Protein AF-A0A6A7LQT3-F1 (afdb_monomer_lite)

Foldseek 3Di:
DDFFDPDDCVCVVVVVDVGWDWDADPLFIDTPGHDHPRDDSVVVSVVVVVQVVVCVVVVAHWDWDWDADPNDIGTDDIDHPPQDFDDDDQDDPDFFKKFLCDQQSVQAPAFFFQACVQALVVLLQLLLQVLCCVQQQFGQRWDWDQGLRGIITGGPDPVCVVVRVVRSCVSNVNSNPVLCCLQPPCLLAPVLVSCVPGQVVLLCCCVVPLLVVLVVLQVVLVVCLVPDDLVRLSVSSSVNSSSLNSLSNSLCRQLVSLVSLLNNLQVLCVVQPPCVLQVDSVLLQFLAPLQDPWQDQLDDSHPRLLGHGCVVVVDGDDDPVVVVVSVVSVVSNVSSLVSSLVSCVVPVVSNVVNVSSSVSNNVSSSSNSVSVRCSSVNSVSNSSSQLVLLVVCVVVVLAVHSSLSSNDYPVVSPDPDNCHVSSVVSVVSSVSSRSDPDDSMDHDDDPVVCVVVVVQVCVQPVDDDPPPDDGDRDDDDDDDDDDDDDDDDPVSD

Radius of gyration: 27.41 Å; chains: 1; bounding box: 71×57×70 Å

pLDDT: mean 86.44, std 14.2, range [33.75, 98.75]

Sequence (493 aa):
MITAARGLGERVVSGQAVGDEWLVRDSEPVCRRSVESAIDADQARAIAQVARRVEAHFGAPQDIEWAIEGGQLHLLQARPVTALPEPVDWTPPSPGYWMRSFRLGEWLPEPMTPLFQDWLLERIEEGYLVGMRRTAGATVPWRHAAINGWYYTAAPSLSAIPFTLLRAVLQSRGRVVPFLLNALVRVNSRPEAADRAVLRGLARAWGEELLPRYRRLIEDGERQIEVATPSELAELVDAAGRTAGEYLWSLAIVGGSAWKMEGCLAKFLRQHVPTEVYGSVQNLLLGLPGVETEVSAHAVQSVDWYWPTAGELGWRQHDVDVRERQQRLVAEREAAEAACRQALAAQPALLARFETLLEVAQRYAVLREEQARWFTLGWPLLRRCALRLGEIPRANGAIGGVEDVFFLTYAELSGHMPVQEIARRRRADWERCRRLVAPLTIGKAPLLERSLAGVVEAVRTGGQPPEGVIVGQPASPGRATGPVRIVRAPEDF

Structure (mmCIF, N/CA/C/O backbone):
data_AF-A0A6A7LQT3-F1
#
_entry.id   AF-A0A6A7LQT3-F1
#
loop_
_atom_site.group_PDB
_atom_site.id
_atom_site.type_symbol
_atom_site.label_atom_id
_atom_site.label_alt_id
_atom_site.label_comp_id
_atom_site.label_asym_id
_atom_site.label_entity_id
_atom_site.label_seq_id
_atom_site.pdbx_PDB_ins_code
_atom_site.Cartn_x
_atom_site.Cartn_y
_atom_site.Cartn_z
_atom_site.occupancy
_atom_site.B_iso_or_equiv
_atom_site.auth_seq_id
_atom_site.auth_comp_id
_atom_site.auth_asym_id
_atom_site.auth_atom_id
_atom_site.pdbx_PDB_model_num
ATOM 1 N N . MET A 1 1 ? -24.530 -19.170 -19.663 1.00 85.44 1 MET A N 1
ATOM 2 C CA . MET A 1 1 ? -25.553 -18.376 -18.949 1.00 85.44 1 MET A CA 1
ATOM 3 C C . MET A 1 1 ? -26.601 -18.001 -19.976 1.00 85.44 1 MET A C 1
ATOM 5 O O . MET A 1 1 ? -26.208 -17.762 -21.109 1.00 85.44 1 MET A O 1
ATOM 9 N N . ILE A 1 2 ? -27.883 -18.040 -19.629 1.00 90.94 2 ILE A N 1
ATOM 10 C CA . ILE A 1 2 ? -28.992 -17.724 -20.537 1.00 90.94 2 ILE A CA 1
ATOM 11 C C . ILE A 1 2 ? -29.827 -16.635 -19.873 1.00 90.94 2 ILE A C 1
ATOM 13 O O . ILE A 1 2 ? -30.222 -16.804 -18.720 1.00 90.94 2 ILE A O 1
ATOM 17 N N . THR A 1 3 ? -30.110 -15.567 -20.614 1.00 90.06 3 THR A N 1
ATOM 18 C CA . THR A 1 3 ? -31.060 -14.527 -20.213 1.00 90.06 3 THR A CA 1
ATOM 19 C C . THR A 1 3 ? -32.274 -14.589 -21.134 1.00 90.06 3 THR A C 1
ATOM 21 O O . THR A 1 3 ? -32.097 -14.692 -22.347 1.00 90.06 3 THR A O 1
ATOM 24 N N . ALA A 1 4 ? -33.488 -14.552 -20.583 1.00 89.12 4 ALA A N 1
ATOM 25 C CA . ALA A 1 4 ? -34.731 -14.666 -21.351 1.00 89.12 4 ALA A CA 1
ATOM 26 C C . ALA A 1 4 ? -35.780 -13.641 -20.900 1.00 89.12 4 ALA A C 1
ATOM 28 O O . ALA A 1 4 ? -35.933 -13.389 -19.712 1.00 89.12 4 ALA A O 1
ATOM 29 N N . ALA A 1 5 ? -36.542 -13.073 -21.830 1.00 89.31 5 ALA A N 1
ATOM 30 C CA . ALA A 1 5 ? -37.690 -12.215 -21.530 1.00 89.31 5 ALA A CA 1
ATOM 31 C C . ALA A 1 5 ? -38.809 -12.476 -22.544 1.00 89.31 5 ALA A C 1
ATOM 33 O O . ALA A 1 5 ? -38.549 -12.985 -23.636 1.00 89.31 5 ALA A O 1
ATOM 34 N N . ARG A 1 6 ? -40.056 -12.136 -22.201 1.00 87.94 6 ARG A N 1
ATOM 35 C CA . ARG A 1 6 ? -41.186 -12.234 -23.132 1.00 87.94 6 ARG A CA 1
ATOM 36 C C . ARG A 1 6 ? -41.164 -11.073 -24.130 1.00 87.94 6 ARG A C 1
ATOM 38 O O . ARG A 1 6 ? -40.815 -9.939 -23.799 1.00 87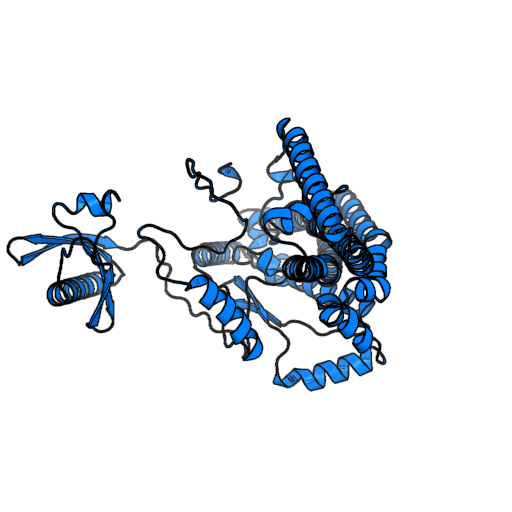.94 6 ARG A O 1
ATOM 45 N N . GLY A 1 7 ? -41.623 -11.337 -25.350 1.00 87.44 7 GLY A N 1
ATOM 46 C CA . GLY A 1 7 ? -41.627 -10.352 -26.434 1.00 87.44 7 GLY A CA 1
ATOM 47 C C . GLY A 1 7 ? -40.272 -10.255 -27.141 1.00 87.44 7 GLY A C 1
ATOM 48 O O . GLY A 1 7 ? -39.512 -11.217 -27.168 1.00 87.44 7 GLY A O 1
ATOM 49 N N . LEU A 1 8 ? -39.988 -9.107 -27.759 1.00 86.06 8 LEU A N 1
ATOM 50 C CA . LEU A 1 8 ? -38.775 -8.924 -28.562 1.00 86.06 8 LEU A CA 1
ATOM 51 C C . LEU A 1 8 ? -37.509 -8.863 -27.690 1.00 86.06 8 LEU A C 1
ATOM 53 O O . LEU A 1 8 ? -37.474 -8.152 -26.682 1.00 86.06 8 LEU A O 1
ATOM 57 N N . GLY A 1 9 ? -36.453 -9.552 -28.138 1.00 77.25 9 GLY A N 1
ATOM 58 C CA . GLY A 1 9 ? -35.155 -9.643 -27.453 1.00 77.25 9 GLY A CA 1
ATOM 59 C C . GLY A 1 9 ? -34.430 -8.304 -27.274 1.00 77.25 9 GLY A C 1
ATOM 60 O O . GLY A 1 9 ? -33.634 -8.166 -26.347 1.00 77.25 9 GLY A O 1
ATOM 61 N N . GLU A 1 10 ? -34.784 -7.288 -28.068 1.00 77.88 10 GLU A N 1
ATOM 62 C CA . GLU A 1 10 ? -34.269 -5.915 -27.957 1.00 77.88 10 GLU A CA 1
ATOM 63 C C . GLU A 1 10 ? -34.400 -5.355 -26.535 1.00 77.88 10 GLU A C 1
ATOM 65 O O . GLU A 1 10 ? -33.536 -4.620 -26.067 1.00 77.88 10 GLU A O 1
ATOM 70 N N . ARG A 1 11 ? -35.445 -5.746 -25.794 1.00 76.06 11 ARG A N 1
ATOM 71 C CA . ARG A 1 11 ? -35.641 -5.324 -24.399 1.00 76.06 11 ARG A CA 1
ATOM 72 C C . ARG A 1 11 ? -34.508 -5.795 -23.482 1.00 76.06 11 ARG A C 1
ATOM 74 O O . ARG A 1 11 ? -34.128 -5.067 -22.572 1.00 76.06 11 ARG A O 1
ATOM 81 N N . VAL A 1 12 ? -33.972 -6.992 -23.714 1.00 75.69 12 VAL A N 1
ATOM 82 C CA . VAL A 1 12 ? -32.851 -7.546 -22.939 1.00 75.69 12 VAL A CA 1
ATOM 83 C C . VAL A 1 12 ? -31.536 -6.933 -23.409 1.00 75.69 12 VAL A C 1
ATOM 85 O O . VAL A 1 12 ? -30.728 -6.510 -22.586 1.00 75.69 12 VAL A O 1
ATOM 88 N N . VAL A 1 13 ? -31.347 -6.820 -24.726 1.00 70.94 13 VAL A N 1
ATOM 89 C CA . VAL A 1 13 ? -30.115 -6.282 -25.327 1.00 70.94 13 VAL A CA 1
ATOM 90 C C . VAL A 1 13 ? -29.908 -4.802 -24.973 1.00 70.94 13 VAL A C 1
ATOM 92 O O . VAL A 1 13 ? -28.800 -4.403 -24.622 1.00 70.94 13 VAL A O 1
ATOM 95 N N . SER A 1 14 ? -30.976 -3.998 -24.985 1.00 64.69 14 SER A N 1
ATOM 96 C CA . SER A 1 14 ? -30.962 -2.573 -24.615 1.00 64.69 14 SER A CA 1
ATOM 97 C C . SER A 1 14 ? -30.997 -2.313 -23.101 1.00 64.69 14 SER A C 1
ATOM 99 O O . SER A 1 14 ? -30.957 -1.159 -22.674 1.00 64.69 14 SER A O 1
ATOM 101 N N . GLY A 1 15 ? -31.093 -3.363 -22.276 1.00 67.12 15 GLY A N 1
ATOM 102 C CA . GLY A 1 15 ? -31.160 -3.255 -20.815 1.00 67.12 15 GLY A CA 1
ATOM 103 C C . GLY A 1 15 ? -32.495 -2.735 -20.261 1.00 67.12 15 GLY A C 1
ATOM 104 O O . GLY A 1 15 ? -32.588 -2.448 -19.070 1.00 67.12 15 GLY A O 1
ATOM 105 N N . GLN A 1 16 ? -33.537 -2.623 -21.091 1.00 62.25 16 GLN A N 1
ATOM 106 C CA . GLN A 1 16 ? -34.893 -2.241 -20.671 1.00 62.25 16 GLN A CA 1
ATOM 107 C C . GLN A 1 16 ? -35.620 -3.347 -19.887 1.00 62.25 16 GLN A C 1
ATOM 109 O O . GLN A 1 16 ? -36.598 -3.076 -19.192 1.00 62.25 16 GLN A O 1
ATOM 114 N N . ALA A 1 17 ? -35.166 -4.595 -20.004 1.00 69.00 17 ALA A N 1
ATOM 115 C CA . ALA A 1 17 ? -35.635 -5.737 -19.236 1.00 69.00 17 ALA A CA 1
ATOM 116 C C . ALA A 1 17 ? -34.443 -6.546 -18.716 1.00 69.00 17 ALA A C 1
ATOM 118 O O . ALA A 1 17 ? -33.528 -6.890 -19.459 1.00 69.00 17 ALA A O 1
ATOM 119 N N . VAL A 1 18 ? -34.486 -6.881 -17.429 1.00 64.19 18 VAL A N 1
ATOM 120 C CA . VAL A 1 18 ? -33.455 -7.675 -16.748 1.00 64.19 18 VAL A CA 1
ATOM 121 C C . VAL A 1 18 ? -33.525 -9.158 -17.155 1.00 64.19 18 VAL A C 1
ATOM 123 O O . VAL A 1 18 ? -32.494 -9.830 -17.222 1.00 64.19 18 VAL A O 1
ATOM 126 N N . GLY A 1 19 ? -34.733 -9.652 -17.452 1.00 79.31 19 GLY A N 1
ATOM 127 C CA . GLY A 1 19 ? -35.001 -11.021 -17.891 1.00 79.31 19 GLY A CA 1
ATOM 128 C C . GLY A 1 19 ? -34.783 -12.098 -16.819 1.00 79.31 19 GLY A C 1
ATOM 129 O O . GLY A 1 19 ? -34.092 -11.907 -15.811 1.00 79.31 19 GLY A O 1
ATOM 130 N N . ASP A 1 20 ? -35.365 -13.265 -17.062 1.00 87.19 20 ASP A N 1
ATOM 131 C CA . ASP A 1 20 ? -35.066 -14.512 -16.366 1.00 87.19 20 ASP A CA 1
ATOM 132 C C . ASP A 1 20 ? -33.602 -14.892 -16.601 1.00 87.19 20 ASP A C 1
ATOM 134 O O . ASP A 1 20 ? -33.075 -14.689 -17.692 1.00 87.19 20 ASP A O 1
ATOM 138 N N . GLU A 1 21 ? -32.949 -15.472 -15.597 1.00 88.12 21 GLU A N 1
ATOM 139 C CA . GLU A 1 21 ? -31.571 -15.947 -15.678 1.00 88.12 21 GLU A CA 1
ATOM 140 C C . GLU A 1 21 ? -31.506 -17.444 -15.373 1.00 88.12 21 GLU A C 1
ATOM 142 O O . GLU A 1 21 ? -31.860 -17.908 -14.283 1.00 88.12 21 GLU A O 1
ATOM 147 N N . TRP A 1 22 ? -30.965 -18.191 -16.329 1.00 89.94 22 TRP A N 1
ATOM 148 C CA . TRP A 1 22 ? -30.733 -19.621 -16.224 1.00 89.94 22 TRP A CA 1
ATOM 149 C C . TRP A 1 22 ? -29.245 -19.932 -16.365 1.00 89.94 22 TRP A C 1
ATOM 151 O O . TRP A 1 22 ? -28.557 -19.496 -17.296 1.00 89.94 22 TRP A O 1
ATOM 161 N N . LEU A 1 23 ? -28.726 -20.735 -15.439 1.00 90.50 23 LEU A N 1
ATOM 162 C CA . LEU A 1 23 ? -27.388 -21.298 -15.534 1.00 90.50 23 LEU A CA 1
ATOM 163 C C . LEU A 1 23 ? -27.500 -22.773 -15.901 1.00 90.50 23 LEU A C 1
ATOM 165 O O . LEU A 1 23 ? -28.108 -23.538 -15.167 1.00 90.50 23 LEU A O 1
ATOM 169 N N . VAL A 1 24 ? -26.861 -23.181 -16.995 1.00 87.94 24 VAL A N 1
ATOM 170 C CA . VAL A 1 24 ? -26.788 -24.593 -17.380 1.00 87.94 24 VAL A CA 1
ATOM 171 C C . VAL A 1 24 ? -25.351 -25.079 -17.229 1.00 87.94 24 VAL A C 1
ATOM 173 O O . VAL A 1 24 ? -24.464 -24.624 -17.956 1.00 87.94 24 VAL A O 1
ATOM 176 N N . ARG A 1 25 ? -25.112 -25.997 -16.289 1.00 84.62 25 ARG A N 1
ATOM 177 C CA . ARG A 1 25 ? -23.832 -26.711 -16.119 1.00 84.62 25 ARG A CA 1
ATOM 178 C C . ARG A 1 25 ? -24.078 -28.196 -16.340 1.00 84.62 25 ARG A C 1
ATOM 180 O O . ARG A 1 25 ? -25.068 -28.706 -15.849 1.00 84.62 25 ARG A O 1
ATOM 187 N N . ASP A 1 26 ? -23.239 -28.852 -17.139 1.00 81.12 26 ASP A N 1
ATOM 188 C CA . ASP A 1 26 ? -23.353 -30.293 -17.434 1.00 81.12 26 ASP A CA 1
ATOM 189 C C . ASP A 1 26 ? -24.759 -30.749 -17.861 1.00 81.12 26 ASP A C 1
ATOM 191 O O . ASP A 1 26 ? -25.234 -31.831 -17.544 1.00 81.12 26 ASP A O 1
ATOM 195 N N . SER A 1 27 ? -25.420 -29.893 -18.645 1.00 79.25 27 SER A N 1
ATOM 196 C CA . SER A 1 27 ? -26.812 -30.029 -19.094 1.00 79.25 27 SER A CA 1
ATOM 197 C C . SER A 1 27 ? -27.878 -29.872 -18.010 1.00 79.25 27 SER A C 1
ATOM 199 O O . SER A 1 27 ? -29.049 -29.942 -18.349 1.00 79.25 27 SER A O 1
ATOM 201 N N . GLU A 1 28 ? -27.541 -29.607 -16.753 1.00 87.81 28 GLU A N 1
ATOM 202 C CA . GLU A 1 28 ? -28.509 -29.330 -15.690 1.00 87.81 28 GLU A CA 1
ATOM 203 C C . GLU A 1 28 ? -28.860 -27.834 -15.642 1.00 87.81 28 GLU A C 1
ATOM 205 O O . GLU A 1 28 ? -27.992 -27.005 -15.341 1.00 87.81 28 GLU A O 1
ATOM 210 N N . PRO A 1 29 ? -30.109 -27.455 -15.972 1.00 89.12 29 PRO A N 1
ATOM 211 C CA . PRO A 1 29 ? -30.570 -26.082 -15.869 1.00 89.12 29 PRO A CA 1
ATOM 212 C C . PRO A 1 29 ? -30.924 -25.747 -14.419 1.00 89.12 29 PRO A C 1
ATOM 214 O O . PRO A 1 29 ? -31.757 -26.394 -13.790 1.00 89.12 29 PRO A O 1
ATOM 217 N N . VAL A 1 30 ? -30.317 -24.685 -13.905 1.00 89.62 30 VAL A N 1
ATOM 218 C CA . VAL A 1 30 ? -30.643 -24.077 -12.618 1.00 89.62 30 VAL A CA 1
ATOM 219 C C . VAL A 1 30 ? -31.183 -22.683 -12.892 1.00 89.62 30 VAL A C 1
ATOM 221 O O . VAL A 1 30 ? -30.454 -21.801 -13.357 1.00 89.62 30 VAL A O 1
ATOM 224 N N . CYS A 1 31 ? -32.464 -22.481 -12.599 1.00 87.56 31 CYS A N 1
ATOM 225 C CA . CYS A 1 31 ? -33.068 -21.158 -12.620 1.00 87.56 31 CYS A CA 1
ATOM 226 C C . CYS A 1 31 ? -32.504 -20.336 -11.457 1.00 87.56 31 CYS A C 1
ATOM 228 O O . CYS A 1 31 ? -32.716 -20.671 -10.292 1.00 87.56 31 CYS A O 1
ATOM 230 N N . ARG A 1 32 ? -31.778 -19.262 -11.770 1.00 82.31 32 ARG A N 1
ATOM 231 C CA . ARG A 1 32 ? -31.285 -18.302 -10.773 1.00 82.31 32 ARG A CA 1
ATOM 232 C C . ARG A 1 32 ? -32.288 -17.187 -10.524 1.00 82.31 32 ARG A C 1
ATOM 234 O O . ARG A 1 32 ? -32.381 -16.692 -9.404 1.00 82.31 32 ARG A O 1
ATOM 241 N N . ARG A 1 33 ? -33.033 -16.814 -11.566 1.00 78.25 33 ARG A N 1
ATOM 242 C CA . ARG A 1 33 ? -34.023 -15.738 -11.545 1.00 78.25 33 ARG A CA 1
ATOM 243 C C . ARG A 1 33 ? -35.122 -16.037 -12.566 1.00 78.25 33 ARG A C 1
ATOM 245 O O . ARG A 1 33 ? -34.804 -16.340 -13.707 1.00 78.25 33 ARG A O 1
ATOM 252 N N . SER A 1 34 ? -36.389 -15.938 -12.170 1.00 84.06 34 SER A N 1
ATOM 253 C CA . SER A 1 34 ? -37.548 -16.121 -13.059 1.00 84.06 34 SER A CA 1
ATOM 254 C C . SER A 1 34 ? -38.600 -15.063 -12.744 1.00 84.06 34 SER A C 1
ATOM 256 O O . SER A 1 34 ? -39.436 -15.254 -11.865 1.00 84.06 34 SER A O 1
ATOM 258 N N . VAL A 1 35 ? -38.505 -13.927 -13.427 1.00 77.69 35 VAL A N 1
ATOM 259 C CA . VAL A 1 35 ? -39.358 -12.742 -13.261 1.00 77.69 35 VAL A CA 1
ATOM 260 C C . VAL A 1 35 ? -40.552 -12.816 -14.208 1.00 77.69 35 VAL A C 1
ATOM 262 O O . VAL A 1 35 ? -41.688 -12.600 -13.797 1.00 77.69 35 VAL A O 1
ATOM 265 N N . GLU A 1 36 ? -40.313 -13.161 -15.473 1.00 83.88 36 GLU A N 1
ATOM 266 C CA . GLU A 1 36 ? -41.347 -13.214 -16.510 1.00 83.88 36 GLU A CA 1
ATOM 267 C C . GLU A 1 36 ? -41.807 -14.649 -16.806 1.00 83.88 36 GLU A C 1
ATOM 269 O O . GLU A 1 36 ? -42.797 -14.845 -17.520 1.00 83.88 36 GLU A O 1
ATOM 274 N N . SER A 1 37 ? -41.104 -15.655 -16.264 1.00 86.88 37 SER A N 1
ATOM 275 C CA . SER A 1 37 ? -41.312 -17.073 -16.598 1.00 86.88 37 SER A CA 1
ATOM 276 C C . SER A 1 37 ? -41.401 -17.241 -18.121 1.00 86.88 37 SER A C 1
ATOM 278 O O . SER A 1 37 ? -42.398 -17.727 -18.667 1.00 86.88 37 SER A O 1
ATOM 280 N N . ALA A 1 38 ? -40.412 -16.664 -18.803 1.00 88.50 38 ALA A N 1
ATOM 281 C CA . ALA A 1 38 ? -40.304 -16.565 -20.248 1.00 88.50 38 ALA A CA 1
ATOM 282 C C . ALA A 1 38 ? -39.916 -17.907 -20.873 1.00 88.50 38 ALA A C 1
ATOM 284 O O . ALA A 1 38 ? -40.339 -18.188 -21.992 1.00 88.50 38 ALA A O 1
ATOM 285 N N . ILE A 1 39 ? -39.148 -18.724 -20.142 1.00 92.81 39 ILE A N 1
ATOM 286 C CA . ILE A 1 39 ? -38.772 -20.081 -20.542 1.00 92.81 39 ILE A CA 1
ATOM 287 C C . ILE A 1 39 ? -38.843 -21.066 -19.373 1.00 92.81 39 ILE A C 1
ATOM 289 O O . ILE A 1 39 ? -38.746 -20.671 -18.210 1.00 92.81 39 ILE A O 1
ATOM 293 N N . ASP A 1 40 ? -38.964 -22.352 -19.690 1.00 93.00 40 ASP A N 1
ATOM 294 C CA . ASP A 1 40 ? -38.856 -23.458 -18.737 1.00 93.00 40 ASP A CA 1
ATOM 295 C C . ASP A 1 40 ? -37.469 -24.141 -18.760 1.00 93.00 40 ASP A C 1
ATOM 297 O O . ASP A 1 40 ? -36.556 -23.774 -19.509 1.00 93.00 40 ASP A O 1
ATOM 301 N N . ALA A 1 41 ? -37.297 -25.148 -17.899 1.00 93.00 41 ALA A N 1
ATOM 302 C CA . ALA A 1 41 ? -36.043 -25.884 -17.762 1.00 93.00 41 ALA A CA 1
ATOM 303 C C . ALA A 1 41 ? -35.658 -26.665 -19.032 1.00 93.00 41 ALA A C 1
ATOM 305 O O . ALA A 1 41 ? -34.468 -26.773 -19.349 1.00 93.00 41 ALA A O 1
ATOM 306 N N . ASP A 1 42 ? -36.634 -27.193 -19.769 1.00 92.81 42 ASP A N 1
ATOM 307 C CA . ASP A 1 42 ? -36.386 -27.970 -20.984 1.00 92.81 42 ASP A CA 1
ATOM 308 C C . ASP A 1 42 ? -35.966 -27.053 -22.135 1.00 92.81 42 ASP A C 1
ATOM 310 O O . ASP A 1 42 ? -35.004 -27.345 -22.853 1.00 92.81 42 ASP A O 1
ATOM 314 N N . GLN A 1 43 ? -36.592 -25.884 -22.242 1.00 94.00 43 GLN A N 1
ATOM 315 C CA . GLN A 1 43 ? -36.194 -24.821 -23.157 1.00 94.00 43 GLN A CA 1
ATOM 316 C C . GLN A 1 43 ? -34.796 -24.288 -22.824 1.00 94.00 43 GLN A C 1
ATOM 318 O O . GLN A 1 43 ? -33.957 -24.186 -23.720 1.00 94.00 43 GLN A O 1
ATOM 323 N N . ALA A 1 44 ? -34.485 -24.030 -21.547 1.00 93.75 44 ALA A N 1
ATOM 324 C CA . ALA A 1 44 ? -33.144 -23.616 -21.124 1.00 93.75 44 ALA A CA 1
ATOM 325 C C . ALA A 1 44 ? -32.074 -24.658 -21.499 1.00 93.75 44 ALA A C 1
ATOM 327 O O . ALA A 1 44 ? -30.988 -24.312 -21.977 1.00 93.75 44 ALA A O 1
ATOM 328 N N . ARG A 1 45 ? -32.387 -25.950 -21.343 1.00 94.31 45 ARG A N 1
ATOM 329 C CA . ARG A 1 45 ? -31.517 -27.054 -21.769 1.00 94.31 45 ARG A CA 1
ATOM 330 C C . ARG A 1 45 ? -31.321 -27.063 -23.287 1.00 94.31 45 ARG A C 1
ATOM 332 O O . ARG A 1 45 ? -30.182 -27.185 -23.740 1.00 94.31 45 ARG A O 1
ATOM 339 N N . ALA A 1 46 ? -32.390 -26.902 -24.066 1.00 92.94 46 ALA A N 1
ATOM 340 C CA . ALA A 1 46 ? -32.325 -26.853 -25.526 1.00 92.94 46 ALA A CA 1
ATOM 341 C C . ALA A 1 46 ? -31.476 -25.669 -26.027 1.00 92.94 46 ALA A C 1
ATOM 343 O O . ALA A 1 46 ? -30.599 -25.855 -26.874 1.00 92.94 46 ALA A O 1
ATOM 344 N N . ILE A 1 47 ? -31.656 -24.478 -25.446 1.00 95.06 47 ILE A N 1
ATOM 345 C CA . ILE A 1 47 ? -30.852 -23.285 -25.752 1.00 95.06 47 ILE A CA 1
ATOM 346 C C . ILE A 1 47 ? -29.373 -23.537 -25.447 1.00 95.06 47 ILE A C 1
ATOM 348 O O . ILE A 1 47 ? -28.513 -23.272 -26.287 1.00 95.06 47 ILE A O 1
ATOM 352 N N . ALA A 1 48 ? -29.055 -24.116 -24.285 1.00 93.31 48 ALA A N 1
ATOM 353 C CA . ALA A 1 48 ? -27.674 -24.441 -23.929 1.00 93.31 48 ALA A CA 1
ATOM 354 C C . ALA A 1 48 ? -27.030 -25.449 -24.896 1.00 93.31 48 ALA A C 1
ATOM 356 O O . ALA A 1 48 ? -25.840 -25.339 -25.194 1.00 93.31 48 ALA A O 1
ATOM 357 N N . GLN A 1 49 ? -27.794 -26.418 -25.409 1.00 93.31 49 GLN A N 1
ATOM 358 C CA . GLN A 1 49 ? -27.302 -27.350 -26.427 1.00 93.31 49 GLN A CA 1
ATOM 359 C C . GLN A 1 49 ? -27.001 -26.641 -27.751 1.00 93.31 49 GLN A C 1
ATOM 361 O O . GLN A 1 49 ? -25.965 -26.920 -28.354 1.00 93.31 49 GLN A O 1
ATOM 366 N N . VAL A 1 50 ? -27.862 -25.717 -28.197 1.00 93.50 50 VAL A N 1
ATOM 367 C CA . VAL A 1 50 ? -27.581 -24.891 -29.385 1.00 93.50 50 VAL A CA 1
ATOM 368 C C . VAL A 1 50 ? -26.322 -24.061 -29.163 1.00 93.50 50 VAL A C 1
ATOM 370 O O . VAL A 1 50 ? -25.423 -24.111 -29.997 1.00 93.50 50 VAL A O 1
ATOM 373 N N . ALA A 1 51 ? -26.214 -23.374 -28.023 1.00 91.69 51 ALA A N 1
ATOM 374 C CA . ALA A 1 51 ? -25.062 -22.536 -27.704 1.00 91.69 51 ALA A CA 1
ATOM 375 C C . ALA A 1 51 ? -23.741 -23.319 -27.738 1.00 91.69 51 ALA A C 1
ATOM 377 O O . ALA A 1 51 ? -22.781 -22.865 -28.352 1.00 91.69 51 ALA A O 1
ATOM 378 N N . ARG A 1 52 ? -23.712 -24.538 -27.179 1.00 91.75 52 ARG A N 1
ATOM 379 C CA . ARG A 1 52 ? -22.535 -25.424 -27.236 1.00 91.75 52 ARG A CA 1
ATOM 380 C C . ARG A 1 52 ? -22.189 -25.871 -28.655 1.00 91.75 52 ARG A C 1
ATOM 382 O O . ARG A 1 52 ? -21.014 -25.973 -28.986 1.00 91.75 52 ARG A O 1
ATOM 389 N N . ARG A 1 53 ? -23.186 -26.147 -29.507 1.00 93.88 53 ARG A N 1
ATOM 390 C CA . ARG A 1 53 ? -22.934 -26.481 -30.922 1.00 93.88 53 ARG A CA 1
ATOM 391 C C . ARG A 1 53 ? -22.367 -25.289 -31.687 1.00 93.88 53 ARG A C 1
ATOM 393 O O . ARG A 1 53 ? -21.469 -25.473 -32.499 1.00 93.88 53 ARG A O 1
ATOM 400 N N . VAL A 1 54 ? -22.880 -24.090 -31.420 1.00 92.31 54 VAL A N 1
ATOM 401 C CA . VAL A 1 54 ? -22.404 -22.841 -32.026 1.00 92.31 54 VAL A CA 1
ATOM 402 C C . VAL A 1 54 ? -20.973 -22.532 -31.564 1.00 92.31 54 VAL A C 1
ATOM 404 O O . VAL A 1 54 ? -20.107 -22.292 -32.398 1.00 92.31 54 VAL A O 1
ATOM 407 N N . GLU A 1 55 ? -20.680 -22.652 -30.267 1.00 89.50 55 GLU A N 1
ATOM 408 C CA . GLU A 1 55 ? -19.320 -22.549 -29.714 1.00 89.50 55 GLU A CA 1
ATOM 409 C C . GLU A 1 55 ? -18.360 -23.571 -30.344 1.00 89.50 55 GLU A C 1
ATOM 411 O O . GLU A 1 55 ? -17.279 -23.198 -30.791 1.00 89.50 55 GLU A O 1
ATOM 416 N N . ALA A 1 56 ? -18.764 -24.842 -30.455 1.00 90.56 56 ALA A N 1
ATOM 417 C CA . ALA A 1 56 ? -17.948 -25.883 -31.083 1.00 90.56 56 ALA A CA 1
ATOM 418 C C . ALA A 1 56 ? -17.700 -25.629 -32.580 1.00 90.56 56 ALA A C 1
ATOM 420 O O . ALA A 1 56 ? -16.628 -25.952 -33.083 1.00 90.56 56 ALA A O 1
ATOM 421 N N . HIS A 1 57 ? -18.671 -25.045 -33.288 1.00 90.94 57 HIS A N 1
ATOM 422 C CA . HIS A 1 57 ? -18.532 -24.693 -34.701 1.00 90.94 57 HIS A CA 1
ATOM 423 C C . HIS A 1 57 ? -17.511 -23.569 -34.919 1.00 90.94 57 HIS A C 1
ATOM 425 O O . HIS A 1 57 ? -16.698 -23.656 -35.836 1.00 90.94 57 HIS A O 1
ATOM 431 N N . PHE A 1 58 ? -17.534 -22.534 -34.074 1.00 84.56 58 PHE A N 1
ATOM 432 C CA . PHE A 1 58 ? -16.630 -21.384 -34.187 1.00 84.56 58 PHE A CA 1
ATOM 433 C C . PHE A 1 58 ? -15.302 -21.554 -33.434 1.00 84.56 58 PHE A C 1
ATOM 435 O O . PHE A 1 58 ? -14.382 -20.767 -33.645 1.00 84.56 58 PHE A O 1
ATOM 442 N N . GLY A 1 59 ? -15.183 -22.556 -32.559 1.00 81.94 59 GLY A N 1
ATOM 443 C CA . GLY A 1 59 ? -13.967 -22.851 -31.796 1.00 81.94 59 GLY A CA 1
ATOM 444 C C . GLY A 1 59 ? -13.631 -21.833 -30.698 1.00 81.94 59 GLY A C 1
ATOM 445 O O . GLY A 1 59 ? -12.523 -21.859 -30.170 1.00 81.94 59 GLY A O 1
ATOM 446 N N . ALA A 1 60 ? -14.557 -20.935 -30.356 1.00 77.62 60 ALA A N 1
ATOM 447 C CA . ALA A 1 60 ? -14.372 -19.889 -29.351 1.00 77.62 60 ALA A CA 1
ATOM 448 C C . ALA A 1 60 ? -15.706 -19.545 -28.667 1.00 77.62 60 ALA A C 1
ATOM 450 O O . ALA A 1 60 ? -16.752 -19.718 -29.303 1.00 77.62 60 ALA A O 1
ATOM 451 N N . PRO A 1 61 ? -15.701 -18.999 -27.431 1.00 81.25 61 PRO A N 1
ATOM 452 C CA . PRO A 1 61 ? -16.921 -18.574 -26.748 1.00 81.25 61 PRO A CA 1
ATOM 453 C C . PRO A 1 61 ? -17.742 -17.588 -27.589 1.00 81.25 61 PRO A C 1
ATOM 455 O O . PRO A 1 61 ? -17.190 -16.655 -28.178 1.00 81.25 61 PRO A O 1
ATOM 458 N N . GLN A 1 62 ? -19.061 -17.784 -27.634 1.00 87.94 62 GLN A N 1
ATOM 459 C CA . GLN A 1 62 ? -19.985 -16.990 -28.451 1.00 87.94 62 GLN A CA 1
ATOM 460 C C . GLN A 1 62 ? -21.007 -16.253 -27.581 1.00 87.94 62 GLN A C 1
ATOM 462 O O . GLN A 1 62 ? -21.538 -16.809 -26.619 1.00 87.94 62 GLN A O 1
ATOM 467 N N . ASP A 1 63 ? -21.287 -15.009 -27.950 1.00 86.06 63 ASP A N 1
ATOM 468 C CA . ASP A 1 63 ? -22.447 -14.236 -27.521 1.00 86.06 63 ASP A CA 1
ATOM 469 C C . ASP A 1 63 ? -23.569 -14.468 -28.545 1.00 86.06 63 ASP A C 1
ATOM 471 O O . ASP A 1 63 ? -23.376 -14.249 -29.745 1.00 86.06 63 ASP A O 1
ATOM 475 N N . ILE A 1 64 ? -24.698 -15.010 -28.084 1.00 90.81 64 ILE A N 1
ATOM 476 C CA . ILE A 1 64 ? -25.750 -15.577 -28.934 1.00 90.81 64 ILE A CA 1
ATOM 477 C C . ILE A 1 64 ? -27.096 -14.937 -28.610 1.00 90.81 64 ILE A C 1
ATOM 479 O O . ILE A 1 64 ? -27.596 -15.056 -27.491 1.00 90.81 64 ILE A O 1
ATOM 483 N N . GLU A 1 65 ? -27.728 -14.370 -29.634 1.00 93.38 65 GLU A N 1
ATOM 484 C CA . GLU A 1 65 ? -29.116 -13.920 -29.586 1.00 93.38 65 GLU A CA 1
ATOM 485 C C . GLU A 1 65 ? -30.028 -14.984 -30.198 1.00 93.38 65 GLU A C 1
ATOM 487 O O . GLU A 1 65 ? -29.733 -15.575 -31.243 1.00 93.38 65 GLU A O 1
ATOM 492 N N . TRP A 1 66 ? -31.152 -15.235 -29.537 1.00 94.62 66 TRP A N 1
ATOM 493 C CA . TRP A 1 66 ? -32.097 -16.284 -29.892 1.00 94.62 66 TRP A CA 1
ATOM 494 C C . TRP A 1 66 ? -33.529 -15.839 -29.591 1.00 94.62 66 TRP A C 1
ATOM 496 O O . TRP A 1 66 ? -33.757 -14.930 -28.794 1.00 94.62 66 TRP A O 1
ATOM 506 N N . ALA A 1 67 ? -34.499 -16.495 -30.219 1.00 94.19 67 ALA A N 1
ATOM 507 C CA . ALA A 1 67 ? -35.917 -16.318 -29.928 1.00 94.19 67 ALA A CA 1
ATOM 508 C C . ALA A 1 67 ? -36.645 -17.662 -29.964 1.00 94.19 67 ALA A C 1
ATOM 510 O O . ALA A 1 67 ? -36.211 -18.587 -30.651 1.00 94.19 67 ALA A O 1
ATOM 511 N N . ILE A 1 68 ? -37.755 -17.766 -29.232 1.00 93.88 68 ILE A N 1
ATOM 512 C CA . ILE A 1 68 ? -38.681 -18.894 -29.342 1.00 93.88 68 ILE A CA 1
ATOM 513 C C . ILE A 1 68 ? -39.999 -18.384 -29.918 1.00 93.88 68 ILE A C 1
ATOM 515 O O . ILE A 1 68 ? -40.654 -17.539 -29.311 1.00 93.88 68 ILE A O 1
ATOM 519 N N . GLU A 1 69 ? -40.402 -18.924 -31.064 1.00 93.19 69 GLU A N 1
ATOM 520 C CA . GLU A 1 69 ? -41.690 -18.646 -31.704 1.00 93.19 69 GLU A CA 1
ATOM 521 C C . GLU A 1 69 ? -42.406 -19.972 -31.970 1.00 93.19 69 GLU A C 1
ATOM 523 O O . GLU A 1 69 ? -41.807 -20.925 -32.461 1.00 93.19 69 GLU A O 1
ATOM 528 N N . GLY A 1 70 ? -43.680 -20.088 -31.578 1.00 88.25 70 GLY A N 1
ATOM 529 C CA . GLY A 1 70 ? -44.449 -21.324 -31.787 1.00 88.25 70 GLY A CA 1
ATOM 530 C C . GLY A 1 70 ? -43.830 -22.581 -31.149 1.00 88.25 70 GLY A C 1
ATOM 531 O O . GLY A 1 70 ? -44.050 -23.686 -31.636 1.00 88.25 70 GLY A O 1
ATOM 532 N N . GLY A 1 71 ? -43.025 -22.422 -30.089 1.00 86.62 71 GLY A N 1
ATOM 533 C CA . GLY A 1 71 ? -42.282 -23.513 -29.445 1.00 86.62 71 GLY A CA 1
ATOM 534 C C . GLY A 1 71 ? -40.991 -23.927 -30.165 1.00 86.62 71 GLY A C 1
ATOM 535 O O . GLY A 1 71 ? -40.301 -24.828 -29.693 1.00 86.62 71 GLY A O 1
ATOM 536 N N . GLN A 1 72 ? -40.636 -23.275 -31.274 1.00 91.50 72 GLN A N 1
ATOM 537 C CA . GLN A 1 72 ? -39.396 -23.509 -32.009 1.00 91.50 72 GLN A CA 1
ATOM 538 C C . GLN A 1 72 ? -38.327 -22.492 -31.612 1.00 91.50 72 GLN A C 1
ATOM 540 O O . GLN A 1 72 ? -38.607 -21.305 -31.489 1.00 91.50 72 GLN A O 1
ATOM 545 N N . LEU A 1 73 ? -37.095 -22.963 -31.406 1.00 94.38 73 LEU A N 1
ATOM 546 C CA . LEU A 1 73 ? -35.941 -22.130 -31.070 1.00 94.38 73 LEU A CA 1
ATOM 547 C C . LEU A 1 73 ? -35.224 -21.669 -32.345 1.00 94.38 73 LEU A C 1
ATOM 549 O O . LEU A 1 73 ? -34.741 -22.493 -33.122 1.00 94.38 73 LEU A O 1
ATOM 553 N N . HIS A 1 74 ? -35.092 -20.357 -32.506 1.00 92.88 74 HIS A N 1
ATOM 554 C CA . HIS A 1 74 ? -34.408 -19.702 -33.615 1.00 92.88 74 HIS A CA 1
ATOM 555 C C . HIS A 1 74 ? -33.117 -19.037 -33.132 1.00 92.88 74 HIS A C 1
ATOM 557 O O . HIS A 1 74 ? -33.106 -18.347 -32.112 1.00 92.88 74 HIS A O 1
ATOM 563 N N . LEU A 1 75 ? -32.031 -19.227 -33.885 1.00 93.38 75 LEU A N 1
ATOM 564 C CA . LEU A 1 75 ? -30.778 -18.492 -33.717 1.00 93.38 75 LEU A CA 1
ATOM 565 C C . LEU A 1 75 ? -30.871 -17.195 -34.529 1.00 93.38 75 LEU A C 1
ATOM 567 O O . LEU A 1 75 ? -31.083 -17.261 -35.738 1.00 93.38 75 LEU A O 1
ATOM 571 N N . LEU A 1 76 ? -30.728 -16.042 -33.881 1.00 90.50 76 LEU A N 1
ATOM 572 C CA . LEU A 1 76 ? -30.837 -14.734 -34.536 1.00 90.50 76 LEU A CA 1
ATOM 573 C C . LEU A 1 76 ? -29.458 -14.171 -34.881 1.00 90.50 76 LEU A C 1
ATOM 575 O O . LEU A 1 76 ? -29.222 -13.749 -36.010 1.00 90.50 76 LEU A O 1
ATOM 579 N N . GLN A 1 77 ? -28.534 -14.215 -33.920 1.00 91.19 77 GLN A N 1
ATOM 580 C CA . GLN A 1 77 ? -27.169 -13.723 -34.075 1.00 91.19 77 GLN A CA 1
ATOM 581 C C . GLN A 1 77 ? -26.205 -14.588 -33.261 1.00 91.19 77 GLN A C 1
ATOM 583 O O . GLN A 1 77 ? -26.545 -15.066 -32.181 1.00 91.19 77 GLN A O 1
ATOM 588 N N . ALA A 1 78 ? -24.982 -14.754 -33.758 1.00 90.94 78 ALA A N 1
ATOM 589 C CA . ALA A 1 78 ? -23.859 -15.283 -32.995 1.00 90.94 78 ALA A CA 1
ATOM 590 C C . ALA A 1 78 ? -22.623 -14.435 -33.303 1.00 90.94 78 ALA A C 1
ATOM 592 O O . ALA A 1 78 ? -22.292 -14.227 -34.472 1.00 90.94 78 ALA A O 1
ATOM 593 N N . ARG A 1 79 ? -21.961 -13.925 -32.264 1.00 86.38 79 ARG A N 1
ATOM 594 C CA . ARG A 1 79 ? -20.710 -13.169 -32.387 1.00 86.38 79 ARG A CA 1
ATOM 595 C C . ARG A 1 79 ? -19.681 -13.670 -31.368 1.00 86.38 79 ARG A C 1
ATOM 597 O O . ARG A 1 79 ? -20.075 -14.038 -30.262 1.00 86.38 79 ARG A O 1
ATOM 604 N N . PRO A 1 80 ? -18.373 -13.657 -31.677 1.00 79.75 80 PRO A N 1
ATOM 605 C CA . PRO A 1 80 ? -17.350 -14.043 -30.711 1.00 79.75 80 PRO A CA 1
ATOM 606 C C . PRO A 1 80 ? -17.407 -13.168 -29.456 1.00 79.75 80 PRO A C 1
ATOM 608 O O . PRO A 1 80 ? -17.543 -11.946 -29.553 1.00 79.75 80 PRO A O 1
ATOM 611 N N . VAL A 1 81 ? -17.234 -13.769 -28.278 1.00 72.88 81 VAL A N 1
ATOM 612 C CA . VAL A 1 81 ? -16.979 -13.006 -27.050 1.00 72.88 81 VAL A CA 1
ATOM 613 C C . VAL A 1 81 ? -15.552 -12.471 -27.132 1.00 72.88 81 VAL A C 1
ATOM 615 O O . VAL A 1 81 ? -14.588 -13.156 -26.807 1.00 72.88 81 VAL A O 1
ATOM 618 N N . THR A 1 82 ? -15.400 -11.232 -27.584 1.00 49.97 82 THR A N 1
ATOM 619 C CA . THR A 1 82 ? -14.092 -10.604 -27.841 1.00 49.97 82 THR A CA 1
ATOM 620 C C . THR A 1 82 ? -13.363 -10.122 -26.581 1.00 49.97 82 THR A C 1
ATOM 622 O O . THR A 1 82 ? -12.253 -9.602 -26.679 1.00 49.97 82 THR A O 1
ATOM 625 N N . ALA A 1 83 ? -13.964 -10.284 -25.397 1.00 55.69 83 ALA A N 1
ATOM 626 C CA . ALA A 1 83 ? -13.501 -9.661 -24.154 1.00 55.69 83 ALA A CA 1
ATOM 627 C C . ALA A 1 83 ? -13.034 -10.635 -23.058 1.00 55.69 83 ALA A C 1
ATOM 629 O O . ALA A 1 83 ? -12.609 -10.173 -22.000 1.00 55.69 83 ALA A O 1
ATOM 630 N N . LEU A 1 84 ? -13.097 -11.956 -23.266 1.00 55.19 84 LEU A N 1
ATOM 631 C CA . LEU A 1 84 ? -12.564 -12.903 -22.285 1.00 55.19 84 LEU A CA 1
ATOM 632 C C . LEU A 1 84 ? -11.121 -13.263 -22.663 1.00 55.19 84 LEU A C 1
ATOM 634 O O . LEU A 1 84 ? -10.918 -13.872 -23.714 1.00 55.19 84 LEU A O 1
ATOM 638 N N . PRO A 1 85 ? -10.111 -12.880 -21.858 1.00 59.06 85 PRO A N 1
ATOM 639 C CA . PRO A 1 85 ? -8.758 -13.373 -22.070 1.00 59.06 85 PRO A CA 1
ATOM 640 C C . PRO A 1 85 ? -8.743 -14.900 -21.941 1.00 59.06 85 PRO A C 1
ATOM 642 O O . PRO A 1 85 ? -9.582 -15.478 -21.243 1.00 59.06 85 PRO A O 1
ATOM 645 N N . GLU A 1 86 ? -7.789 -15.550 -22.609 1.00 64.69 86 GLU A N 1
ATOM 646 C CA . GLU A 1 86 ? -7.607 -16.996 -22.485 1.00 64.69 86 GLU A CA 1
ATOM 647 C C . GLU A 1 86 ? -7.521 -17.401 -21.003 1.00 64.69 86 GLU A C 1
ATOM 649 O O . GLU A 1 86 ? -6.898 -16.684 -20.208 1.00 64.69 86 GLU A O 1
ATOM 654 N N . PRO A 1 87 ? -8.144 -18.525 -20.601 1.00 67.81 87 PRO A N 1
ATOM 655 C CA . PRO A 1 87 ? -8.054 -19.001 -19.230 1.00 67.81 87 PRO A CA 1
ATOM 656 C C . PRO A 1 87 ? -6.589 -19.208 -18.840 1.00 67.81 87 PRO A C 1
ATOM 658 O O . PRO A 1 87 ? -5.891 -20.031 -19.429 1.00 67.81 87 PRO A O 1
ATOM 661 N N . VAL A 1 88 ? -6.130 -18.472 -17.829 1.00 84.06 88 VAL A N 1
ATOM 662 C CA . VAL A 1 88 ? -4.801 -18.654 -17.237 1.00 84.06 88 VAL A CA 1
ATOM 663 C C . VAL A 1 88 ? -4.912 -19.402 -15.919 1.00 84.06 88 VAL A C 1
ATOM 665 O O . VAL A 1 88 ? -5.893 -19.260 -15.183 1.00 84.06 88 VAL A O 1
ATOM 668 N N . ASP A 1 89 ? -3.884 -20.184 -15.607 1.00 87.50 89 ASP A N 1
ATOM 669 C CA . ASP A 1 89 ? -3.782 -20.847 -14.316 1.00 87.50 89 ASP A CA 1
ATOM 670 C C . ASP A 1 89 ? -3.312 -19.862 -13.233 1.00 87.50 89 ASP A C 1
ATOM 672 O O . ASP A 1 89 ? -2.407 -19.054 -13.443 1.00 87.50 89 ASP A O 1
ATOM 676 N N . TRP A 1 90 ? -3.924 -19.947 -12.054 1.00 89.50 90 TRP A N 1
ATOM 677 C CA . TRP A 1 90 ? -3.619 -19.130 -10.875 1.00 89.50 90 TRP A CA 1
ATOM 678 C C . TRP A 1 90 ? -2.995 -19.978 -9.763 1.00 89.50 90 TRP A C 1
ATOM 680 O O . TRP A 1 90 ? -3.281 -19.798 -8.575 1.00 89.50 90 TRP A O 1
ATOM 690 N N . THR A 1 91 ? -2.155 -20.937 -10.147 1.00 90.62 91 THR A N 1
ATOM 691 C CA . THR A 1 91 ? -1.487 -21.826 -9.201 1.00 90.62 91 THR A CA 1
ATOM 692 C C . THR A 1 91 ? -0.430 -21.063 -8.393 1.00 90.62 91 THR A C 1
ATOM 694 O O . THR A 1 91 ? 0.477 -20.455 -8.966 1.00 90.62 91 THR A O 1
ATOM 697 N N . PRO A 1 92 ? -0.500 -21.089 -7.047 1.00 90.75 92 PRO A N 1
ATOM 698 C CA . PRO A 1 92 ? 0.521 -20.472 -6.216 1.00 90.75 92 PRO A CA 1
ATOM 699 C C . PRO A 1 92 ? 1.857 -21.226 -6.332 1.00 90.75 92 PRO A C 1
ATOM 701 O O . PRO A 1 92 ? 1.861 -22.457 -6.383 1.00 90.75 92 PRO A O 1
ATOM 704 N N . PRO A 1 93 ? 3.009 -20.534 -6.251 1.00 91.62 93 PRO A N 1
ATOM 705 C CA . PRO A 1 93 ? 4.327 -21.161 -6.422 1.00 91.62 93 PRO A CA 1
ATOM 706 C C . PRO A 1 93 ? 4.703 -22.102 -5.269 1.00 91.62 93 PRO A C 1
ATOM 708 O O . PRO A 1 93 ? 5.636 -22.892 -5.368 1.00 91.62 93 PRO A O 1
ATOM 711 N N . SER A 1 94 ? 4.007 -22.009 -4.136 1.00 89.88 94 SER A N 1
ATOM 712 C CA . SER A 1 94 ? 4.125 -22.964 -3.036 1.00 89.88 94 SER A CA 1
ATOM 713 C C . SER A 1 94 ? 2.845 -22.992 -2.197 1.00 89.88 94 SER A C 1
ATOM 715 O O . SER A 1 94 ? 2.069 -22.028 -2.221 1.00 89.88 94 SER A O 1
ATOM 717 N N . PRO A 1 95 ? 2.618 -24.060 -1.406 1.00 87.75 95 PRO A N 1
ATOM 718 C CA . PRO A 1 95 ? 1.469 -24.137 -0.515 1.00 87.75 95 PRO A CA 1
ATOM 719 C C . PRO A 1 95 ? 1.362 -22.923 0.417 1.00 87.75 95 PRO A C 1
ATOM 721 O O . PRO A 1 95 ? 2.345 -22.443 0.998 1.00 87.75 95 PRO A O 1
ATOM 724 N N . GLY A 1 96 ? 0.141 -22.426 0.574 1.00 84.94 96 GLY A N 1
ATOM 725 C CA . GLY A 1 96 ? -0.157 -21.280 1.420 1.00 84.94 96 GLY A CA 1
ATOM 726 C C . GLY A 1 96 ? -1.429 -20.565 0.997 1.00 84.94 96 GLY A C 1
ATOM 727 O O . GLY A 1 96 ? -2.120 -20.993 0.070 1.00 84.94 96 GLY A O 1
ATOM 728 N N . TYR A 1 97 ? -1.700 -19.474 1.701 1.00 87.12 97 TYR A N 1
ATOM 729 C CA . TYR A 1 97 ? -2.721 -18.502 1.357 1.00 87.12 97 TYR A CA 1
ATOM 730 C C . TYR A 1 97 ? -2.025 -17.251 0.841 1.00 87.12 97 TYR A C 1
ATOM 732 O O . TYR A 1 97 ? -1.246 -16.630 1.567 1.00 87.12 97 TYR A O 1
ATOM 740 N N . TRP A 1 98 ? -2.249 -16.957 -0.431 1.00 90.38 98 TRP A N 1
ATOM 741 C CA . TRP A 1 98 ? -1.612 -15.864 -1.149 1.00 90.38 98 TRP A CA 1
ATOM 742 C C . TRP A 1 98 ? -2.656 -14.792 -1.429 1.00 90.38 98 TRP A C 1
ATOM 744 O O . TRP A 1 98 ? -3.763 -15.104 -1.864 1.00 90.38 98 TRP A O 1
ATOM 754 N N . MET A 1 99 ? -2.305 -13.539 -1.166 1.00 87.88 99 MET A N 1
ATOM 755 C CA . MET A 1 99 ? -3.206 -12.391 -1.189 1.00 87.88 99 MET A CA 1
ATOM 756 C C . MET A 1 99 ? -2.641 -11.306 -2.099 1.00 87.88 99 MET A C 1
ATOM 758 O O . MET A 1 99 ? -1.457 -10.976 -2.010 1.00 87.88 99 MET A O 1
ATOM 762 N N . ARG A 1 100 ? -3.506 -10.740 -2.942 1.00 88.00 100 ARG A N 1
ATOM 763 C CA . ARG A 1 100 ? -3.218 -9.560 -3.763 1.00 88.00 100 ARG A CA 1
ATOM 764 C C . ARG A 1 100 ? -3.575 -8.266 -3.034 1.00 88.00 100 ARG A C 1
ATOM 766 O O . ARG A 1 100 ? -2.860 -7.288 -3.139 1.00 88.00 100 ARG A O 1
ATOM 773 N N . SER A 1 101 ? -4.640 -8.258 -2.238 1.00 81.12 101 SER A N 1
ATOM 774 C CA . SER A 1 101 ? -5.099 -7.077 -1.489 1.00 81.12 101 SER A CA 1
ATOM 775 C C . SER A 1 101 ? -4.411 -6.937 -0.123 1.00 81.12 101 SER A C 1
ATOM 777 O O . SER A 1 101 ? -5.086 -6.849 0.900 1.00 81.12 101 SER A O 1
ATOM 779 N N . PHE A 1 102 ? -3.078 -7.042 -0.073 1.00 83.19 102 PHE A N 1
ATOM 780 C CA . PHE A 1 102 ? -2.318 -6.924 1.176 1.00 83.19 102 PHE A CA 1
ATOM 781 C C . PHE A 1 102 ? -0.878 -6.431 0.943 1.00 83.19 102 PHE A C 1
ATOM 783 O O . PHE A 1 102 ? -0.244 -6.790 -0.053 1.00 83.19 102 PHE A O 1
ATOM 790 N N . ARG A 1 103 ? -0.332 -5.652 1.893 1.00 86.75 103 ARG A N 1
ATOM 791 C CA . ARG A 1 103 ? 0.994 -4.996 1.815 1.00 86.75 103 ARG A CA 1
ATOM 792 C C . ARG A 1 103 ? 1.134 -4.157 0.538 1.00 86.75 103 ARG A C 1
ATOM 794 O O . ARG A 1 103 ? 0.373 -3.222 0.337 1.00 86.75 103 ARG A O 1
ATOM 801 N N . LEU A 1 104 ? 2.112 -4.474 -0.310 1.00 90.19 104 LEU A N 1
ATOM 802 C CA . LEU A 1 104 ? 2.400 -3.732 -1.532 1.00 90.19 104 LEU A CA 1
ATOM 803 C C . LEU A 1 104 ? 1.348 -3.983 -2.621 1.00 90.19 104 LEU A C 1
ATOM 805 O O . LEU A 1 104 ? 1.170 -3.150 -3.500 1.00 90.19 104 LEU A O 1
ATOM 809 N N . GLY A 1 105 ? 0.611 -5.094 -2.545 1.00 89.00 105 GLY A N 1
ATOM 810 C CA . GLY A 1 105 ? -0.408 -5.426 -3.535 1.00 89.00 105 GLY A CA 1
ATOM 811 C C . GLY A 1 105 ? -1.616 -4.477 -3.529 1.00 89.00 105 GLY A C 1
ATOM 812 O O . GLY A 1 105 ? -2.249 -4.298 -4.562 1.00 89.00 105 GLY A O 1
ATOM 813 N N . GLU A 1 106 ? -1.883 -3.781 -2.415 1.00 86.44 106 GLU A N 1
ATOM 814 C CA . GLU A 1 106 ? -2.881 -2.693 -2.366 1.00 86.44 106 GLU A CA 1
ATOM 815 C C . GLU A 1 106 ? -2.462 -1.471 -3.200 1.00 86.44 106 GLU A C 1
ATOM 817 O O . GLU A 1 106 ? -3.307 -0.681 -3.607 1.00 86.44 106 GLU A O 1
ATOM 822 N N . TRP A 1 107 ? -1.165 -1.348 -3.490 1.00 92.75 107 TRP A N 1
ATOM 823 C CA . TRP A 1 107 ? -0.568 -0.275 -4.282 1.00 92.75 107 TRP A CA 1
ATOM 824 C C . TRP A 1 107 ? -0.258 -0.709 -5.726 1.00 92.75 107 TRP A C 1
ATOM 826 O O . TRP A 1 107 ? 0.213 0.090 -6.538 1.00 92.75 107 TRP A O 1
ATOM 836 N N . LEU A 1 108 ? -0.512 -1.978 -6.062 1.00 94.12 108 LEU A N 1
ATOM 837 C CA . LEU A 1 108 ? -0.298 -2.579 -7.380 1.00 94.12 108 LEU A CA 1
ATOM 838 C C . LEU A 1 108 ? -1.650 -3.041 -7.954 1.00 94.12 108 LEU A C 1
ATOM 840 O O . LEU A 1 108 ? -1.976 -4.233 -7.916 1.00 94.12 108 LEU A O 1
ATOM 844 N N . PRO A 1 109 ? -2.470 -2.107 -8.478 1.00 88.88 109 PRO A N 1
ATOM 845 C CA . PRO A 1 109 ? -3.782 -2.425 -9.041 1.00 88.88 109 PRO A CA 1
ATOM 846 C C . PRO A 1 109 ? -3.711 -3.170 -10.382 1.00 88.88 109 PRO A C 1
ATOM 848 O O . PRO A 1 109 ? -4.748 -3.609 -10.876 1.00 88.88 109 PRO A O 1
ATOM 851 N N . GLU A 1 110 ? -2.512 -3.337 -10.944 1.00 90.25 110 GLU A N 1
ATOM 852 C CA . GLU A 1 110 ? -2.225 -3.946 -12.243 1.00 90.25 110 GLU A CA 1
ATOM 853 C C . GLU A 1 110 ? -1.008 -4.897 -12.151 1.00 90.25 110 GLU A C 1
ATOM 855 O O . GLU A 1 110 ? -0.300 -4.884 -11.137 1.00 90.25 110 GLU A O 1
ATOM 860 N N . PRO A 1 111 ? -0.738 -5.735 -13.176 1.00 93.38 111 PRO A N 1
ATOM 861 C CA . PRO A 1 111 ? 0.509 -6.486 -13.269 1.00 93.38 111 PRO A CA 1
ATOM 862 C C . PRO A 1 111 ? 1.734 -5.571 -13.212 1.00 93.38 111 PRO A C 1
ATOM 864 O O . PRO A 1 111 ? 1.715 -4.453 -13.722 1.00 93.38 111 PRO A O 1
ATOM 867 N N . MET A 1 112 ? 2.821 -6.085 -12.653 1.00 97.75 112 MET A N 1
ATOM 868 C CA . MET A 1 112 ? 4.099 -5.387 -12.583 1.00 97.75 112 MET A CA 1
ATOM 869 C C . MET A 1 112 ? 4.814 -5.415 -13.933 1.00 97.75 112 MET A C 1
ATOM 871 O O . MET A 1 112 ? 4.774 -6.413 -14.661 1.00 97.75 112 MET A O 1
ATOM 875 N N . THR A 1 113 ? 5.512 -4.333 -14.244 1.00 98.00 113 THR A N 1
ATOM 876 C CA . THR A 1 113 ? 6.498 -4.287 -15.312 1.00 98.00 113 THR A CA 1
ATOM 877 C C . THR A 1 113 ? 7.746 -5.089 -14.915 1.00 98.00 113 THR A C 1
ATOM 879 O O . THR A 1 113 ? 8.085 -5.164 -13.729 1.00 98.00 113 THR A O 1
ATOM 882 N N . PRO A 1 114 ? 8.438 -5.720 -15.885 1.00 97.69 114 PRO A N 1
ATOM 883 C CA . PRO A 1 114 ? 9.651 -6.495 -15.635 1.00 97.69 114 PRO A CA 1
ATOM 884 C C . PRO A 1 114 ? 10.680 -5.767 -14.766 1.00 97.69 114 PRO A C 1
ATOM 886 O O . PRO A 1 114 ? 11.043 -6.312 -13.725 1.00 97.69 114 PRO A O 1
ATOM 889 N N . LEU A 1 115 ? 11.046 -4.527 -15.121 1.00 97.88 115 LEU A N 1
ATOM 890 C CA . LEU A 1 115 ? 12.090 -3.775 -14.420 1.00 97.88 115 LEU A CA 1
ATOM 891 C C . LEU A 1 115 ? 11.712 -3.493 -12.963 1.00 97.88 115 LEU A C 1
ATOM 893 O O . LEU A 1 115 ? 12.546 -3.567 -12.060 1.00 97.88 115 LEU A O 1
ATOM 897 N N . PHE A 1 116 ? 10.438 -3.164 -12.716 1.00 98.50 116 PHE A N 1
ATOM 898 C CA . PHE A 1 116 ? 9.944 -2.975 -11.355 1.00 98.50 116 PHE A CA 1
ATOM 899 C C . PHE A 1 116 ? 10.077 -4.269 -10.548 1.00 98.50 116 PHE A C 1
ATOM 901 O O . PHE A 1 116 ? 10.580 -4.249 -9.423 1.00 98.50 116 PHE A O 1
ATOM 908 N N . GLN A 1 117 ? 9.639 -5.386 -11.133 1.00 97.62 117 GLN A N 1
ATOM 909 C CA . GLN A 1 117 ? 9.619 -6.686 -10.478 1.00 97.62 117 GLN A CA 1
ATOM 910 C C . GLN A 1 117 ? 11.026 -7.194 -10.138 1.00 97.62 117 GLN A C 1
ATOM 912 O O . GLN A 1 117 ? 11.209 -7.711 -9.040 1.00 97.62 117 GLN A O 1
ATOM 917 N N . ASP A 1 118 ? 11.999 -7.097 -11.050 1.00 97.00 118 ASP A N 1
ATOM 918 C CA . ASP A 1 118 ? 13.340 -7.653 -10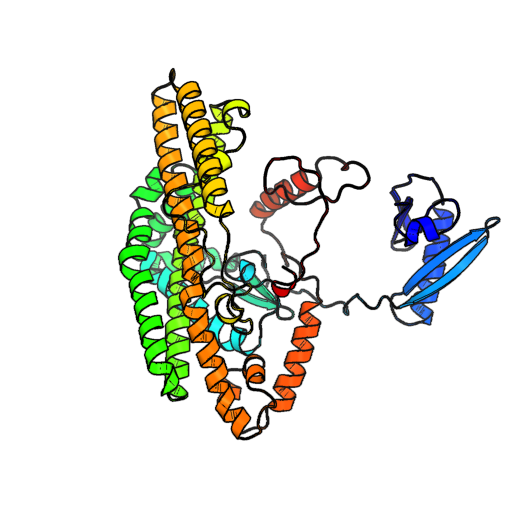.809 1.00 97.00 118 ASP A CA 1
ATOM 919 C C . ASP A 1 118 ? 14.247 -6.755 -9.965 1.00 97.00 118 ASP A C 1
ATOM 921 O O . ASP A 1 118 ? 15.158 -7.261 -9.305 1.00 97.00 118 ASP A O 1
ATOM 925 N N . TRP A 1 119 ? 14.001 -5.441 -9.965 1.00 98.00 119 TRP A N 1
ATOM 926 C CA . TRP A 1 119 ? 14.909 -4.487 -9.342 1.00 98.00 119 TRP A CA 1
ATOM 927 C C . TRP A 1 119 ? 14.282 -3.724 -8.182 1.00 98.00 119 TRP A C 1
ATOM 929 O O . TRP A 1 119 ? 14.687 -3.917 -7.031 1.00 98.00 119 TRP A O 1
ATOM 939 N N . LEU A 1 120 ? 13.314 -2.843 -8.453 1.00 98.44 120 LEU A N 1
ATOM 940 C CA . LEU A 1 120 ? 12.800 -1.934 -7.425 1.00 98.44 120 LEU A CA 1
ATOM 941 C C . LEU A 1 120 ? 12.059 -2.689 -6.317 1.00 98.44 120 LEU A C 1
ATOM 943 O O . LEU A 1 120 ? 12.258 -2.391 -5.138 1.00 98.44 120 LEU A O 1
ATOM 947 N N . LEU A 1 121 ? 11.254 -3.692 -6.675 1.00 98.19 121 LEU A N 1
ATOM 948 C CA . LEU A 1 121 ? 10.551 -4.533 -5.711 1.00 98.19 121 LEU A CA 1
ATOM 949 C C . LEU A 1 121 ? 11.523 -5.211 -4.737 1.00 98.19 121 LEU A C 1
ATOM 951 O O . LEU A 1 121 ? 11.301 -5.171 -3.527 1.00 98.19 121 LEU A O 1
ATOM 955 N N . GLU A 1 122 ? 12.622 -5.772 -5.244 1.00 97.56 122 GLU A N 1
ATOM 956 C CA . GLU A 1 122 ? 13.635 -6.439 -4.419 1.00 97.56 122 GLU A CA 1
ATOM 957 C C . GLU A 1 122 ? 14.308 -5.455 -3.450 1.00 97.56 122 GLU A C 1
ATOM 959 O O . GLU A 1 122 ? 14.492 -5.767 -2.272 1.00 97.56 122 GLU A O 1
ATOM 964 N N . ARG A 1 123 ? 14.600 -4.222 -3.890 1.00 98.44 123 ARG A N 1
ATOM 965 C CA . ARG A 1 123 ? 15.131 -3.169 -3.003 1.00 98.44 123 ARG A CA 1
ATOM 966 C C . ARG A 1 123 ? 14.121 -2.749 -1.932 1.00 98.44 123 ARG A C 1
ATOM 968 O O . ARG A 1 123 ? 14.511 -2.532 -0.782 1.00 98.44 123 ARG A O 1
ATOM 975 N N . ILE A 1 124 ? 12.834 -2.668 -2.273 1.00 98.38 124 ILE A N 1
ATOM 976 C CA . ILE A 1 124 ? 11.755 -2.377 -1.316 1.00 98.38 124 ILE A CA 1
ATOM 977 C C . ILE A 1 124 ? 11.632 -3.507 -0.283 1.00 98.38 124 ILE A C 1
ATOM 979 O O . ILE A 1 124 ? 11.565 -3.233 0.917 1.00 98.38 124 ILE A O 1
ATOM 983 N N . GLU A 1 125 ? 11.635 -4.775 -0.697 1.00 97.31 125 GLU A N 1
ATOM 984 C CA . GLU A 1 125 ? 11.538 -5.905 0.237 1.00 97.31 125 GLU A CA 1
ATOM 985 C C . GLU A 1 125 ? 12.796 -6.018 1.122 1.00 97.31 125 GLU A C 1
ATOM 987 O O . GLU A 1 125 ? 12.681 -6.235 2.332 1.00 97.31 125 GLU A O 1
ATOM 992 N N . GLU A 1 126 ? 13.995 -5.756 0.589 1.00 97.69 126 GLU A N 1
ATOM 993 C CA . GLU A 1 126 ? 15.224 -5.628 1.385 1.00 97.69 126 GLU A CA 1
ATOM 994 C C . GLU A 1 126 ? 15.104 -4.538 2.457 1.00 97.69 126 GLU A C 1
ATOM 996 O O . GLU A 1 126 ? 15.357 -4.788 3.641 1.00 97.69 126 GLU A O 1
ATOM 1001 N N . GLY A 1 127 ? 14.680 -3.337 2.058 1.00 98.19 127 GLY A N 1
ATOM 1002 C CA . GLY A 1 127 ? 14.451 -2.216 2.964 1.00 98.19 127 GLY A CA 1
ATOM 1003 C C . GLY A 1 127 ? 13.424 -2.535 4.048 1.00 98.19 127 GLY A C 1
ATOM 1004 O O . GLY A 1 127 ? 13.621 -2.223 5.225 1.00 98.19 127 GLY A O 1
ATOM 1005 N N . TYR A 1 128 ? 12.353 -3.242 3.685 1.00 97.19 128 TYR A N 1
ATOM 1006 C CA . TYR A 1 128 ? 11.332 -3.689 4.628 1.00 97.19 128 TYR A CA 1
ATOM 1007 C C . TYR A 1 128 ? 11.924 -4.602 5.708 1.00 97.19 128 TYR A C 1
ATOM 1009 O O . TYR A 1 128 ? 11.641 -4.440 6.900 1.00 97.19 128 TYR A O 1
ATOM 1017 N N . LEU A 1 129 ? 12.805 -5.531 5.324 1.00 95.62 129 LEU A N 1
ATOM 1018 C CA . LEU A 1 129 ? 13.511 -6.400 6.268 1.00 95.62 129 LEU A CA 1
ATOM 1019 C C . LEU A 1 129 ? 14.526 -5.635 7.128 1.00 95.62 129 LEU A C 1
ATOM 1021 O O . LEU A 1 129 ? 14.682 -5.964 8.308 1.00 95.62 129 LEU A O 1
ATOM 1025 N N . VAL A 1 130 ? 15.186 -4.609 6.584 1.00 96.81 130 VAL A N 1
ATOM 1026 C CA . VAL A 1 130 ? 16.057 -3.705 7.357 1.00 96.81 130 VAL A CA 1
ATOM 1027 C C . VAL A 1 130 ? 15.249 -2.980 8.435 1.00 96.81 130 VAL A C 1
ATOM 1029 O O . VAL A 1 130 ? 15.620 -3.032 9.612 1.00 96.81 130 VAL A O 1
ATOM 1032 N N . GLY A 1 131 ? 14.107 -2.390 8.071 1.00 96.00 131 GLY A N 1
ATOM 1033 C CA . GLY A 1 131 ? 13.198 -1.728 9.010 1.00 96.00 131 GLY A CA 1
ATOM 1034 C C . GLY A 1 131 ? 12.695 -2.680 10.099 1.00 96.00 131 GLY A C 1
ATOM 1035 O O . GLY A 1 131 ? 12.738 -2.364 11.296 1.00 96.00 131 GLY A O 1
ATOM 1036 N N . MET A 1 132 ? 12.308 -3.897 9.711 1.00 94.19 132 MET A N 1
ATOM 1037 C CA . MET A 1 132 ? 11.884 -4.941 10.644 1.00 94.19 132 MET A CA 1
ATOM 1038 C C . MET A 1 132 ? 12.994 -5.325 11.622 1.00 94.19 132 MET A C 1
ATOM 1040 O O . MET A 1 132 ? 12.772 -5.355 12.833 1.00 94.19 132 MET A O 1
ATOM 1044 N N . ARG A 1 133 ? 14.217 -5.549 11.130 1.00 94.25 133 ARG A N 1
ATOM 1045 C CA . ARG A 1 133 ? 15.361 -5.874 11.987 1.00 94.25 133 ARG A CA 1
ATOM 1046 C C . ARG A 1 133 ? 15.674 -4.744 12.959 1.00 94.25 133 ARG A C 1
ATOM 1048 O O . ARG A 1 133 ? 15.912 -5.016 14.134 1.00 94.25 133 ARG A O 1
ATOM 1055 N N . ARG A 1 134 ? 15.667 -3.496 12.485 1.00 93.19 134 ARG A N 1
ATOM 1056 C CA . ARG A 1 134 ? 15.977 -2.310 13.294 1.00 93.19 134 ARG A CA 1
ATOM 1057 C C . ARG A 1 134 ? 14.992 -2.132 14.450 1.00 93.19 134 ARG A C 1
ATOM 1059 O O . ARG A 1 134 ? 15.399 -1.782 15.552 1.00 93.19 134 ARG A O 1
ATOM 1066 N N . THR A 1 135 ? 13.712 -2.398 14.206 1.00 91.94 135 THR A N 1
ATOM 1067 C CA . THR A 1 135 ? 12.631 -2.167 15.179 1.00 91.94 135 THR A CA 1
ATOM 1068 C C . THR A 1 135 ? 12.355 -3.373 16.081 1.00 91.94 135 THR A C 1
ATOM 1070 O O . THR A 1 135 ? 12.242 -3.217 17.294 1.00 91.94 135 THR A O 1
ATOM 1073 N N . ALA A 1 136 ? 12.273 -4.581 15.517 1.00 89.31 136 ALA A N 1
ATOM 1074 C CA . ALA A 1 136 ? 11.897 -5.802 16.232 1.00 89.31 136 ALA A CA 1
ATOM 1075 C C . ALA A 1 136 ? 13.103 -6.671 16.643 1.00 89.31 136 ALA A C 1
ATOM 1077 O O . ALA A 1 136 ? 12.949 -7.649 17.378 1.00 89.31 136 ALA A O 1
ATOM 1078 N N . GLY A 1 137 ? 14.310 -6.345 16.168 1.00 91.19 137 GLY A N 1
ATOM 1079 C CA . GLY A 1 137 ? 15.537 -7.106 16.431 1.00 91.19 137 GLY A CA 1
ATOM 1080 C C . GLY A 1 137 ? 15.643 -8.425 15.659 1.00 91.19 137 GLY A C 1
ATOM 1081 O O . GLY A 1 137 ? 16.563 -9.200 15.901 1.00 91.19 137 GLY A O 1
ATOM 1082 N N . ALA A 1 138 ? 14.707 -8.710 14.755 1.00 91.31 138 ALA A N 1
ATOM 1083 C CA . ALA A 1 138 ? 14.644 -9.948 13.986 1.00 91.31 138 ALA A CA 1
ATOM 1084 C C . ALA A 1 138 ? 13.983 -9.714 12.626 1.00 91.31 138 ALA A C 1
ATOM 1086 O O . ALA A 1 138 ? 13.332 -8.696 12.419 1.00 91.31 138 ALA A O 1
ATOM 1087 N N . THR A 1 139 ? 14.135 -10.672 11.711 1.00 89.88 139 THR A N 1
ATOM 1088 C CA . THR A 1 139 ? 13.483 -10.648 10.395 1.00 89.88 139 THR A CA 1
ATOM 1089 C C . THR A 1 139 ? 12.619 -11.883 10.204 1.00 89.88 139 THR A C 1
ATOM 1091 O O . THR A 1 139 ? 13.106 -13.007 10.323 1.00 89.88 139 THR A O 1
ATOM 1094 N N . VAL A 1 140 ? 11.358 -11.662 9.855 1.00 85.88 140 VAL A N 1
ATOM 1095 C CA . VAL A 1 140 ? 10.367 -12.674 9.494 1.00 85.88 140 VAL A CA 1
ATOM 1096 C C . VAL A 1 140 ? 9.854 -12.304 8.100 1.00 85.88 140 VAL A C 1
ATOM 1098 O O . VAL A 1 140 ? 8.892 -11.544 7.989 1.00 85.88 140 VAL A O 1
ATOM 1101 N N . PRO A 1 141 ? 10.530 -12.756 7.029 1.00 86.12 141 PRO A N 1
ATOM 1102 C CA . PRO A 1 141 ? 10.168 -12.357 5.679 1.00 86.12 141 PRO A CA 1
ATOM 1103 C C . PRO A 1 141 ? 8.808 -12.931 5.291 1.00 86.12 141 PRO A C 1
ATOM 1105 O O . PRO A 1 141 ? 8.537 -14.120 5.484 1.00 86.12 141 PRO A O 1
ATOM 1108 N N . TRP A 1 142 ? 7.968 -12.074 4.721 1.00 88.06 142 TRP A N 1
ATOM 1109 C CA . TRP A 1 142 ? 6.814 -12.518 3.954 1.00 88.06 142 TRP A CA 1
ATOM 1110 C C . TRP A 1 142 ? 7.303 -13.109 2.636 1.00 88.06 142 TRP A C 1
ATOM 1112 O O . TRP A 1 142 ? 8.336 -12.705 2.106 1.00 88.06 142 TRP A O 1
ATOM 1122 N N . ARG A 1 143 ? 6.568 -14.084 2.109 1.00 90.75 143 ARG A N 1
ATOM 1123 C CA . ARG A 1 143 ? 6.801 -14.584 0.755 1.00 90.75 143 ARG A CA 1
ATOM 1124 C C . ARG A 1 143 ? 6.087 -13.657 -0.221 1.00 90.75 143 ARG A C 1
ATOM 1126 O O . ARG A 1 143 ? 4.985 -13.197 0.081 1.00 90.75 143 ARG A O 1
ATOM 1133 N N . HIS A 1 144 ? 6.674 -13.419 -1.383 1.00 94.19 144 HIS A N 1
ATOM 1134 C CA . HIS A 1 144 ? 6.003 -12.771 -2.505 1.00 94.19 144 HIS A CA 1
ATOM 1135 C C . HIS A 1 144 ? 6.332 -13.496 -3.809 1.00 94.19 144 HIS A C 1
ATOM 1137 O O . HIS A 1 144 ? 7.290 -14.267 -3.873 1.00 94.19 144 HIS A O 1
ATOM 1143 N N . ALA A 1 145 ? 5.485 -13.307 -4.815 1.00 95.19 145 ALA A N 1
ATOM 1144 C CA . ALA A 1 145 ? 5.668 -13.850 -6.150 1.00 95.19 145 ALA A CA 1
ATOM 1145 C C . ALA A 1 145 ? 4.834 -13.068 -7.166 1.00 95.19 145 ALA A C 1
ATOM 1147 O O . ALA A 1 145 ? 3.765 -12.551 -6.834 1.00 95.19 145 ALA A O 1
ATOM 1148 N N . ALA A 1 146 ? 5.309 -13.046 -8.409 1.00 95.50 146 ALA A N 1
ATOM 1149 C CA . ALA A 1 146 ? 4.517 -12.631 -9.554 1.00 95.50 146 ALA A CA 1
ATOM 1150 C C . ALA A 1 146 ? 3.773 -13.843 -10.126 1.00 95.50 146 ALA A C 1
ATOM 1152 O O . ALA A 1 146 ? 4.391 -14.847 -10.478 1.00 95.50 146 ALA A O 1
ATOM 1153 N N . ILE A 1 147 ? 2.448 -13.758 -10.219 1.00 95.25 147 ILE A N 1
ATOM 1154 C CA . ILE A 1 147 ? 1.591 -14.823 -10.754 1.00 95.25 147 ILE A CA 1
ATOM 1155 C C . ILE A 1 147 ? 0.785 -14.203 -11.885 1.00 95.25 147 ILE A C 1
ATOM 1157 O O . ILE A 1 147 ? -0.020 -13.304 -11.655 1.00 95.25 147 ILE A O 1
ATOM 1161 N N . ASN A 1 148 ? 1.075 -14.613 -13.122 1.00 93.12 148 ASN A N 1
ATOM 1162 C CA . ASN A 1 148 ? 0.597 -13.938 -14.336 1.00 93.12 148 ASN A CA 1
ATOM 1163 C C . ASN A 1 148 ? 0.921 -12.426 -14.348 1.00 93.12 148 ASN A C 1
ATOM 1165 O O . ASN A 1 148 ? 0.116 -11.610 -14.786 1.00 93.12 148 ASN A O 1
ATOM 1169 N N . GLY A 1 149 ? 2.088 -12.047 -13.813 1.00 93.94 149 GLY A N 1
ATOM 1170 C CA . GLY A 1 149 ? 2.536 -10.654 -13.673 1.00 93.94 149 GLY A CA 1
ATOM 1171 C C . GLY A 1 149 ? 1.960 -9.905 -12.463 1.00 93.94 149 GLY A C 1
ATOM 1172 O O . GLY A 1 149 ? 2.444 -8.831 -12.130 1.00 93.94 149 GLY A O 1
ATOM 1173 N N . TRP A 1 150 ? 0.970 -10.457 -11.761 1.00 95.00 150 TRP A N 1
ATOM 1174 C CA . TRP A 1 150 ? 0.358 -9.822 -10.591 1.00 95.00 150 TRP A CA 1
ATOM 1175 C C . TRP A 1 150 ? 1.134 -10.123 -9.308 1.00 95.00 150 TRP A C 1
ATOM 1177 O O . TRP A 1 150 ? 1.522 -11.269 -9.078 1.00 95.00 150 TRP A O 1
ATOM 1187 N N . TYR A 1 151 ? 1.320 -9.119 -8.446 1.00 96.19 151 TYR A N 1
ATOM 1188 C CA . TYR A 1 151 ? 1.940 -9.307 -7.132 1.00 96.19 151 TYR A CA 1
ATOM 1189 C C . TYR A 1 151 ? 0.999 -10.055 -6.183 1.00 96.19 151 TYR A C 1
ATOM 1191 O O . TYR A 1 151 ? -0.114 -9.606 -5.900 1.00 96.19 151 TYR A O 1
ATOM 1199 N N . TYR A 1 152 ? 1.480 -11.169 -5.639 1.00 95.06 152 TYR A N 1
ATOM 1200 C CA . TYR A 1 152 ? 0.860 -11.857 -4.515 1.00 95.06 152 TYR A CA 1
ATOM 1201 C C . TYR A 1 152 ? 1.850 -11.980 -3.368 1.00 95.06 152 TYR A C 1
ATOM 1203 O O . TYR A 1 152 ? 3.026 -12.281 -3.575 1.00 95.06 152 TYR A O 1
ATOM 1211 N N . THR A 1 153 ? 1.351 -11.846 -2.143 1.00 93.44 153 THR A N 1
ATOM 1212 C CA . THR A 1 153 ? 2.125 -12.097 -0.926 1.00 93.44 153 THR A CA 1
ATOM 1213 C C . THR A 1 153 ? 1.477 -13.171 -0.062 1.00 93.44 153 THR A C 1
ATOM 1215 O O . THR A 1 153 ? 0.258 -13.325 -0.040 1.00 93.44 153 THR A O 1
ATOM 1218 N N . ALA A 1 154 ? 2.292 -13.930 0.661 1.00 89.81 154 ALA A N 1
ATOM 1219 C CA . ALA A 1 154 ? 1.848 -14.939 1.606 1.00 89.81 154 ALA A CA 1
ATOM 1220 C C . ALA A 1 154 ? 2.675 -14.878 2.889 1.00 89.81 154 ALA A C 1
ATOM 1222 O O . ALA A 1 154 ? 3.876 -14.595 2.879 1.00 89.81 154 ALA A O 1
ATOM 1223 N N . ALA A 1 155 ? 2.042 -15.224 4.007 1.00 84.44 155 ALA A N 1
ATOM 1224 C CA . ALA A 1 155 ? 2.739 -15.397 5.274 1.00 84.44 155 ALA A CA 1
ATOM 1225 C C . ALA A 1 155 ? 3.847 -16.475 5.163 1.00 84.44 155 ALA A C 1
ATOM 1227 O O . ALA A 1 155 ? 3.805 -17.327 4.254 1.00 84.44 155 ALA A O 1
ATOM 1228 N N . PRO A 1 156 ? 4.827 -16.487 6.091 1.00 80.00 156 PRO A N 1
ATOM 1229 C CA . PRO A 1 156 ? 5.780 -17.587 6.209 1.00 80.00 156 PRO A CA 1
ATOM 1230 C C . PRO A 1 156 ? 5.070 -18.946 6.226 1.00 80.00 156 PRO A C 1
ATOM 1232 O O . PRO A 1 156 ? 3.971 -19.072 6.769 1.00 80.00 156 PRO A O 1
ATOM 1235 N N . SER A 1 157 ? 5.687 -19.971 5.631 1.00 75.62 157 SER A N 1
ATOM 1236 C CA . SER A 1 157 ? 5.098 -21.318 5.599 1.00 75.62 157 SER A CA 1
ATOM 1237 C C . SER A 1 157 ? 4.753 -21.803 7.010 1.00 75.62 157 SER A C 1
ATOM 1239 O O . SER A 1 157 ? 5.614 -21.754 7.888 1.00 75.62 157 SER A O 1
ATOM 1241 N N . LEU A 1 158 ? 3.539 -22.338 7.210 1.00 67.75 158 LEU A N 1
ATOM 1242 C CA . LEU A 1 158 ? 3.070 -22.863 8.502 1.00 67.75 158 LEU A CA 1
ATOM 1243 C C . LEU A 1 158 ? 4.046 -23.882 9.111 1.00 67.75 158 LEU A C 1
ATOM 1245 O O . LEU A 1 158 ? 4.287 -23.859 10.314 1.00 67.75 158 LEU A O 1
ATOM 1249 N N . SER A 1 159 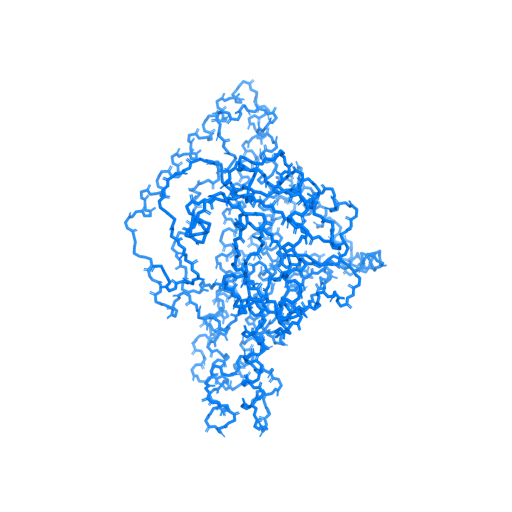? 4.656 -24.730 8.276 1.00 68.31 159 SER A N 1
ATOM 1250 C CA . SER A 1 159 ? 5.655 -25.720 8.704 1.00 68.31 159 SER A CA 1
ATOM 1251 C C . SER A 1 159 ? 6.963 -25.096 9.200 1.00 68.31 159 SER A C 1
ATOM 1253 O O . SER A 1 159 ? 7.656 -25.692 10.019 1.00 68.31 159 SER A O 1
ATOM 1255 N N . ALA A 1 160 ? 7.297 -23.892 8.735 1.00 74.19 160 ALA A N 1
ATOM 1256 C CA . ALA A 1 160 ? 8.504 -23.173 9.123 1.00 74.19 160 ALA A CA 1
ATOM 1257 C C . ALA A 1 160 ? 8.283 -22.250 10.332 1.00 74.19 160 ALA A C 1
ATOM 1259 O O . ALA A 1 160 ? 9.261 -21.874 10.974 1.00 74.19 160 ALA A O 1
ATOM 1260 N N . ILE A 1 161 ? 7.032 -21.910 10.681 1.00 75.69 161 ILE A N 1
ATOM 1261 C CA . ILE A 1 161 ? 6.713 -20.935 11.740 1.00 75.69 161 ILE A CA 1
ATOM 1262 C C . ILE A 1 161 ? 7.446 -21.217 13.062 1.00 75.69 161 ILE A C 1
ATOM 1264 O O . ILE A 1 161 ? 8.066 -20.280 13.566 1.00 75.69 161 ILE A O 1
ATOM 1268 N N . PRO A 1 162 ? 7.455 -22.443 13.632 1.00 78.12 162 PRO A N 1
ATOM 1269 C CA . PRO A 1 162 ? 8.133 -22.684 14.909 1.00 78.12 162 PRO A CA 1
ATOM 1270 C C . PRO A 1 162 ? 9.633 -22.372 14.847 1.00 78.12 162 PRO A C 1
ATOM 1272 O O . PRO A 1 162 ? 10.177 -21.720 15.738 1.00 78.12 162 PRO A O 1
ATOM 1275 N N . PHE A 1 163 ? 10.293 -22.772 13.757 1.00 82.75 163 PHE A N 1
ATOM 1276 C CA . PHE A 1 163 ? 11.714 -22.514 13.541 1.00 82.75 163 PHE A CA 1
ATOM 1277 C C . PHE A 1 163 ? 11.991 -21.030 13.272 1.00 82.75 163 PHE A C 1
ATOM 1279 O O . PHE A 1 163 ? 12.926 -20.460 13.832 1.00 82.75 163 PHE A O 1
ATOM 1286 N N . THR A 1 164 ? 11.156 -20.374 12.465 1.00 81.19 164 THR A N 1
ATOM 1287 C CA . THR A 1 164 ? 11.256 -18.940 12.176 1.00 81.19 164 THR A CA 1
ATOM 1288 C C . THR A 1 164 ? 11.076 -18.100 13.438 1.00 81.19 164 THR A C 1
ATOM 1290 O O . THR A 1 164 ? 11.848 -17.169 13.661 1.00 81.19 164 THR A O 1
ATOM 1293 N N . LEU A 1 165 ? 10.113 -18.447 14.297 1.00 80.44 165 LEU A N 1
ATOM 1294 C CA . LEU A 1 165 ? 9.900 -17.775 15.578 1.00 80.44 165 LEU A CA 1
ATOM 1295 C C . LEU A 1 165 ? 11.073 -18.008 16.534 1.00 80.44 165 LEU A C 1
ATOM 1297 O O . LEU A 1 165 ? 11.570 -17.043 17.111 1.00 80.44 165 LEU A O 1
ATOM 1301 N N . LEU A 1 166 ? 11.573 -19.243 16.658 1.00 85.56 166 LEU A N 1
ATOM 1302 C CA . LEU A 1 166 ? 12.754 -19.536 17.475 1.00 85.56 166 LEU A CA 1
ATOM 1303 C C . LEU A 1 166 ? 13.973 -18.732 17.002 1.00 85.56 166 LEU A C 1
ATOM 1305 O O . LEU A 1 166 ? 14.641 -18.079 17.804 1.00 85.56 166 LEU A O 1
ATOM 1309 N N . ARG A 1 167 ? 14.230 -18.715 15.690 1.00 86.81 167 ARG A N 1
ATOM 1310 C CA . ARG A 1 167 ? 15.305 -17.920 15.088 1.00 86.81 167 ARG A CA 1
ATOM 1311 C C . ARG A 1 167 ? 15.129 -16.432 15.379 1.00 86.81 167 ARG A C 1
ATOM 1313 O O . ARG A 1 167 ? 16.102 -15.780 15.741 1.00 86.81 167 ARG A O 1
ATOM 1320 N N . ALA A 1 168 ? 13.914 -15.901 15.264 1.00 87.38 168 ALA A N 1
ATOM 1321 C CA . ALA A 1 168 ? 13.628 -14.502 15.564 1.00 87.38 168 ALA A CA 1
ATOM 1322 C C . ALA A 1 168 ? 13.867 -14.165 17.048 1.00 87.38 168 ALA A C 1
ATOM 1324 O O . ALA A 1 168 ? 14.433 -13.118 17.374 1.00 87.38 168 ALA A O 1
ATOM 1325 N N . VAL A 1 169 ? 13.494 -15.061 17.965 1.00 88.69 169 VAL A N 1
ATOM 1326 C CA . VAL A 1 169 ? 13.764 -14.909 19.403 1.00 88.69 169 VAL A CA 1
ATOM 1327 C C . VAL A 1 169 ? 15.268 -14.890 19.671 1.00 88.69 169 VAL A C 1
ATOM 1329 O O . VAL A 1 169 ? 15.746 -13.991 20.363 1.00 88.69 169 VAL A O 1
ATOM 1332 N N . LEU A 1 170 ? 16.028 -15.813 19.076 1.00 90.31 170 LEU A N 1
ATOM 1333 C CA . LEU A 1 170 ? 17.485 -15.864 19.221 1.00 90.31 170 LEU A CA 1
ATOM 1334 C C . LEU A 1 170 ? 18.168 -14.619 18.630 1.00 90.31 170 LEU A C 1
ATOM 1336 O O . LEU A 1 170 ? 18.983 -13.992 19.304 1.00 90.31 170 LEU A O 1
ATOM 1340 N N . GLN A 1 171 ? 17.794 -14.212 17.412 1.00 89.25 171 GLN A N 1
ATOM 1341 C CA . GLN A 1 171 ? 18.338 -13.024 16.739 1.00 89.25 171 GLN A CA 1
ATOM 1342 C C . GLN A 1 171 ? 18.091 -11.739 17.536 1.00 89.25 171 GLN A C 1
ATOM 1344 O O . GLN A 1 171 ? 19.001 -10.930 17.710 1.00 89.25 171 GLN A O 1
ATOM 1349 N N . SER A 1 172 ? 16.881 -11.580 18.075 1.00 90.19 172 SER A N 1
ATOM 1350 C CA . SER A 1 172 ? 16.495 -10.388 18.839 1.00 90.19 172 SER A CA 1
ATOM 1351 C C . SER A 1 172 ? 16.948 -10.413 20.302 1.00 90.19 172 SER A C 1
ATOM 1353 O O . SER A 1 172 ? 16.720 -9.439 21.028 1.00 90.19 172 SER A O 1
ATOM 1355 N N . ARG A 1 173 ? 17.560 -11.514 20.766 1.00 89.69 173 ARG A N 1
ATOM 1356 C CA . ARG A 1 173 ? 17.813 -11.790 22.192 1.00 89.69 173 ARG A CA 1
ATOM 1357 C C . ARG A 1 173 ? 16.536 -11.637 23.035 1.00 89.69 173 ARG A C 1
ATOM 1359 O O . ARG A 1 173 ? 16.546 -11.009 24.088 1.00 89.69 173 ARG A O 1
ATOM 1366 N N . GLY A 1 174 ? 15.415 -12.138 22.516 1.00 87.50 174 GLY A N 1
ATOM 1367 C CA . GLY A 1 174 ? 14.096 -12.097 23.153 1.00 87.50 174 GLY A CA 1
ATOM 1368 C C . GLY A 1 174 ? 13.282 -10.817 22.930 1.00 87.50 174 GLY A C 1
ATOM 1369 O O . GLY A 1 174 ? 12.088 -10.820 23.225 1.00 87.50 174 GLY A O 1
ATOM 1370 N N . ARG A 1 175 ? 13.859 -9.743 22.366 1.00 88.44 175 ARG A N 1
ATOM 1371 C CA . ARG A 1 175 ? 13.164 -8.450 22.177 1.00 88.44 175 ARG A CA 1
ATOM 1372 C C . ARG A 1 175 ? 11.975 -8.506 21.212 1.00 88.44 175 ARG A C 1
ATOM 1374 O O . ARG A 1 175 ? 11.050 -7.709 21.349 1.00 88.44 175 ARG A O 1
ATOM 1381 N N . VAL A 1 176 ? 11.954 -9.468 20.287 1.00 89.25 176 VAL A N 1
ATOM 1382 C CA . VAL A 1 176 ? 10.848 -9.632 19.330 1.00 89.25 176 VAL A CA 1
ATOM 1383 C C . VAL A 1 176 ? 9.526 -9.996 20.020 1.00 89.25 176 VAL A C 1
ATOM 1385 O O . VAL A 1 176 ? 8.459 -9.611 19.554 1.00 89.25 176 VAL A O 1
ATOM 1388 N N . VAL A 1 177 ? 9.570 -10.694 21.161 1.00 89.50 177 VAL A N 1
ATOM 1389 C CA . VAL A 1 177 ? 8.368 -11.161 21.873 1.00 89.50 177 VAL A CA 1
ATOM 1390 C C . VAL A 1 177 ? 7.539 -9.998 22.432 1.00 89.50 177 VAL A C 1
ATOM 1392 O O . VAL A 1 177 ? 6.366 -9.887 22.061 1.00 89.50 177 VAL A O 1
ATOM 1395 N N . PRO A 1 178 ? 8.087 -9.098 23.278 1.00 90.50 178 PRO A N 1
ATOM 1396 C CA . PRO A 1 178 ? 7.328 -7.947 23.756 1.00 90.50 178 PRO A CA 1
ATOM 1397 C C . PRO A 1 178 ? 6.939 -7.000 22.616 1.00 90.50 178 PRO A C 1
ATOM 1399 O O . PRO A 1 178 ? 5.874 -6.387 22.694 1.00 90.50 178 PRO A O 1
ATOM 1402 N N . PHE A 1 179 ? 7.736 -6.906 21.546 1.00 92.56 179 PHE A N 1
ATOM 1403 C CA . PHE A 1 179 ? 7.372 -6.140 20.353 1.00 92.56 179 PHE A CA 1
ATOM 1404 C C . PHE A 1 179 ? 6.088 -6.681 19.707 1.00 92.56 179 PHE A C 1
ATOM 1406 O O . PHE A 1 179 ? 5.100 -5.952 19.618 1.00 92.56 179 PHE A O 1
ATOM 1413 N N . LEU A 1 180 ? 6.060 -7.965 19.328 1.00 88.44 180 LEU A N 1
ATOM 1414 C CA . LEU A 1 180 ? 4.901 -8.585 18.673 1.00 88.44 180 LEU A CA 1
ATOM 1415 C C . LEU A 1 180 ? 3.667 -8.569 19.581 1.00 88.44 180 LEU A C 1
ATOM 1417 O O . LEU A 1 180 ? 2.562 -8.273 19.125 1.00 88.44 180 LEU A O 1
ATOM 1421 N N . LEU A 1 181 ? 3.851 -8.823 20.880 1.00 89.56 181 LEU A N 1
ATOM 1422 C CA . LEU A 1 181 ? 2.759 -8.772 21.845 1.00 89.56 181 LEU A CA 1
ATOM 1423 C C . LEU A 1 181 ? 2.119 -7.380 21.904 1.00 89.56 181 LEU A C 1
ATOM 1425 O O . LEU A 1 181 ? 0.896 -7.285 21.947 1.00 89.56 181 LEU A O 1
ATOM 1429 N N . ASN A 1 182 ? 2.902 -6.300 21.883 1.00 91.94 182 ASN A N 1
ATOM 1430 C CA . ASN A 1 182 ? 2.343 -4.948 21.904 1.00 91.94 182 ASN A CA 1
ATOM 1431 C C . ASN A 1 182 ? 1.769 -4.530 20.539 1.00 91.94 182 ASN A C 1
ATOM 1433 O O . ASN A 1 182 ? 0.616 -4.107 20.479 1.00 91.94 182 ASN A O 1
ATOM 1437 N N . ALA A 1 183 ? 2.538 -4.691 19.459 1.00 88.00 183 ALA A N 1
ATOM 1438 C CA . ALA A 1 183 ? 2.202 -4.183 18.126 1.00 88.00 183 ALA A CA 1
ATOM 1439 C C . ALA A 1 183 ? 1.131 -5.005 17.386 1.00 88.00 183 ALA A C 1
ATOM 1441 O O . ALA A 1 183 ? 0.411 -4.469 16.543 1.00 88.00 183 ALA A O 1
ATOM 1442 N N . LEU A 1 184 ? 1.000 -6.306 17.675 1.00 85.44 184 LEU A N 1
ATOM 1443 C CA . LEU A 1 184 ? 0.056 -7.178 16.966 1.00 85.44 184 LEU A CA 1
ATOM 1444 C C . LEU A 1 184 ? -1.103 -7.667 17.827 1.00 85.44 184 LEU A C 1
ATOM 1446 O O . LEU A 1 184 ? -2.189 -7.841 17.286 1.00 85.44 184 LEU A O 1
ATOM 1450 N N . VAL A 1 185 ? -0.905 -7.872 19.133 1.00 87.69 185 VAL A N 1
ATOM 1451 C CA . VAL A 1 185 ? -1.933 -8.464 20.009 1.00 87.69 185 VAL A CA 1
ATOM 1452 C C . VAL A 1 185 ? -2.597 -7.405 20.886 1.00 87.69 185 VAL A C 1
ATOM 1454 O O . VAL A 1 185 ? -3.798 -7.164 20.765 1.00 87.69 185 VAL A O 1
ATOM 1457 N N . ARG A 1 186 ? -1.824 -6.734 21.749 1.00 91.50 186 ARG A N 1
ATOM 1458 C CA . ARG A 1 186 ? -2.323 -5.776 22.748 1.00 91.50 186 ARG A CA 1
ATOM 1459 C C . ARG A 1 186 ? -3.039 -4.595 22.107 1.00 91.50 186 ARG A C 1
ATOM 1461 O O . ARG A 1 186 ? -4.032 -4.141 22.663 1.00 91.50 186 ARG A O 1
ATOM 1468 N N . VAL A 1 187 ? -2.597 -4.150 20.933 1.00 90.19 187 VAL A N 1
ATOM 1469 C CA . VAL A 1 187 ? -3.246 -3.072 20.175 1.00 90.19 187 VAL A CA 1
ATOM 1470 C C . VAL A 1 187 ? -4.738 -3.329 19.891 1.00 90.19 187 VAL A C 1
ATOM 1472 O O . VAL A 1 187 ? -5.504 -2.377 19.850 1.00 90.19 187 VAL A O 1
ATOM 1475 N N . ASN A 1 188 ? -5.184 -4.592 19.798 1.00 86.88 188 ASN A N 1
ATOM 1476 C CA . ASN A 1 188 ? -6.594 -4.950 19.554 1.00 86.88 188 ASN A CA 1
ATOM 1477 C C . ASN A 1 188 ? -7.490 -4.908 20.808 1.00 86.88 188 ASN A C 1
ATOM 1479 O O . ASN A 1 188 ? -8.673 -5.237 20.736 1.00 86.88 188 ASN A O 1
ATOM 1483 N N . SER A 1 189 ? -6.939 -4.601 21.985 1.00 89.62 189 SER A N 1
ATOM 1484 C CA . SER A 1 189 ? -7.701 -4.604 23.248 1.00 89.62 189 SER A CA 1
ATOM 1485 C C . SER A 1 189 ? -7.352 -3.445 24.178 1.00 89.62 189 SER A C 1
ATOM 1487 O O . SER A 1 189 ? -8.227 -2.896 24.845 1.00 89.62 189 SER A O 1
ATOM 1489 N N . ARG A 1 190 ? -6.073 -3.068 24.228 1.00 94.44 190 ARG A N 1
ATOM 1490 C CA . ARG A 1 190 ? -5.522 -1.958 25.012 1.00 94.44 190 ARG A CA 1
ATOM 1491 C C . ARG A 1 190 ? -4.602 -1.108 24.127 1.00 94.44 190 ARG A C 1
ATOM 1493 O O . ARG A 1 190 ? -3.380 -1.121 24.333 1.00 94.44 190 ARG A O 1
ATOM 1500 N N . PRO A 1 191 ? -5.154 -0.418 23.113 1.00 95.44 191 PRO A N 1
ATOM 1501 C CA . PRO A 1 191 ? -4.373 0.379 22.169 1.00 95.44 191 PRO A CA 1
ATOM 1502 C C . PRO A 1 191 ? -3.523 1.455 22.855 1.00 95.44 191 PRO A C 1
ATOM 1504 O O . PRO A 1 191 ? -2.377 1.653 22.474 1.00 95.44 191 PRO A O 1
ATOM 1507 N N . GLU A 1 192 ? -4.000 2.053 23.945 1.00 96.44 192 GLU A N 1
ATOM 1508 C CA . GLU A 1 192 ? -3.260 3.027 24.755 1.00 96.44 192 GLU A CA 1
ATOM 1509 C C . GLU A 1 192 ? -2.017 2.439 25.444 1.00 96.44 192 GLU A C 1
ATOM 1511 O O . GLU A 1 192 ? -1.020 3.122 25.687 1.00 96.44 192 GLU A O 1
ATOM 1516 N N . ALA A 1 193 ? -2.061 1.150 25.785 1.00 96.62 193 ALA A N 1
ATOM 1517 C CA . ALA A 1 193 ? -0.925 0.454 26.371 1.00 96.62 193 ALA A CA 1
ATOM 1518 C C . ALA A 1 193 ? 0.081 0.038 25.291 1.00 96.62 193 ALA A C 1
ATOM 1520 O O . ALA A 1 193 ? 1.283 0.125 25.528 1.00 96.62 193 ALA A O 1
ATOM 1521 N N . ALA A 1 194 ? -0.395 -0.376 24.112 1.00 96.25 194 ALA A N 1
ATOM 1522 C CA . ALA A 1 194 ? 0.458 -0.650 22.955 1.00 96.25 194 ALA A CA 1
ATOM 1523 C C . ALA A 1 194 ? 1.158 0.623 22.442 1.00 96.25 194 ALA A C 1
ATOM 1525 O O . ALA A 1 194 ? 2.357 0.586 22.155 1.00 96.25 194 ALA A O 1
ATOM 1526 N N . ASP A 1 195 ? 0.434 1.747 22.410 1.00 97.00 195 ASP A N 1
ATOM 1527 C CA . ASP A 1 195 ? 0.954 3.084 22.110 1.00 97.00 195 ASP A CA 1
ATOM 1528 C C . ASP A 1 195 ? 2.118 3.444 23.034 1.00 97.00 195 ASP A C 1
ATOM 1530 O O . ASP A 1 195 ? 3.237 3.641 22.564 1.00 97.00 195 ASP A O 1
ATOM 1534 N N . ARG A 1 196 ? 1.889 3.438 24.353 1.00 96.50 196 ARG A N 1
ATOM 1535 C CA . ARG A 1 196 ? 2.930 3.774 25.339 1.00 96.50 196 ARG A CA 1
ATOM 1536 C C . ARG A 1 196 ? 4.118 2.817 25.325 1.00 96.50 196 ARG A C 1
ATOM 1538 O O . ARG A 1 196 ? 5.235 3.252 25.574 1.00 96.50 196 ARG A O 1
ATOM 1545 N N . ALA A 1 197 ? 3.883 1.529 25.081 1.00 95.69 197 ALA A N 1
ATOM 1546 C CA . ALA A 1 197 ? 4.935 0.523 25.155 1.00 95.69 197 ALA A CA 1
ATOM 1547 C C . ALA A 1 197 ? 5.847 0.504 23.921 1.00 95.69 197 ALA A C 1
ATOM 1549 O O . ALA A 1 197 ? 7.037 0.238 24.066 1.00 95.69 197 ALA A O 1
ATOM 1550 N N . VAL A 1 198 ? 5.295 0.711 22.719 1.00 95.94 198 VAL A N 1
ATOM 1551 C CA . VAL A 1 198 ? 6.032 0.516 21.458 1.00 95.94 198 VAL A CA 1
ATOM 1552 C C . VAL A 1 198 ? 5.674 1.568 20.411 1.00 95.94 198 VAL A C 1
ATOM 1554 O O . VAL A 1 198 ? 6.564 2.247 19.901 1.00 95.94 198 VAL A O 1
ATOM 1557 N N . LEU A 1 199 ? 4.392 1.710 20.065 1.00 97.06 199 LEU A N 1
ATOM 1558 C CA . LEU A 1 199 ? 4.008 2.379 18.817 1.00 97.06 199 LEU A CA 1
ATOM 1559 C C . LEU A 1 199 ? 4.302 3.890 18.828 1.00 97.06 199 LEU A C 1
ATOM 1561 O O . LEU A 1 199 ? 4.748 4.418 17.813 1.00 97.06 199 LEU A O 1
ATOM 1565 N N . ARG A 1 200 ? 4.182 4.570 19.980 1.00 97.12 200 ARG A N 1
ATOM 1566 C CA . ARG A 1 200 ? 4.512 6.001 20.111 1.00 97.12 200 ARG A CA 1
ATOM 1567 C C . ARG A 1 200 ? 5.980 6.284 19.804 1.00 97.12 200 ARG A C 1
ATOM 1569 O O . ARG A 1 200 ? 6.299 7.288 19.175 1.00 97.12 200 ARG A O 1
ATOM 1576 N N . GLY A 1 201 ? 6.875 5.404 20.256 1.00 97.44 201 GLY A N 1
ATOM 1577 C CA . GLY A 1 201 ? 8.306 5.515 19.977 1.00 97.44 201 GLY A CA 1
ATOM 1578 C C . GLY A 1 201 ? 8.611 5.316 18.494 1.00 97.44 201 GLY A C 1
ATOM 1579 O O . GLY A 1 201 ? 9.409 6.056 17.930 1.00 97.44 201 GLY A O 1
ATOM 1580 N N . LEU A 1 202 ? 7.925 4.371 17.845 1.00 97.38 202 LEU A N 1
ATOM 1581 C CA . LEU A 1 202 ? 8.062 4.136 16.405 1.00 97.38 202 LEU A CA 1
ATOM 1582 C C . LEU A 1 202 ? 7.513 5.297 15.568 1.00 97.38 202 LEU A C 1
ATOM 1584 O O . LEU A 1 202 ? 8.145 5.680 14.589 1.00 97.38 202 LEU A O 1
ATOM 1588 N N . ALA A 1 203 ? 6.382 5.884 15.969 1.00 97.75 203 ALA A N 1
ATOM 1589 C CA . ALA A 1 203 ? 5.822 7.068 15.322 1.00 97.75 203 ALA A CA 1
ATOM 1590 C C . ALA A 1 203 ? 6.780 8.270 15.415 1.00 97.75 203 ALA A C 1
ATOM 1592 O O . ALA A 1 203 ? 7.005 8.953 14.420 1.00 97.75 203 ALA A O 1
ATOM 1593 N N . ARG A 1 204 ? 7.419 8.483 16.576 1.00 97.88 204 ARG A N 1
ATOM 1594 C CA . ARG A 1 204 ? 8.470 9.506 16.726 1.00 97.88 204 ARG A CA 1
ATOM 1595 C C . ARG A 1 204 ? 9.683 9.219 15.850 1.00 97.88 204 ARG A C 1
ATOM 1597 O O . ARG A 1 204 ? 10.091 10.091 15.101 1.00 97.88 204 ARG A O 1
ATOM 1604 N N . ALA A 1 205 ? 10.208 7.994 15.873 1.00 97.62 205 ALA A N 1
ATOM 1605 C CA . ALA A 1 205 ? 11.342 7.611 15.028 1.00 97.62 205 ALA A CA 1
ATOM 1606 C C . ALA A 1 205 ? 11.040 7.792 13.529 1.00 97.62 205 ALA A C 1
ATOM 1608 O O . ALA A 1 205 ? 11.913 8.170 12.748 1.00 97.62 205 ALA A O 1
ATOM 1609 N N . TRP A 1 206 ? 9.792 7.558 13.117 1.00 97.69 206 TRP A N 1
ATOM 1610 C CA . TRP A 1 206 ? 9.356 7.860 11.762 1.00 97.69 206 TRP A CA 1
ATOM 1611 C C . TRP A 1 206 ? 9.451 9.360 11.443 1.00 97.69 206 TRP A C 1
ATOM 1613 O O . TRP A 1 206 ? 10.109 9.721 10.467 1.00 97.69 206 TRP A O 1
ATOM 1623 N N . GLY A 1 207 ? 8.835 10.217 12.262 1.00 97.12 207 GLY A N 1
ATOM 1624 C CA . GLY A 1 207 ? 8.762 11.659 12.007 1.00 97.12 207 GLY A CA 1
ATOM 1625 C C . GLY A 1 207 ? 10.084 12.406 12.215 1.00 97.12 207 GLY A C 1
ATOM 1626 O O . GLY A 1 207 ? 10.387 13.336 11.474 1.00 97.12 207 GLY A O 1
ATOM 1627 N N . GLU A 1 208 ? 10.890 11.988 13.190 1.00 98.12 208 GLU A N 1
ATOM 1628 C CA . GLU A 1 208 ? 12.137 12.661 13.580 1.00 98.12 208 GLU A CA 1
ATOM 1629 C C . GLU A 1 208 ? 13.359 12.145 12.805 1.00 98.12 208 GLU A C 1
ATOM 1631 O O . GLU A 1 208 ? 14.351 12.861 12.675 1.00 98.12 208 GLU A O 1
ATOM 1636 N N . GLU A 1 209 ? 13.307 10.921 12.267 1.00 97.50 209 GLU A N 1
ATOM 1637 C CA . GLU A 1 209 ? 14.482 10.271 11.677 1.00 97.50 209 GLU A CA 1
ATOM 1638 C C . GLU A 1 209 ? 14.226 9.726 10.266 1.00 97.50 209 GLU A C 1
ATOM 1640 O O . GLU A 1 209 ? 14.909 10.124 9.318 1.00 97.50 209 GLU A O 1
ATOM 1645 N N . LEU A 1 210 ? 13.241 8.837 10.094 1.00 98.31 210 LEU A N 1
ATOM 1646 C CA . LEU A 1 210 ? 13.034 8.129 8.825 1.00 98.31 210 LEU A CA 1
ATOM 1647 C C . LEU A 1 210 ? 12.556 9.057 7.705 1.00 98.31 210 LEU A C 1
ATOM 1649 O O . LEU A 1 210 ? 13.160 9.063 6.633 1.00 98.31 210 LEU A O 1
ATOM 1653 N N . LEU A 1 211 ? 11.504 9.845 7.942 1.00 98.19 211 LEU A N 1
ATOM 1654 C CA . LEU A 1 211 ? 10.955 10.765 6.945 1.00 98.19 211 LEU A CA 1
ATOM 1655 C C . LEU A 1 211 ? 11.951 11.886 6.583 1.00 98.19 211 LEU A C 1
ATOM 1657 O O . LEU A 1 211 ? 12.175 12.089 5.390 1.00 98.19 211 LEU A O 1
ATOM 1661 N N . PRO A 1 212 ? 12.628 12.565 7.535 1.00 98.62 212 PRO A N 1
ATOM 1662 C CA . PRO A 1 212 ? 13.666 13.545 7.201 1.00 98.62 212 PRO A CA 1
ATOM 1663 C C . PRO A 1 212 ? 14.862 12.949 6.450 1.00 98.62 212 PRO A C 1
ATOM 1665 O O . PRO A 1 212 ? 15.436 13.603 5.580 1.00 98.62 212 PRO A O 1
ATOM 1668 N N . ARG A 1 213 ? 15.266 11.709 6.763 1.00 98.25 213 ARG A N 1
ATOM 1669 C CA . ARG A 1 213 ? 16.304 11.005 5.996 1.00 98.25 213 ARG A CA 1
ATOM 1670 C C . ARG A 1 213 ? 15.828 10.691 4.578 1.00 98.25 213 ARG A C 1
ATOM 1672 O O . ARG A 1 213 ? 16.597 10.889 3.646 1.00 98.25 213 ARG A O 1
ATOM 1679 N N . TYR A 1 214 ? 14.583 10.240 4.419 1.00 98.62 214 TYR A N 1
ATOM 1680 C CA . TYR A 1 214 ? 14.021 9.943 3.104 1.00 98.62 214 TYR A CA 1
ATOM 1681 C C . TYR A 1 214 ? 13.917 11.204 2.239 1.00 98.62 214 TYR A C 1
ATOM 1683 O O . TYR A 1 214 ? 14.388 11.194 1.110 1.00 98.62 214 TYR A O 1
ATOM 1691 N N . ARG A 1 215 ? 13.420 12.317 2.797 1.00 98.56 215 ARG A N 1
ATOM 1692 C CA . ARG A 1 215 ? 13.372 13.623 2.116 1.00 98.56 215 ARG A CA 1
ATOM 1693 C C . ARG A 1 215 ? 14.738 14.080 1.628 1.00 98.56 215 ARG A C 1
ATOM 1695 O O . ARG A 1 215 ? 14.883 14.325 0.440 1.00 98.56 215 ARG A O 1
ATOM 1702 N N . ARG A 1 216 ? 15.744 14.101 2.510 1.00 98.56 216 ARG A N 1
ATOM 1703 C CA . ARG A 1 216 ? 17.110 14.496 2.128 1.00 98.56 216 ARG A CA 1
ATOM 1704 C C . ARG A 1 216 ? 17.671 13.626 1.008 1.00 98.56 216 ARG A C 1
ATOM 1706 O O . ARG A 1 216 ? 18.206 14.163 0.053 1.00 98.56 216 ARG A O 1
ATOM 1713 N N . LEU A 1 217 ? 17.496 12.304 1.090 1.00 98.56 217 LEU A N 1
ATOM 1714 C CA . LEU A 1 217 ? 17.940 11.390 0.035 1.00 98.56 217 LEU A CA 1
ATOM 1715 C C . LEU A 1 217 ? 17.322 11.742 -1.327 1.00 98.56 217 LEU A C 1
ATOM 1717 O O . LEU A 1 217 ? 18.036 11.785 -2.325 1.00 98.56 217 LEU A O 1
ATOM 1721 N N . ILE A 1 218 ? 16.011 11.995 -1.366 1.00 98.44 218 ILE A N 1
ATOM 1722 C CA . ILE A 1 218 ? 15.318 12.339 -2.611 1.00 98.44 218 ILE A CA 1
ATOM 1723 C C . ILE A 1 218 ? 15.740 13.724 -3.106 1.00 98.44 218 ILE A C 1
ATOM 1725 O O . ILE A 1 218 ? 16.099 13.865 -4.267 1.00 98.44 218 ILE A O 1
ATOM 1729 N N . GLU A 1 219 ? 15.784 14.729 -2.233 1.00 98.19 219 GLU A N 1
ATOM 1730 C CA . GLU A 1 219 ? 16.220 16.087 -2.581 1.00 98.19 219 GLU A CA 1
ATOM 1731 C C . GLU A 1 219 ? 17.660 16.127 -3.115 1.00 98.19 219 GLU A C 1
ATOM 1733 O O . GLU A 1 219 ? 17.950 16.877 -4.048 1.00 98.19 219 GLU A O 1
ATOM 1738 N N . ASP A 1 220 ? 18.568 15.348 -2.526 1.00 97.94 220 ASP A N 1
ATOM 1739 C CA . ASP A 1 220 ? 19.958 15.234 -2.969 1.00 97.94 220 ASP A CA 1
ATOM 1740 C C . ASP A 1 220 ? 20.036 14.541 -4.336 1.00 97.94 220 ASP A C 1
ATOM 1742 O O . ASP A 1 220 ? 20.715 15.039 -5.237 1.00 97.94 220 ASP A O 1
ATOM 1746 N N . GLY A 1 221 ? 19.290 13.446 -4.515 1.00 97.94 221 GLY A N 1
ATOM 1747 C CA . GLY A 1 221 ? 19.207 12.722 -5.783 1.00 97.94 221 GLY A CA 1
ATOM 1748 C C . GLY A 1 221 ? 18.648 13.576 -6.922 1.00 97.94 221 GLY A C 1
ATOM 1749 O O . GLY A 1 221 ? 19.224 13.609 -8.007 1.00 97.94 221 GLY A O 1
ATOM 1750 N N . GLU A 1 222 ? 17.591 14.350 -6.665 1.00 96.94 222 GLU A N 1
ATOM 1751 C CA . GLU A 1 222 ? 16.983 15.261 -7.647 1.00 96.94 222 GLU A CA 1
ATOM 1752 C C . GLU A 1 222 ? 17.954 16.360 -8.113 1.00 96.94 222 GLU A C 1
ATOM 1754 O O . GLU A 1 222 ? 17.873 16.815 -9.253 1.00 96.94 222 GLU A O 1
ATOM 1759 N N . ARG A 1 223 ? 18.912 16.776 -7.270 1.00 96.88 223 ARG A N 1
ATOM 1760 C CA . ARG A 1 223 ? 19.958 17.740 -7.663 1.00 96.88 223 ARG A CA 1
ATOM 1761 C C . ARG A 1 223 ? 21.069 17.119 -8.505 1.00 96.88 223 ARG A C 1
ATOM 1763 O O . ARG A 1 223 ? 21.734 17.840 -9.245 1.00 96.88 223 ARG A O 1
ATOM 1770 N N . GLN A 1 224 ? 21.299 15.816 -8.374 1.00 95.38 224 GLN A N 1
ATOM 1771 C CA . GLN A 1 224 ? 22.416 15.114 -9.013 1.00 95.38 224 GLN A CA 1
ATOM 1772 C C . GLN A 1 224 ? 22.014 14.404 -10.307 1.00 95.38 224 GLN A C 1
ATOM 1774 O O . GLN A 1 224 ? 22.858 14.222 -11.183 1.00 95.38 224 GLN A O 1
ATOM 1779 N N . ILE A 1 225 ? 20.735 14.042 -10.453 1.00 95.44 225 ILE A N 1
ATOM 1780 C CA . ILE A 1 225 ? 20.237 13.200 -11.548 1.00 95.44 225 ILE A CA 1
ATOM 1781 C C . ILE A 1 225 ? 20.625 13.703 -12.942 1.00 95.44 225 ILE A C 1
ATOM 1783 O O . ILE A 1 225 ? 20.899 12.895 -13.826 1.00 95.44 225 ILE A O 1
ATOM 1787 N N . GLU A 1 226 ? 20.701 15.023 -13.143 1.00 94.12 226 GLU A N 1
ATOM 1788 C CA . GLU A 1 226 ? 20.994 15.588 -14.460 1.00 94.12 226 GLU A CA 1
ATOM 1789 C C . GLU A 1 226 ? 22.389 15.233 -14.979 1.00 94.12 226 GLU A C 1
ATOM 1791 O O . GLU A 1 226 ? 22.563 15.015 -16.178 1.00 94.12 226 GLU A O 1
ATOM 1796 N N . VAL A 1 227 ? 23.362 15.112 -14.079 1.00 95.56 227 VAL A N 1
ATOM 1797 C CA . VAL A 1 227 ? 24.769 14.834 -14.403 1.00 95.56 227 VAL A CA 1
ATOM 1798 C C . VAL A 1 227 ? 25.213 13.430 -13.992 1.00 95.56 227 VAL A C 1
ATOM 1800 O O . VAL A 1 227 ? 26.350 13.055 -14.266 1.00 95.56 227 VAL A O 1
ATOM 1803 N N . ALA A 1 228 ? 24.330 12.659 -13.353 1.00 96.56 228 ALA A N 1
ATOM 1804 C CA . ALA A 1 228 ? 24.626 11.323 -12.858 1.00 96.56 228 ALA A CA 1
ATOM 1805 C C . ALA A 1 228 ? 24.942 10.342 -13.998 1.00 96.56 228 ALA A C 1
ATOM 1807 O O . ALA A 1 228 ? 24.244 10.262 -15.016 1.00 96.56 228 ALA A O 1
ATOM 1808 N N . THR A 1 229 ? 25.992 9.556 -13.791 1.00 96.00 229 THR A N 1
ATOM 1809 C CA . THR A 1 229 ? 26.351 8.395 -14.605 1.00 96.00 229 THR A CA 1
ATOM 1810 C C . THR A 1 229 ? 25.347 7.252 -14.403 1.00 96.00 229 THR A C 1
ATOM 1812 O O . THR A 1 229 ? 24.642 7.214 -13.394 1.00 96.00 229 THR A O 1
ATOM 1815 N N . PRO A 1 230 ? 25.297 6.250 -15.301 1.00 94.56 230 PRO A N 1
ATOM 1816 C CA . PRO A 1 230 ? 24.413 5.092 -15.130 1.00 94.56 230 PRO A CA 1
ATOM 1817 C C . PRO A 1 230 ? 24.598 4.347 -13.802 1.00 94.56 230 PRO A C 1
ATOM 1819 O O . PRO A 1 230 ? 23.620 3.897 -13.211 1.00 94.56 230 PRO A O 1
ATOM 1822 N N . SER A 1 231 ? 25.837 4.252 -13.310 1.00 95.44 231 SER A N 1
ATOM 1823 C CA . SER A 1 231 ? 26.125 3.633 -12.011 1.00 95.44 231 SER A CA 1
ATOM 1824 C C . SER A 1 231 ? 25.542 4.454 -10.861 1.00 95.44 231 SER A C 1
ATOM 1826 O O . SER A 1 231 ? 24.901 3.897 -9.978 1.00 95.44 231 SER A O 1
ATOM 1828 N N . GLU A 1 232 ? 25.700 5.779 -10.894 1.00 97.44 232 GLU A N 1
ATOM 1829 C CA . GLU A 1 232 ? 25.145 6.674 -9.870 1.00 97.44 232 GLU A CA 1
ATOM 1830 C C . GLU A 1 232 ? 23.607 6.676 -9.894 1.00 97.44 232 GLU A C 1
ATOM 1832 O O . GLU A 1 232 ? 22.974 6.656 -8.842 1.00 97.44 232 GLU A O 1
ATOM 1837 N N . LEU A 1 233 ? 22.982 6.614 -11.077 1.00 97.56 233 LEU A N 1
ATOM 1838 C CA . LEU A 1 233 ? 21.527 6.446 -11.202 1.00 97.56 233 LEU A CA 1
ATOM 1839 C C . LEU A 1 233 ? 21.051 5.138 -10.557 1.00 97.56 233 LEU A C 1
ATOM 1841 O O . LEU A 1 233 ? 20.033 5.129 -9.862 1.00 97.56 233 LEU A O 1
ATOM 1845 N N . ALA A 1 234 ? 21.787 4.043 -10.760 1.00 97.25 234 ALA A N 1
ATOM 1846 C CA . ALA A 1 234 ? 21.472 2.767 -10.134 1.00 97.25 234 ALA A CA 1
ATOM 1847 C C . ALA A 1 234 ? 21.632 2.810 -8.607 1.00 97.25 234 ALA A C 1
ATOM 1849 O O . ALA A 1 234 ? 20.774 2.299 -7.887 1.00 97.25 234 ALA A O 1
ATOM 1850 N N . GLU A 1 235 ? 22.670 3.478 -8.099 1.00 98.19 235 GLU A N 1
ATOM 1851 C CA . GLU A 1 235 ? 22.859 3.700 -6.662 1.00 98.19 235 GLU A CA 1
ATOM 1852 C C . GLU A 1 235 ? 21.724 4.530 -6.047 1.00 98.19 235 GLU A C 1
ATOM 1854 O O . GLU A 1 235 ? 21.248 4.207 -4.953 1.00 98.19 235 GLU A O 1
ATOM 1859 N N . LEU A 1 236 ? 21.236 5.554 -6.758 1.00 98.44 236 LEU A N 1
ATOM 1860 C CA . LEU A 1 236 ? 20.073 6.341 -6.342 1.00 98.44 236 LEU A CA 1
ATOM 1861 C C . LEU A 1 236 ? 18.807 5.481 -6.266 1.00 98.44 236 LEU A C 1
ATOM 1863 O O . LEU A 1 236 ? 18.086 5.555 -5.267 1.00 98.44 236 LEU A O 1
ATOM 1867 N N . VAL A 1 237 ? 18.549 4.639 -7.274 1.00 98.44 237 VAL A N 1
ATOM 1868 C CA . VAL A 1 237 ? 17.407 3.705 -7.274 1.00 98.44 237 VAL A CA 1
ATOM 1869 C C . VAL A 1 237 ? 17.492 2.743 -6.094 1.00 98.44 237 VAL A C 1
ATOM 1871 O O . VAL A 1 237 ? 16.524 2.571 -5.353 1.00 98.44 237 VAL A O 1
ATOM 1874 N N . ASP A 1 238 ? 18.666 2.165 -5.872 1.00 98.69 238 ASP A N 1
ATOM 1875 C CA . ASP A 1 238 ? 18.934 1.252 -4.771 1.00 98.69 238 ASP A CA 1
ATOM 1876 C C . ASP A 1 238 ? 18.713 1.907 -3.399 1.00 98.69 238 ASP A C 1
ATOM 1878 O O . ASP A 1 238 ? 18.069 1.330 -2.516 1.00 98.69 238 ASP A O 1
ATOM 1882 N N . ALA A 1 239 ? 19.236 3.118 -3.197 1.00 98.69 239 ALA A N 1
ATOM 1883 C CA . ALA A 1 239 ? 19.087 3.856 -1.948 1.00 98.69 239 ALA A CA 1
ATOM 1884 C C . ALA A 1 239 ? 17.628 4.271 -1.702 1.00 98.69 239 ALA A C 1
ATOM 1886 O O . ALA A 1 239 ? 17.107 4.086 -0.592 1.00 98.69 239 ALA A O 1
ATOM 1887 N N . ALA A 1 240 ? 16.954 4.803 -2.725 1.00 98.69 240 ALA A N 1
ATOM 1888 C CA . ALA A 1 240 ? 15.565 5.239 -2.639 1.00 98.69 240 ALA A CA 1
ATOM 1889 C C . ALA A 1 240 ? 14.616 4.052 -2.425 1.00 98.69 240 ALA A C 1
ATOM 1891 O O . ALA A 1 240 ? 13.765 4.117 -1.537 1.00 98.69 240 ALA A O 1
ATOM 1892 N N . GLY A 1 241 ? 14.809 2.945 -3.150 1.00 98.69 241 GLY A N 1
ATOM 1893 C CA . GLY A 1 241 ? 14.027 1.715 -3.008 1.00 98.69 241 GLY A CA 1
ATOM 1894 C C . GLY A 1 241 ? 14.159 1.088 -1.619 1.00 98.69 241 GLY A C 1
ATOM 1895 O O . GLY A 1 241 ? 13.149 0.805 -0.972 1.00 98.69 241 GLY A O 1
ATOM 1896 N N . ARG A 1 242 ? 15.385 0.957 -1.087 1.00 98.75 242 ARG A N 1
ATOM 1897 C CA . ARG A 1 242 ? 15.593 0.454 0.287 1.00 98.75 242 ARG A CA 1
ATOM 1898 C C . ARG A 1 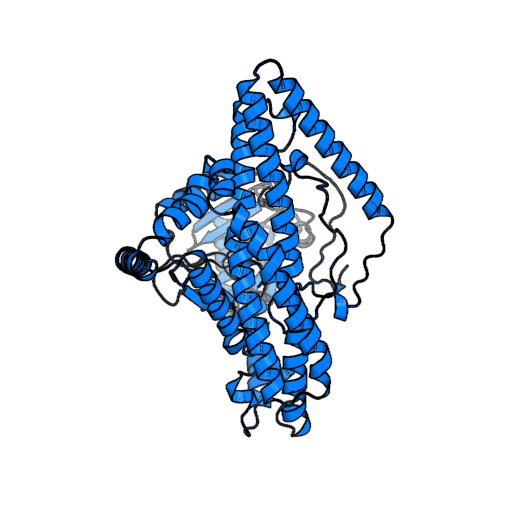242 ? 14.980 1.378 1.337 1.00 98.75 242 ARG A C 1
ATOM 1900 O O . ARG A 1 242 ? 14.358 0.904 2.287 1.00 98.75 242 ARG A O 1
ATOM 1907 N N . THR A 1 243 ? 15.103 2.693 1.167 1.00 98.75 243 THR A N 1
ATOM 1908 C CA . THR A 1 243 ? 14.502 3.647 2.112 1.00 98.75 243 THR A CA 1
ATOM 1909 C C . THR A 1 243 ? 12.973 3.597 2.064 1.00 98.75 243 THR A C 1
ATOM 1911 O O . THR A 1 243 ? 12.340 3.598 3.121 1.00 98.75 243 THR A O 1
ATOM 1914 N N . ALA A 1 244 ? 12.377 3.464 0.874 1.00 98.50 244 ALA A N 1
ATOM 1915 C CA . ALA A 1 244 ? 10.942 3.232 0.699 1.00 98.50 244 ALA A CA 1
ATOM 1916 C C . ALA A 1 244 ? 10.493 1.911 1.347 1.00 98.50 244 ALA A C 1
ATOM 1918 O O . ALA A 1 244 ? 9.431 1.851 1.961 1.00 98.50 244 ALA A O 1
ATOM 1919 N N . GLY A 1 245 ? 11.323 0.868 1.299 1.00 98.12 245 GLY A N 1
ATOM 1920 C CA . GLY A 1 245 ? 11.100 -0.384 2.020 1.00 98.12 245 GLY A CA 1
ATOM 1921 C C . GLY A 1 245 ? 11.067 -0.222 3.542 1.00 98.12 245 GLY A C 1
ATOM 1922 O O . GLY A 1 245 ? 10.132 -0.684 4.202 1.00 98.12 245 GLY A O 1
ATOM 1923 N N . GLU A 1 246 ? 12.054 0.476 4.118 1.00 98.31 246 GLU A N 1
ATOM 1924 C CA . GLU A 1 246 ? 12.059 0.807 5.553 1.00 98.31 246 GLU A CA 1
ATOM 1925 C C . GLU A 1 246 ? 10.814 1.621 5.939 1.00 98.31 246 GLU A C 1
ATOM 1927 O O . GLU A 1 246 ? 10.214 1.407 6.998 1.00 98.31 246 GLU A O 1
ATOM 1932 N N . TYR A 1 247 ? 10.404 2.531 5.053 1.00 98.00 247 TYR A N 1
ATOM 1933 C CA . TYR A 1 247 ? 9.193 3.327 5.191 1.00 98.00 247 TYR A CA 1
ATOM 1934 C C . TYR A 1 247 ? 7.935 2.458 5.182 1.00 98.00 247 TYR A C 1
ATOM 1936 O O . TYR A 1 247 ? 7.107 2.579 6.084 1.00 98.00 247 TYR A O 1
ATOM 1944 N N . LEU A 1 248 ? 7.813 1.536 4.226 1.00 97.06 248 LEU A N 1
ATOM 1945 C CA . LEU A 1 248 ? 6.693 0.603 4.119 1.00 97.06 248 LEU A CA 1
ATOM 1946 C C . LEU A 1 248 ? 6.559 -0.268 5.375 1.00 97.06 248 LEU A C 1
ATOM 1948 O O . LEU A 1 248 ? 5.447 -0.558 5.814 1.00 97.06 248 LEU A O 1
ATOM 1952 N N . TRP A 1 249 ? 7.676 -0.662 5.993 1.00 96.38 249 TRP A N 1
ATOM 1953 C CA . TRP A 1 249 ? 7.652 -1.333 7.294 1.00 96.38 249 TRP A CA 1
ATOM 1954 C C . TRP A 1 249 ? 7.074 -0.437 8.395 1.00 96.38 249 TRP A C 1
ATOM 1956 O O . TRP A 1 249 ? 6.214 -0.879 9.162 1.00 96.38 249 TRP A O 1
ATOM 1966 N N . SER A 1 250 ? 7.514 0.823 8.463 1.00 97.31 250 SER A N 1
ATOM 1967 C CA . SER A 1 250 ? 6.973 1.788 9.424 1.00 97.31 250 SER A CA 1
ATOM 1968 C C . SER A 1 250 ? 5.473 2.006 9.219 1.00 97.31 250 SER A C 1
ATOM 1970 O O . SER A 1 250 ? 4.716 1.905 10.184 1.00 97.31 250 SER A O 1
ATOM 1972 N N . LEU A 1 251 ? 5.032 2.184 7.968 1.00 96.44 251 LEU A N 1
ATOM 1973 C CA . LEU A 1 251 ? 3.622 2.288 7.592 1.00 96.44 251 LEU A CA 1
ATOM 1974 C C . LEU A 1 251 ? 2.827 1.046 8.013 1.00 96.44 251 LEU A C 1
ATOM 1976 O O . LEU A 1 251 ? 1.761 1.171 8.609 1.00 96.44 251 LEU A O 1
ATOM 1980 N N . ALA A 1 252 ? 3.352 -0.158 7.782 1.00 92.56 252 ALA A N 1
ATOM 1981 C CA . ALA A 1 252 ? 2.666 -1.399 8.139 1.00 92.56 252 ALA A CA 1
ATOM 1982 C C . ALA A 1 252 ? 2.474 -1.575 9.659 1.00 92.56 252 ALA A C 1
ATOM 1984 O O . ALA A 1 252 ? 1.468 -2.139 10.093 1.00 92.56 252 ALA A O 1
ATOM 1985 N N . ILE A 1 253 ? 3.424 -1.111 10.479 1.00 93.19 253 ILE A N 1
ATOM 1986 C CA . ILE A 1 253 ? 3.359 -1.256 11.941 1.00 93.19 253 ILE A CA 1
ATOM 1987 C C . ILE A 1 253 ? 2.639 -0.086 12.612 1.00 93.19 253 ILE A C 1
ATOM 1989 O O . ILE A 1 253 ? 1.791 -0.315 13.476 1.00 93.19 253 ILE A O 1
ATOM 1993 N N . VAL A 1 254 ? 2.969 1.151 12.246 1.00 95.62 254 VAL A N 1
ATOM 1994 C CA . VAL A 1 254 ? 2.404 2.365 12.848 1.00 95.62 254 VAL A CA 1
ATOM 1995 C C . VAL A 1 254 ? 1.060 2.682 12.196 1.00 95.62 254 VAL A C 1
ATOM 1997 O O . VAL A 1 254 ? 0.031 2.511 12.850 1.00 95.62 254 VAL A O 1
ATOM 2000 N N . GLY A 1 255 ? 1.031 3.041 10.910 1.00 92.50 255 GLY A N 1
ATOM 2001 C CA . GLY A 1 255 ? -0.212 3.315 10.179 1.00 92.50 255 GLY A CA 1
ATOM 2002 C C . GLY A 1 255 ? -1.174 2.122 10.162 1.00 92.50 255 GLY A C 1
ATOM 2003 O O . GLY A 1 255 ? -2.366 2.270 10.429 1.00 92.50 255 GLY A O 1
ATOM 2004 N N . GLY A 1 256 ? -0.655 0.905 9.989 1.00 88.25 256 GLY A N 1
ATOM 2005 C CA . GLY A 1 256 ? -1.426 -0.338 10.062 1.00 88.25 256 GLY A CA 1
ATOM 2006 C C . GLY A 1 256 ? -1.982 -0.664 11.456 1.00 88.25 256 GLY A C 1
ATOM 2007 O O . GLY A 1 256 ? -2.794 -1.579 11.591 1.00 88.25 256 GLY A O 1
ATOM 2008 N N . SER A 1 257 ? -1.598 0.068 12.508 1.00 91.31 257 SER A N 1
ATOM 2009 C CA . SER A 1 257 ? -2.248 -0.032 13.821 1.00 91.31 257 SER A CA 1
ATOM 2010 C C . SER A 1 257 ? -3.534 0.793 13.917 1.00 91.31 257 SER A C 1
ATOM 2012 O O . SER A 1 257 ? -4.389 0.451 14.734 1.00 91.31 257 SER A O 1
ATOM 2014 N N . ALA A 1 258 ? -3.721 1.814 13.073 1.00 91.25 258 ALA A N 1
ATOM 2015 C CA . ALA A 1 258 ? -4.864 2.727 13.141 1.00 91.25 258 ALA A CA 1
ATOM 2016 C C . ALA A 1 258 ? -6.212 1.996 13.060 1.00 91.25 258 ALA A C 1
ATOM 2018 O O . ALA A 1 258 ? -7.074 2.203 13.910 1.00 91.25 258 ALA A O 1
ATOM 2019 N N . TRP A 1 259 ? -6.368 1.055 12.120 1.00 86.00 259 TRP A N 1
ATOM 2020 C CA . TRP A 1 259 ? -7.622 0.305 11.961 1.00 86.00 259 TRP A CA 1
ATOM 2021 C C . TRP A 1 259 ? -7.953 -0.570 13.183 1.00 86.00 259 TRP A C 1
ATOM 2023 O O . TRP A 1 259 ? -9.118 -0.763 13.524 1.00 86.00 259 TRP A O 1
ATOM 2033 N N . LYS A 1 260 ? -6.934 -1.079 13.893 1.00 87.81 260 LYS A N 1
ATOM 2034 C CA . LYS A 1 260 ? -7.123 -1.869 15.123 1.00 87.81 260 LYS A CA 1
ATOM 2035 C C . LYS A 1 260 ? -7.585 -0.978 16.274 1.00 87.81 260 LYS A C 1
ATOM 2037 O O . LYS A 1 260 ? -8.418 -1.387 17.084 1.00 87.81 260 LYS A O 1
ATOM 2042 N N . MET A 1 261 ? -7.047 0.239 16.343 1.00 93.31 261 MET A N 1
ATOM 2043 C CA . MET A 1 261 ? -7.413 1.246 17.342 1.00 93.31 261 MET A CA 1
ATOM 2044 C C . MET A 1 261 ? -8.827 1.777 17.096 1.00 93.31 261 MET A C 1
ATOM 2046 O O . MET A 1 261 ? -9.626 1.835 18.031 1.00 93.31 261 MET A O 1
ATOM 2050 N N . GLU A 1 262 ? -9.168 2.043 15.836 1.00 92.25 262 GLU A N 1
ATOM 2051 C CA . GLU A 1 262 ? -10.533 2.337 15.399 1.00 92.25 262 GLU A CA 1
ATOM 2052 C C . GLU A 1 262 ? -11.484 1.190 15.767 1.00 92.25 262 GLU A C 1
ATOM 2054 O O . GLU A 1 262 ? -12.526 1.422 16.377 1.00 92.25 262 GLU A O 1
ATOM 2059 N N . GLY A 1 263 ? -11.105 -0.063 15.494 1.00 88.12 263 GLY A N 1
ATOM 2060 C CA . GLY A 1 263 ? -11.895 -1.235 15.869 1.00 88.12 263 GLY A CA 1
ATOM 2061 C C . GLY A 1 263 ? -12.161 -1.331 17.377 1.00 88.12 263 GLY A C 1
ATOM 2062 O O . GLY A 1 263 ? -13.265 -1.707 17.786 1.00 88.12 263 GLY A O 1
ATOM 2063 N N . CYS A 1 264 ? -11.192 -0.941 18.216 1.00 92.00 264 CYS A N 1
ATOM 2064 C CA . CYS A 1 264 ? -11.374 -0.850 19.667 1.00 92.00 264 CYS A CA 1
ATOM 2065 C C . CYS A 1 264 ? -12.378 0.241 20.059 1.00 92.00 264 CYS A C 1
ATOM 2067 O O . CYS A 1 264 ? -13.263 -0.025 20.874 1.00 92.00 264 CYS A O 1
ATOM 2069 N N . LEU A 1 265 ? -12.263 1.439 19.476 1.00 94.69 265 LEU A N 1
ATOM 2070 C CA . LEU A 1 265 ? -13.195 2.546 19.708 1.00 94.69 265 LEU A CA 1
ATOM 2071 C C . LEU A 1 265 ? -14.617 2.167 19.269 1.00 94.69 265 LEU A C 1
ATOM 2073 O O . LEU A 1 265 ? -15.564 2.307 20.038 1.00 94.69 265 LEU A O 1
ATOM 2077 N N . ALA A 1 266 ? -14.757 1.585 18.077 1.00 91.44 266 ALA A N 1
ATOM 2078 C CA . ALA A 1 266 ? -16.033 1.130 17.537 1.00 91.44 266 ALA A CA 1
ATOM 2079 C C . ALA A 1 266 ? -16.680 0.057 18.424 1.00 91.44 266 ALA A C 1
ATOM 2081 O O . ALA A 1 266 ? -17.884 0.089 18.676 1.00 91.44 266 ALA A O 1
ATOM 2082 N N . LYS A 1 267 ? -15.884 -0.900 18.924 1.00 90.19 267 LYS A N 1
ATOM 2083 C CA . LYS A 1 267 ? -16.367 -1.926 19.857 1.00 90.19 267 LYS A CA 1
ATOM 2084 C C . LYS A 1 267 ? -16.847 -1.310 21.169 1.00 90.19 267 LYS A C 1
ATOM 2086 O O . LYS A 1 267 ? -17.903 -1.709 21.647 1.00 90.19 267 LYS A O 1
ATOM 2091 N N . PHE A 1 268 ? -16.095 -0.363 21.726 1.00 95.56 268 PHE A N 1
ATOM 2092 C CA . PHE A 1 268 ? -16.469 0.336 22.953 1.00 95.56 268 PHE A CA 1
ATOM 2093 C C . PHE A 1 268 ? -17.786 1.105 22.780 1.00 95.56 268 PHE A C 1
ATOM 2095 O O . PHE A 1 268 ? -18.699 0.940 23.585 1.00 95.56 268 PHE A O 1
ATOM 2102 N N . LEU A 1 269 ? -17.922 1.879 21.699 1.00 93.44 269 LEU A N 1
ATOM 2103 C CA . LEU A 1 269 ? -19.133 2.654 21.430 1.00 93.44 269 LEU A CA 1
ATOM 2104 C C . LEU A 1 269 ? -20.358 1.756 21.278 1.00 93.44 269 LEU A C 1
ATOM 2106 O O . LEU A 1 269 ? -21.349 1.988 21.954 1.00 93.44 269 LEU A O 1
ATOM 2110 N N . ARG A 1 270 ? -20.269 0.664 20.507 1.00 92.56 270 ARG A N 1
ATOM 2111 C CA . ARG A 1 270 ? -21.372 -0.309 20.381 1.00 92.56 270 ARG A CA 1
ATOM 2112 C C . ARG A 1 270 ? -21.828 -0.918 21.711 1.00 92.56 270 ARG A C 1
ATOM 2114 O O . ARG A 1 270 ? -22.954 -1.390 21.794 1.00 92.56 270 ARG A O 1
ATOM 2121 N N . GLN A 1 271 ? -20.959 -0.968 22.719 1.00 94.38 271 GLN A N 1
ATOM 2122 C CA . GLN A 1 271 ? -21.281 -1.540 24.029 1.00 94.38 271 GLN A CA 1
ATOM 2123 C C . GLN A 1 271 ? -21.890 -0.524 25.001 1.00 94.38 271 GLN A C 1
ATOM 2125 O O . GLN A 1 271 ? -22.569 -0.932 25.941 1.00 94.38 271 GLN A O 1
ATOM 2130 N N . HIS A 1 272 ? -21.628 0.771 24.811 1.00 95.75 272 HIS A N 1
ATOM 2131 C CA . HIS A 1 272 ? -21.868 1.781 25.847 1.00 95.75 272 HIS A CA 1
ATOM 2132 C C . HIS A 1 272 ? -22.609 3.034 25.371 1.00 95.75 272 HIS A C 1
ATOM 2134 O O . HIS A 1 272 ? -23.056 3.810 26.211 1.00 95.75 272 HIS A O 1
ATOM 2140 N N . VAL A 1 273 ? -22.753 3.242 24.061 1.00 93.44 273 VAL A N 1
ATOM 2141 C CA . VAL A 1 273 ? -23.419 4.408 23.470 1.00 93.44 273 VAL A CA 1
ATOM 2142 C C . VAL A 1 273 ? -24.376 3.929 22.366 1.00 93.44 273 VAL A C 1
ATOM 2144 O O . VAL A 1 273 ? -23.946 3.176 21.489 1.00 93.44 273 VAL A O 1
ATOM 2147 N N . PRO A 1 274 ? -25.658 4.342 22.367 1.00 88.50 274 PRO A N 1
ATOM 2148 C CA . PRO A 1 274 ? -26.583 4.014 21.281 1.00 88.50 274 PRO A CA 1
ATOM 2149 C C . PRO A 1 274 ? -26.070 4.531 19.931 1.00 88.50 274 PRO A C 1
ATOM 2151 O O . PRO A 1 274 ? -25.537 5.638 19.847 1.00 88.50 274 PRO A O 1
ATOM 2154 N N . THR A 1 275 ? -26.203 3.738 18.868 1.00 83.31 275 THR A N 1
ATOM 2155 C CA . THR A 1 275 ? -25.661 4.077 17.540 1.00 83.31 275 THR A CA 1
ATOM 2156 C C . THR A 1 275 ? -26.289 5.345 16.960 1.00 83.31 275 THR A C 1
ATOM 2158 O O . THR A 1 275 ? -25.618 6.085 16.250 1.00 83.31 275 THR A O 1
ATOM 2161 N N . GLU A 1 276 ? -27.527 5.664 17.327 1.00 87.12 276 GLU A N 1
ATOM 2162 C CA . GLU A 1 276 ? -28.243 6.879 16.927 1.00 87.12 276 GLU A CA 1
ATOM 2163 C C . GLU A 1 276 ? -27.547 8.165 17.406 1.00 87.12 276 GLU A C 1
ATOM 2165 O O . GLU A 1 276 ? -27.729 9.219 16.806 1.00 87.12 276 GLU A O 1
ATOM 2170 N N . VAL A 1 277 ? -26.735 8.081 18.468 1.00 83.88 277 VAL A N 1
ATOM 2171 C CA . VAL A 1 277 ? -26.042 9.230 19.077 1.00 83.88 277 VAL A CA 1
ATOM 2172 C C . VAL A 1 277 ? -24.855 9.694 18.235 1.00 83.88 277 VAL A C 1
ATOM 2174 O O . VAL A 1 277 ? -24.594 10.890 18.150 1.00 83.88 277 VAL A O 1
ATOM 2177 N N . TYR A 1 278 ? -24.117 8.762 17.629 1.00 80.69 278 TYR A N 1
ATOM 2178 C CA . TYR A 1 278 ? -22.877 9.068 16.903 1.00 80.69 278 TYR A CA 1
ATOM 2179 C C . TYR A 1 278 ? -22.925 8.687 15.419 1.00 80.69 278 TYR A C 1
ATOM 2181 O O . TYR A 1 278 ? -22.040 9.073 14.655 1.00 80.69 278 TYR A O 1
ATOM 2189 N N . GLY A 1 279 ? -23.945 7.939 14.994 1.00 83.56 279 GLY A N 1
ATOM 2190 C CA . GLY A 1 279 ? -24.091 7.400 13.647 1.00 83.56 279 GLY A CA 1
ATOM 2191 C C . GLY A 1 279 ? -23.034 6.340 13.346 1.00 83.56 279 GLY A C 1
ATOM 2192 O O . GLY A 1 279 ? -23.272 5.142 13.483 1.00 83.56 279 GLY A O 1
ATOM 2193 N N . SER A 1 280 ? -21.846 6.784 12.940 1.00 86.00 280 SER A N 1
ATOM 2194 C CA . SER A 1 280 ? -20.709 5.931 12.599 1.00 86.00 280 SER A CA 1
ATOM 2195 C C . SER A 1 280 ? -19.485 6.305 13.420 1.00 86.00 280 SER A C 1
ATOM 2197 O O . SER A 1 280 ? -19.236 7.482 13.662 1.00 86.00 280 SER A O 1
ATOM 2199 N N . VAL A 1 281 ? -18.660 5.316 13.781 1.00 87.06 281 VAL A N 1
ATOM 2200 C CA . VAL A 1 281 ? -17.340 5.589 14.381 1.00 87.06 281 VAL A CA 1
ATOM 2201 C C . VAL A 1 281 ? -16.486 6.478 13.471 1.00 87.06 281 VAL A C 1
ATOM 2203 O O . VAL A 1 281 ? -15.682 7.258 13.967 1.00 87.06 281 VAL A O 1
ATOM 2206 N N . GLN A 1 282 ? -16.709 6.410 12.154 1.00 88.31 282 GLN A N 1
ATOM 2207 C CA . GLN A 1 282 ? -16.018 7.246 11.180 1.00 88.31 282 GLN A CA 1
ATOM 2208 C C . GLN A 1 282 ? -16.258 8.733 11.429 1.00 88.31 282 GLN A C 1
ATOM 2210 O O . GLN A 1 282 ? -15.310 9.492 11.301 1.00 88.31 282 GLN A O 1
ATOM 2215 N N . ASN A 1 283 ? -17.447 9.138 11.896 1.00 90.44 283 ASN A N 1
ATOM 2216 C CA . ASN A 1 283 ? -17.757 10.540 12.194 1.00 90.44 283 ASN A CA 1
ATOM 2217 C C . ASN A 1 283 ? -16.791 11.129 13.233 1.00 90.44 283 ASN A C 1
ATOM 2219 O O . ASN A 1 283 ? -16.415 12.287 13.134 1.00 90.44 283 ASN A O 1
ATOM 2223 N N . LEU A 1 284 ? -16.310 10.315 14.179 1.00 93.06 284 LEU A N 1
ATOM 2224 C CA . LEU A 1 284 ? -15.336 10.724 15.201 1.00 93.06 284 LEU A CA 1
ATOM 2225 C C . LEU A 1 284 ? -13.907 10.886 14.652 1.00 93.06 284 LEU A C 1
ATOM 2227 O O . LEU A 1 284 ? -13.028 11.381 15.359 1.00 93.06 284 LEU A O 1
ATOM 2231 N N . LEU A 1 285 ? -13.659 10.443 13.418 1.00 92.19 285 LEU A N 1
ATOM 2232 C CA . LEU A 1 285 ? -12.356 10.436 12.751 1.00 92.19 285 LEU A CA 1
ATOM 2233 C C . LEU A 1 285 ? -12.326 11.341 11.502 1.00 92.19 285 LEU A C 1
ATOM 2235 O O . LEU A 1 285 ? -11.331 11.344 10.779 1.00 92.19 285 LEU A O 1
ATOM 2239 N N . LEU A 1 286 ? -13.388 12.116 11.244 1.00 88.56 286 LEU A N 1
ATOM 2240 C CA . LEU A 1 286 ? -13.469 13.059 10.122 1.00 88.56 286 LEU A CA 1
ATOM 2241 C C . LEU A 1 286 ? -12.778 14.390 10.435 1.00 88.56 286 LEU A C 1
ATOM 2243 O O . LEU A 1 286 ? -12.759 14.850 11.575 1.00 88.56 286 LEU A O 1
ATOM 2247 N N . GLY A 1 287 ? -12.243 15.049 9.402 1.00 87.44 287 GLY A N 1
ATOM 2248 C CA . GLY A 1 287 ? -11.750 16.427 9.512 1.00 87.44 287 GLY A CA 1
ATOM 2249 C C . GLY A 1 287 ? -10.657 16.616 10.570 1.00 87.44 287 GLY A C 1
ATOM 2250 O O . GLY A 1 287 ? -10.604 17.660 11.220 1.00 87.44 287 GLY A O 1
ATOM 2251 N N . LEU A 1 288 ? -9.822 15.599 10.802 1.00 91.44 288 LEU A N 1
ATOM 2252 C CA . LEU A 1 288 ? -8.771 15.666 11.814 1.00 91.44 288 LEU A CA 1
ATOM 2253 C C . LEU A 1 288 ? -7.705 16.709 11.433 1.00 91.44 288 LEU A C 1
ATOM 2255 O O . LEU A 1 288 ? -7.354 16.835 10.255 1.00 91.44 288 LEU A O 1
ATOM 2259 N N . PRO A 1 289 ? -7.174 17.463 12.412 1.00 86.31 289 PRO A N 1
ATOM 2260 C CA . PRO A 1 289 ? -6.111 18.424 12.155 1.00 86.31 289 PRO A CA 1
ATOM 2261 C C . PRO A 1 289 ? -4.835 17.710 11.689 1.00 86.31 289 PRO A C 1
ATOM 2263 O O . PRO A 1 289 ? -4.530 16.609 12.143 1.00 86.31 289 PRO A O 1
ATOM 2266 N N . GLY A 1 290 ? -4.076 18.357 10.801 1.00 79.50 290 GLY A N 1
ATOM 2267 C CA . GLY A 1 290 ? -2.822 17.816 10.258 1.00 79.50 290 GLY A CA 1
ATOM 2268 C C . GLY A 1 290 ? -2.985 16.910 9.033 1.00 79.50 290 GLY A C 1
ATOM 2269 O O . GLY A 1 290 ? -1.987 16.504 8.453 1.00 79.50 290 GLY A O 1
ATOM 2270 N N . VAL A 1 291 ? -4.215 16.627 8.590 1.00 81.75 291 VAL A N 1
ATOM 2271 C CA . VAL A 1 291 ? -4.452 15.895 7.338 1.00 81.75 291 VAL A CA 1
ATOM 2272 C C . VAL A 1 291 ? -4.515 16.884 6.172 1.00 81.75 291 VAL A C 1
ATOM 2274 O O . VAL A 1 291 ? -5.491 17.618 6.017 1.00 81.75 291 VAL A O 1
ATOM 2277 N N . GLU A 1 292 ? -3.461 16.916 5.355 1.00 77.25 292 GLU A N 1
ATOM 2278 C CA . GLU A 1 292 ? -3.442 17.676 4.101 1.00 77.25 292 GLU A CA 1
ATOM 2279 C C . GLU A 1 292 ? -4.376 17.035 3.067 1.00 77.25 292 GLU A C 1
ATOM 2281 O O . GLU A 1 292 ? -4.294 15.837 2.796 1.00 77.25 292 GLU A O 1
ATOM 2286 N N . THR A 1 293 ? -5.247 17.841 2.459 1.00 73.88 293 THR A N 1
ATOM 2287 C CA . THR A 1 293 ? -6.215 17.383 1.450 1.00 73.88 293 THR A CA 1
ATOM 2288 C C . THR A 1 293 ? -5.712 17.520 0.014 1.00 73.88 293 THR A C 1
ATOM 2290 O O . THR A 1 293 ? -6.313 16.942 -0.890 1.00 73.88 293 THR A O 1
ATOM 2293 N N . GLU A 1 294 ? -4.623 18.263 -0.196 1.00 79.88 294 GLU A N 1
ATOM 2294 C CA . GLU A 1 294 ? -4.039 18.496 -1.518 1.00 79.88 294 GLU A CA 1
ATOM 2295 C C . GLU A 1 294 ? -3.332 17.246 -2.035 1.00 79.88 294 GLU A C 1
ATOM 2297 O O . GLU A 1 294 ? -2.526 16.652 -1.321 1.00 79.88 294 GLU A O 1
ATOM 2302 N N . VAL A 1 295 ? -3.571 16.853 -3.284 1.00 83.25 295 VAL A N 1
ATOM 2303 C CA . VAL A 1 295 ? -2.828 15.747 -3.907 1.00 83.25 295 VAL A CA 1
ATOM 2304 C C . VAL A 1 295 ? -1.356 16.139 -4.083 1.00 83.25 295 VAL A C 1
ATOM 2306 O O . VAL A 1 295 ? -1.040 17.106 -4.772 1.00 83.25 295 VAL A O 1
ATOM 2309 N N . SER A 1 296 ? -0.439 15.382 -3.472 1.00 90.12 296 SER A N 1
ATOM 2310 C CA . SER A 1 296 ? 1.001 15.601 -3.640 1.00 90.12 296 SER A CA 1
ATOM 2311 C C . SER A 1 296 ? 1.457 15.316 -5.071 1.00 90.12 296 SER A C 1
ATOM 2313 O O . SER A 1 296 ? 1.033 14.333 -5.673 1.00 90.12 296 SER A O 1
ATOM 2315 N N . ALA A 1 297 ? 2.439 16.073 -5.567 1.00 92.38 297 ALA A N 1
ATOM 2316 C CA . ALA A 1 297 ? 3.046 15.835 -6.881 1.00 92.38 297 ALA A CA 1
ATOM 2317 C C . ALA A 1 297 ? 3.663 14.428 -7.028 1.00 92.38 297 ALA A C 1
ATOM 2319 O O . ALA A 1 297 ? 3.673 13.872 -8.119 1.00 92.38 297 ALA A O 1
ATOM 2320 N N . HIS A 1 298 ? 4.144 13.828 -5.937 1.00 95.50 298 HIS A N 1
ATOM 2321 C CA . HIS A 1 298 ? 4.702 12.472 -5.930 1.00 95.50 298 HIS A CA 1
ATOM 2322 C C . HIS A 1 298 ? 3.642 11.363 -5.789 1.00 95.50 298 HIS A C 1
ATOM 2324 O O . HIS A 1 298 ? 4.000 10.191 -5.710 1.00 95.50 298 HIS A O 1
ATOM 2330 N N . ALA A 1 299 ? 2.349 11.698 -5.705 1.00 93.88 299 ALA A N 1
ATOM 2331 C CA . ALA A 1 299 ? 1.293 10.695 -5.624 1.00 93.88 299 ALA A CA 1
ATOM 2332 C C . ALA A 1 299 ? 1.247 9.850 -6.906 1.00 93.88 299 ALA A C 1
ATOM 2334 O O . ALA A 1 299 ? 1.469 10.360 -8.005 1.00 93.88 299 ALA A O 1
ATOM 2335 N N . VAL A 1 300 ? 0.941 8.561 -6.761 1.00 93.12 300 VAL A N 1
ATOM 2336 C CA . VAL A 1 300 ? 0.885 7.604 -7.872 1.00 93.12 300 VAL A CA 1
ATOM 2337 C C . VAL A 1 300 ? -0.378 6.759 -7.792 1.00 93.12 300 VAL A C 1
ATOM 2339 O O . VAL A 1 300 ? -0.834 6.418 -6.700 1.00 93.12 300 VAL A O 1
ATOM 2342 N N . GLN A 1 301 ? -0.922 6.389 -8.952 1.00 88.38 301 GLN A N 1
ATOM 2343 C CA . GLN A 1 301 ? -1.994 5.391 -9.051 1.00 88.38 301 GLN A CA 1
ATOM 2344 C C . GLN A 1 301 ? -1.474 3.978 -8.754 1.00 88.38 301 GLN A C 1
ATOM 2346 O O . GLN A 1 301 ? -2.200 3.133 -8.233 1.00 88.38 301 GLN A O 1
ATOM 2351 N N . SER A 1 302 ? -0.214 3.719 -9.100 1.00 93.50 302 SER A N 1
ATOM 2352 C CA . SER A 1 302 ? 0.462 2.454 -8.862 1.00 93.50 302 SER A CA 1
ATOM 2353 C C . SER A 1 302 ? 1.892 2.706 -8.418 1.00 93.50 302 SER A C 1
ATOM 2355 O O . SER A 1 302 ? 2.549 3.614 -8.914 1.00 93.50 302 SER A O 1
ATOM 2357 N N . VAL A 1 303 ? 2.391 1.870 -7.510 1.00 96.75 303 VAL A N 1
ATOM 2358 C CA . VAL A 1 303 ? 3.810 1.894 -7.130 1.00 96.75 303 VAL A CA 1
ATOM 2359 C C . VAL A 1 303 ? 4.725 1.279 -8.185 1.00 96.75 303 VAL A C 1
ATOM 2361 O O . VAL A 1 303 ? 5.942 1.382 -8.051 1.00 96.75 303 VAL A O 1
ATOM 2364 N N . ASP A 1 304 ? 4.180 0.701 -9.255 1.00 97.25 304 ASP A N 1
ATOM 2365 C CA . ASP A 1 304 ? 4.978 0.439 -10.443 1.00 97.25 304 ASP A CA 1
ATOM 2366 C C . ASP A 1 304 ? 5.400 1.771 -11.080 1.00 97.25 304 ASP A C 1
ATOM 2368 O O . ASP A 1 304 ? 4.568 2.551 -11.545 1.00 97.25 304 ASP A O 1
ATOM 2372 N N . TRP A 1 305 ? 6.708 2.032 -11.102 1.00 96.88 305 TRP A N 1
ATOM 2373 C CA . TRP A 1 305 ? 7.299 3.275 -11.612 1.00 96.88 305 TRP A CA 1
ATOM 2374 C C . TRP A 1 305 ? 7.090 3.520 -13.114 1.00 96.88 305 TRP A C 1
ATOM 2376 O O . TRP A 1 305 ? 7.517 4.559 -13.622 1.00 96.88 305 TRP A O 1
ATOM 2386 N N . TYR A 1 306 ? 6.450 2.588 -13.831 1.00 95.75 306 TYR A N 1
ATOM 2387 C CA . TYR A 1 306 ? 6.038 2.767 -15.218 1.00 95.75 306 TYR A CA 1
ATOM 2388 C C . TYR A 1 306 ? 4.952 3.834 -15.375 1.00 95.75 306 TYR A C 1
ATOM 2390 O O . TYR A 1 306 ? 4.901 4.498 -16.414 1.00 95.75 306 TYR A O 1
ATOM 2398 N N . TRP A 1 307 ? 4.122 4.047 -14.357 1.00 91.56 307 TRP A N 1
ATOM 2399 C CA . TRP A 1 307 ? 3.078 5.062 -14.416 1.00 91.56 307 TRP A CA 1
ATOM 2400 C C . TRP A 1 307 ? 3.614 6.448 -14.030 1.00 91.56 307 TRP A C 1
ATOM 2402 O O . TRP A 1 307 ? 4.408 6.554 -13.090 1.00 91.56 307 TRP A O 1
ATOM 2412 N N . PRO A 1 308 ? 3.196 7.519 -14.731 1.00 92.69 308 PRO A N 1
ATOM 2413 C CA . PRO A 1 308 ? 3.500 8.884 -14.325 1.00 92.69 308 PRO A CA 1
ATOM 2414 C C . PRO A 1 308 ? 2.951 9.210 -12.932 1.00 92.69 308 PRO A C 1
ATOM 2416 O O . PRO A 1 308 ? 1.905 8.713 -12.506 1.00 92.69 308 PRO A O 1
ATOM 2419 N N . THR A 1 309 ? 3.654 10.093 -12.236 1.00 94.62 309 THR A N 1
ATOM 2420 C CA . THR A 1 309 ? 3.202 10.699 -10.981 1.00 94.62 309 THR A CA 1
ATOM 2421 C C . THR A 1 309 ? 2.140 11.772 -11.233 1.00 94.62 309 THR A C 1
ATOM 2423 O O . THR A 1 309 ? 2.040 12.335 -12.325 1.00 94.62 309 THR A O 1
ATOM 2426 N N . ALA A 1 310 ? 1.359 12.121 -10.209 1.00 91.62 310 ALA A N 1
ATOM 2427 C CA . ALA A 1 310 ? 0.365 13.194 -10.287 1.00 91.62 310 ALA A CA 1
ATOM 2428 C C . ALA A 1 310 ? 0.983 14.533 -10.744 1.00 91.62 310 ALA A C 1
ATOM 2430 O O . ALA A 1 310 ? 0.374 15.276 -11.513 1.00 91.62 310 ALA A O 1
ATOM 2431 N N . GLY A 1 311 ? 2.218 14.821 -10.322 1.00 91.38 311 GLY A N 1
ATOM 2432 C CA . GLY A 1 311 ? 2.971 16.001 -10.742 1.00 91.38 311 GLY A CA 1
ATOM 2433 C C . GLY A 1 311 ? 3.298 16.006 -12.236 1.00 91.38 311 GLY A C 1
ATOM 2434 O O . GLY A 1 311 ? 3.150 17.044 -12.879 1.00 91.38 311 GLY A O 1
ATOM 2435 N N . GLU A 1 312 ? 3.681 14.857 -12.802 1.00 90.38 312 GLU A N 1
ATOM 2436 C CA . GLU A 1 312 ? 3.912 14.695 -14.249 1.00 90.38 312 GLU A CA 1
ATOM 2437 C C . GLU A 1 312 ? 2.619 14.834 -15.058 1.00 90.38 312 GLU A C 1
ATOM 2439 O O . GLU A 1 312 ? 2.632 15.417 -16.140 1.00 90.38 312 GLU A O 1
ATOM 2444 N N . LEU A 1 313 ? 1.493 14.365 -14.514 1.00 88.94 313 LEU A N 1
ATOM 2445 C CA . LEU A 1 313 ? 0.172 14.537 -15.127 1.00 88.94 313 LEU A CA 1
ATOM 2446 C C . LEU A 1 313 ? -0.359 15.977 -15.012 1.00 88.94 313 LEU A C 1
ATOM 2448 O O . LEU A 1 313 ? -1.451 16.272 -15.493 1.00 88.94 313 LEU A O 1
ATOM 2452 N N . GLY A 1 314 ? 0.377 16.883 -14.359 1.00 84.94 314 GLY A N 1
ATOM 2453 C CA . GLY A 1 314 ? -0.043 18.268 -14.166 1.00 84.94 314 GLY A CA 1
ATOM 2454 C C . GLY A 1 314 ? -1.260 18.412 -13.253 1.00 84.94 314 GLY A C 1
ATOM 2455 O O . GLY A 1 314 ? -1.929 19.447 -13.300 1.00 84.94 314 GLY A O 1
ATOM 2456 N N . TRP A 1 315 ? -1.547 17.408 -12.417 1.00 75.12 315 TRP A N 1
ATOM 2457 C CA . TRP A 1 315 ? -2.645 17.465 -11.461 1.00 75.12 315 TRP A CA 1
ATOM 2458 C C . TRP A 1 315 ? -2.376 18.580 -10.451 1.00 75.12 315 TRP A C 1
ATOM 2460 O O . TRP A 1 315 ? -1.552 18.459 -9.546 1.00 75.12 315 TRP A O 1
ATOM 2470 N N . ARG A 1 316 ? -3.084 19.696 -10.621 1.00 61.06 316 ARG A N 1
ATOM 2471 C CA . ARG A 1 316 ? -3.154 20.790 -9.655 1.00 61.06 316 ARG A CA 1
ATOM 2472 C C . ARG A 1 316 ? -4.587 20.878 -9.191 1.00 61.06 316 ARG A C 1
ATOM 2474 O O . ARG A 1 316 ? -5.456 21.301 -9.953 1.00 61.06 316 ARG A O 1
ATOM 2481 N N . GLN A 1 317 ? -4.827 20.472 -7.955 1.00 57.75 317 GLN A N 1
ATOM 2482 C CA . GLN A 1 317 ? -6.146 20.584 -7.361 1.00 57.75 317 GLN A CA 1
ATOM 2483 C C . GLN A 1 317 ? -6.488 22.077 -7.230 1.00 57.75 317 GLN A C 1
ATOM 2485 O O . GLN A 1 317 ? -5.895 22.794 -6.430 1.00 57.75 317 GLN A O 1
ATOM 2490 N N . HIS A 1 318 ? -7.401 22.559 -8.067 1.00 52.44 318 HIS A N 1
ATOM 2491 C CA . HIS A 1 318 ? -8.043 23.855 -7.899 1.00 52.44 318 HIS A CA 1
ATOM 2492 C C . HIS A 1 318 ? -9.423 23.572 -7.335 1.00 52.44 318 HIS A C 1
ATOM 2494 O O . HIS A 1 318 ? -10.255 23.098 -8.093 1.00 52.44 318 HIS A O 1
ATOM 2500 N N . ASP A 1 319 ? -9.684 23.840 -6.052 1.00 56.94 319 ASP A N 1
ATOM 2501 C CA . ASP A 1 319 ? -11.079 23.960 -5.621 1.00 56.94 319 ASP A CA 1
ATOM 2502 C C . ASP A 1 319 ? -11.283 24.765 -4.335 1.00 56.94 319 ASP A C 1
ATOM 2504 O O . ASP A 1 319 ? -10.712 24.494 -3.277 1.00 56.94 319 ASP A O 1
ATOM 2508 N N . VAL A 1 320 ? -12.184 25.741 -4.437 1.00 54.66 320 VAL A N 1
ATOM 2509 C CA . VAL A 1 320 ? -12.707 26.567 -3.338 1.00 54.66 320 VAL A CA 1
ATOM 2510 C C . VAL A 1 320 ? -13.584 25.728 -2.382 1.00 54.66 320 VAL A C 1
ATOM 2512 O O . VAL A 1 320 ? -13.669 26.039 -1.194 1.00 54.66 320 VAL A O 1
ATOM 2515 N N . ASP A 1 321 ? -14.137 24.604 -2.856 1.00 67.88 321 ASP A N 1
ATOM 2516 C CA . ASP A 1 321 ? -15.043 23.692 -2.125 1.00 67.88 321 ASP A CA 1
ATOM 2517 C C . ASP A 1 321 ? -14.333 22.860 -1.028 1.00 67.88 321 ASP A C 1
ATOM 2519 O O . ASP A 1 321 ? -14.938 22.390 -0.061 1.00 67.88 321 ASP A O 1
ATOM 2523 N N . VAL A 1 322 ? -13.002 22.721 -1.097 1.00 72.56 322 VAL A N 1
ATOM 2524 C CA . VAL A 1 322 ? -12.228 21.924 -0.125 1.00 72.56 322 VAL A CA 1
ATOM 2525 C C . VAL A 1 322 ? -12.319 22.504 1.289 1.00 72.56 322 VAL A C 1
ATOM 2527 O O . VAL A 1 322 ? -12.444 21.753 2.258 1.00 72.56 322 VAL A O 1
ATOM 2530 N N . ARG A 1 323 ? -12.299 23.838 1.429 1.00 75.19 323 ARG A N 1
ATOM 2531 C CA . ARG A 1 323 ? -12.367 24.500 2.744 1.00 75.19 323 ARG A CA 1
ATOM 2532 C C . ARG A 1 323 ? -13.745 24.354 3.383 1.00 75.19 323 ARG A C 1
ATOM 2534 O O . ARG A 1 323 ? -13.824 24.031 4.566 1.00 75.19 323 ARG A O 1
ATOM 2541 N N . GLU A 1 324 ? -14.812 24.542 2.612 1.00 80.62 324 GLU A N 1
ATOM 2542 C CA . GLU A 1 324 ? -16.187 24.374 3.098 1.00 80.62 324 GLU A CA 1
ATOM 2543 C C . GLU A 1 324 ? -16.473 22.915 3.463 1.00 80.62 324 GLU A C 1
ATOM 2545 O O . GLU A 1 324 ? -17.032 22.619 4.522 1.00 80.62 324 GLU A O 1
ATOM 2550 N N . ARG A 1 325 ? -16.022 21.968 2.630 1.00 82.12 325 ARG A N 1
ATOM 2551 C CA . ARG A 1 325 ? -16.072 20.541 2.956 1.00 82.12 325 ARG A CA 1
ATOM 2552 C C . ARG A 1 325 ? -15.319 20.227 4.248 1.00 82.12 325 ARG A C 1
ATOM 2554 O O . ARG A 1 325 ? -15.877 19.537 5.095 1.00 82.12 325 ARG A O 1
ATOM 2561 N N . GLN A 1 326 ? -14.109 20.752 4.428 1.00 83.56 326 GLN A N 1
ATOM 2562 C CA . GLN A 1 326 ? -13.332 20.523 5.646 1.00 83.56 326 GLN A CA 1
ATOM 2563 C C . GLN A 1 326 ? -14.049 21.061 6.890 1.00 83.56 326 GLN A C 1
ATOM 2565 O O . GLN A 1 326 ? -14.117 20.366 7.900 1.00 83.56 326 GLN A O 1
ATOM 2570 N N . GLN A 1 327 ? -14.630 22.262 6.817 1.00 86.56 327 GLN A N 1
ATOM 2571 C CA . GLN A 1 327 ? -15.400 22.842 7.923 1.00 86.56 327 GLN A CA 1
ATOM 2572 C C . GLN A 1 327 ? -16.613 21.981 8.301 1.00 86.56 327 GLN A C 1
ATOM 2574 O O . GLN A 1 327 ? -16.846 21.755 9.488 1.00 86.56 327 GLN A O 1
ATOM 2579 N N . ARG A 1 328 ? -17.346 21.445 7.313 1.00 89.06 328 ARG A N 1
ATOM 2580 C CA . ARG A 1 328 ? -18.462 20.513 7.562 1.00 89.06 328 ARG A CA 1
ATOM 2581 C C . ARG A 1 328 ? -17.999 19.246 8.282 1.00 89.06 328 ARG A C 1
ATOM 2583 O O . ARG A 1 328 ? -18.581 18.885 9.297 1.00 89.06 328 ARG A O 1
ATOM 2590 N N . LEU A 1 329 ? -16.920 18.620 7.807 1.00 90.38 329 LEU A N 1
ATOM 2591 C CA . LEU A 1 329 ? -16.365 17.403 8.414 1.00 90.38 329 LEU A CA 1
ATOM 2592 C C . LEU A 1 329 ? -15.904 17.631 9.864 1.00 90.38 329 LEU A C 1
ATOM 2594 O O . LEU A 1 329 ? -16.112 16.776 10.722 1.00 90.38 329 LEU A O 1
ATOM 2598 N N . VAL A 1 330 ? -15.305 18.793 10.147 1.00 92.69 330 VAL A N 1
ATOM 2599 C CA . VAL A 1 330 ? -14.915 19.191 11.509 1.00 92.69 330 VAL A CA 1
ATOM 2600 C C . VAL A 1 330 ? -16.143 19.330 12.409 1.00 92.69 330 VAL A C 1
ATOM 2602 O O . VAL A 1 330 ? -16.153 18.768 13.503 1.00 92.69 330 VAL A O 1
ATOM 2605 N N . ALA A 1 331 ? -17.182 20.027 11.944 1.00 92.75 331 ALA A N 1
ATOM 2606 C CA . ALA A 1 331 ? -18.410 20.223 12.710 1.00 92.75 331 ALA A CA 1
ATOM 2607 C C . ALA A 1 331 ? -19.135 18.895 12.997 1.00 92.75 331 ALA A C 1
ATOM 2609 O O . ALA A 1 331 ? -19.591 18.671 14.119 1.00 92.75 331 ALA A O 1
ATOM 2610 N N . GLU A 1 332 ? -19.200 17.989 12.015 1.00 92.12 332 GLU A N 1
ATOM 2611 C CA . GLU A 1 332 ? -19.772 16.646 12.182 1.00 92.12 332 GLU A CA 1
ATOM 2612 C C . GLU A 1 332 ? -19.018 15.827 13.237 1.00 92.12 332 GLU A C 1
ATOM 2614 O O . GLU A 1 332 ? -19.645 15.206 14.103 1.00 92.12 332 GLU A O 1
ATOM 2619 N N . ARG A 1 333 ? -17.679 15.869 13.217 1.00 94.75 333 ARG A N 1
ATOM 2620 C CA . ARG A 1 333 ? -16.850 15.218 14.238 1.00 94.75 333 ARG A CA 1
ATOM 2621 C C . ARG A 1 333 ? -17.119 15.787 15.623 1.00 94.75 333 ARG A C 1
ATOM 2623 O O . ARG A 1 333 ? -17.378 15.026 16.552 1.00 94.75 333 ARG A O 1
ATOM 2630 N N . GLU A 1 334 ? -17.057 17.106 15.777 1.00 95.81 334 GLU A N 1
ATOM 2631 C CA . GLU A 1 334 ? -17.223 17.762 17.078 1.00 95.81 334 GLU A CA 1
ATOM 2632 C C . GLU A 1 334 ? -18.602 17.492 17.683 1.00 95.81 334 GLU A C 1
ATOM 2634 O O . GLU A 1 334 ? -18.705 17.213 18.881 1.00 95.81 334 GLU A O 1
ATOM 2639 N N . ALA A 1 335 ? -19.648 17.480 16.853 1.00 94.81 335 ALA A N 1
ATOM 2640 C CA . ALA A 1 335 ? -20.989 17.094 17.270 1.00 94.81 335 ALA A CA 1
ATOM 2641 C C . ALA A 1 335 ? -21.046 15.631 17.743 1.00 94.81 335 ALA A C 1
ATOM 2643 O O . ALA A 1 335 ? -21.576 15.358 18.823 1.00 94.81 335 ALA A O 1
ATOM 2644 N N . ALA A 1 336 ? -20.463 14.693 16.987 1.00 94.75 336 ALA A N 1
ATOM 2645 C CA . ALA A 1 336 ? -20.433 13.276 17.354 1.00 94.75 336 ALA A CA 1
ATOM 2646 C C . ALA A 1 336 ? -19.640 13.022 18.649 1.00 94.75 336 ALA A C 1
ATOM 2648 O O . ALA A 1 336 ? -20.052 12.216 19.488 1.00 94.75 336 ALA A O 1
ATOM 2649 N N . GLU A 1 337 ? -18.524 13.727 18.849 1.00 97.25 337 GLU A N 1
ATOM 2650 C CA . GLU A 1 337 ? -17.750 13.651 20.086 1.00 97.25 337 GLU A CA 1
ATOM 2651 C C . GLU A 1 337 ? -18.541 14.194 21.280 1.00 97.25 337 GLU A C 1
ATOM 2653 O O . GLU A 1 337 ? -18.614 13.539 22.321 1.00 97.25 337 GLU A O 1
ATOM 2658 N N . ALA A 1 338 ? -19.157 15.374 21.140 1.00 97.56 338 ALA A N 1
ATOM 2659 C CA . ALA A 1 338 ? -19.964 15.985 22.193 1.00 97.56 338 ALA A CA 1
ATOM 2660 C C . ALA A 1 338 ? -21.147 15.089 22.590 1.00 97.56 338 ALA A C 1
ATOM 2662 O O . ALA A 1 338 ? -21.397 14.889 23.781 1.00 97.56 338 ALA A O 1
ATOM 2663 N N . ALA A 1 339 ? -21.815 14.484 21.608 1.00 96.56 339 ALA A N 1
ATOM 2664 C CA . ALA A 1 339 ? -22.918 13.560 21.832 1.00 96.56 339 ALA A CA 1
ATOM 2665 C C . ALA A 1 339 ? -22.468 12.296 22.593 1.00 96.56 339 ALA A C 1
ATOM 2667 O O . ALA A 1 339 ? -23.107 11.897 23.571 1.00 96.56 339 ALA A O 1
ATOM 2668 N N . CYS A 1 340 ? -21.321 11.707 22.225 1.00 97.38 340 CYS A N 1
ATOM 2669 C CA . CYS A 1 340 ? -20.725 10.592 22.970 1.00 97.38 340 CYS A CA 1
ATOM 2670 C C . CYS A 1 340 ? -20.388 10.980 24.419 1.00 97.38 340 CYS A C 1
ATOM 2672 O O . CYS A 1 340 ? -20.709 10.237 25.349 1.00 97.38 340 CYS A O 1
ATOM 2674 N N . ARG A 1 341 ? -19.772 12.153 24.628 1.00 98.19 341 ARG A N 1
ATOM 2675 C CA . ARG A 1 341 ? -19.434 12.661 25.969 1.00 98.19 341 ARG A CA 1
ATOM 2676 C C . ARG A 1 341 ? -20.681 12.846 26.827 1.00 98.19 341 ARG A C 1
ATOM 2678 O O . ARG A 1 341 ? -20.689 12.437 27.985 1.00 98.19 341 ARG A O 1
ATOM 2685 N N . GLN A 1 342 ? -21.746 13.404 26.252 1.00 97.25 342 GLN A N 1
ATOM 2686 C CA . GLN A 1 342 ? -23.021 13.597 26.936 1.00 97.25 342 GLN A CA 1
ATOM 2687 C C . GLN A 1 342 ? -23.665 12.262 27.332 1.00 97.25 342 GLN A C 1
ATOM 2689 O O . GLN A 1 342 ? -24.093 12.110 28.475 1.00 97.25 342 GLN A O 1
ATOM 2694 N N . ALA A 1 343 ? -23.680 11.275 26.431 1.00 96.38 343 ALA A N 1
ATOM 2695 C CA . ALA A 1 343 ? -24.221 9.944 26.712 1.00 96.38 343 ALA A CA 1
ATOM 2696 C C . ALA A 1 343 ? -23.468 9.220 27.846 1.00 96.38 343 ALA A C 1
ATOM 2698 O O . ALA A 1 343 ? -24.057 8.442 28.597 1.00 96.38 343 ALA A O 1
ATOM 2699 N N . LEU A 1 344 ? -22.171 9.497 27.998 1.00 97.56 344 LEU A N 1
ATOM 2700 C CA . LEU A 1 344 ? -21.307 8.882 29.007 1.00 97.56 344 LEU A CA 1
ATOM 2701 C C . LEU A 1 344 ? -21.140 9.726 30.282 1.00 97.56 344 LEU A C 1
ATOM 2703 O O . LEU A 1 344 ? -20.479 9.274 31.217 1.00 97.56 344 LEU A O 1
ATOM 2707 N N . ALA A 1 345 ? -21.746 10.916 30.365 1.00 96.75 345 ALA A N 1
ATOM 2708 C CA . ALA A 1 345 ? -21.510 11.883 31.443 1.00 96.75 345 ALA A CA 1
ATOM 2709 C C . ALA A 1 345 ? -21.814 11.331 32.849 1.00 96.75 345 ALA A C 1
ATOM 2711 O O . ALA A 1 345 ? -21.114 11.646 33.809 1.00 96.75 345 ALA A O 1
ATOM 2712 N N . ALA A 1 346 ? -22.820 10.459 32.970 1.00 96.88 346 ALA A N 1
ATOM 2713 C CA . ALA A 1 346 ? -23.190 9.819 34.234 1.00 96.88 346 ALA A CA 1
ATOM 2714 C C . ALA A 1 346 ? -22.243 8.674 34.658 1.00 96.88 346 ALA A C 1
ATOM 2716 O O . ALA A 1 346 ? -22.391 8.127 35.749 1.00 96.88 346 ALA A O 1
ATOM 2717 N N . GLN A 1 347 ? -21.282 8.286 33.811 1.00 97.50 347 GLN A N 1
ATOM 2718 C CA . GLN A 1 347 ? -20.390 7.141 34.021 1.00 97.50 347 GLN A CA 1
ATOM 2719 C C . GLN A 1 347 ? -18.915 7.559 33.862 1.00 97.50 347 GLN A C 1
ATOM 2721 O O . GLN A 1 347 ? -18.291 7.247 32.843 1.00 97.50 347 GLN A O 1
ATOM 2726 N N . PRO A 1 348 ? -18.307 8.215 34.874 1.00 97.06 348 PRO A N 1
ATOM 2727 C CA . PRO A 1 348 ? -16.980 8.832 34.753 1.00 97.06 348 PRO A CA 1
ATOM 2728 C C . PRO A 1 348 ? -15.870 7.878 34.291 1.00 97.06 348 PRO A C 1
ATOM 2730 O O . PRO A 1 348 ? -14.991 8.265 33.526 1.00 97.06 348 PRO A O 1
ATOM 2733 N N . ALA A 1 349 ? -15.923 6.609 34.710 1.00 97.88 349 ALA A N 1
ATOM 2734 C CA . ALA A 1 349 ? -14.955 5.597 34.291 1.00 97.88 349 ALA A CA 1
ATOM 2735 C C . ALA A 1 349 ? -15.074 5.242 32.796 1.00 97.88 349 ALA A C 1
ATOM 2737 O O . ALA A 1 349 ? -14.055 5.058 32.126 1.00 97.88 349 ALA A O 1
ATOM 2738 N N . LEU A 1 350 ? -16.300 5.166 32.260 1.00 97.94 350 LEU A N 1
ATOM 2739 C CA . LEU A 1 350 ? -16.524 4.929 30.832 1.00 97.94 350 LEU A CA 1
ATOM 2740 C C . LEU A 1 350 ? -16.160 6.159 30.007 1.00 97.94 350 LEU A C 1
ATOM 2742 O O . LEU A 1 350 ? -15.526 6.008 28.968 1.00 97.94 350 LEU A O 1
ATOM 2746 N N . LEU A 1 351 ? -16.486 7.359 30.489 1.00 98.31 351 LEU A N 1
ATOM 2747 C CA . LEU A 1 351 ? -16.081 8.603 29.840 1.00 98.31 351 LEU A CA 1
ATOM 2748 C C . LEU A 1 351 ? -14.550 8.707 29.743 1.00 98.31 351 LEU A C 1
ATOM 2750 O O . LEU A 1 351 ? -14.017 8.928 28.661 1.00 98.31 351 LEU A O 1
ATOM 2754 N N . ALA A 1 352 ? -13.818 8.436 30.829 1.00 98.12 352 ALA A N 1
ATOM 2755 C CA . ALA A 1 352 ? -12.353 8.428 30.802 1.00 98.12 352 ALA A CA 1
ATOM 2756 C C . ALA A 1 352 ? -11.783 7.378 29.826 1.00 98.12 352 ALA A C 1
ATOM 2758 O O . ALA A 1 352 ? -10.783 7.621 29.141 1.00 98.12 352 ALA A O 1
ATOM 2759 N N . ARG A 1 353 ? -12.425 6.202 29.735 1.00 97.81 353 ARG A N 1
ATOM 2760 C CA . ARG A 1 353 ? -12.050 5.170 28.761 1.00 97.81 353 ARG A CA 1
ATOM 2761 C C . ARG A 1 353 ? -12.316 5.623 27.326 1.00 97.81 353 ARG A C 1
ATOM 2763 O O . ARG A 1 353 ? -11.465 5.375 26.475 1.00 97.81 353 ARG A O 1
ATOM 2770 N N . PHE A 1 354 ? -13.452 6.271 27.073 1.00 98.31 354 PHE A N 1
ATOM 2771 C CA . PHE A 1 354 ? -13.802 6.844 25.777 1.00 98.31 354 PHE A CA 1
ATOM 2772 C C . PHE A 1 354 ? -12.761 7.865 25.327 1.00 98.31 354 PHE A C 1
ATOM 2774 O O . PHE A 1 354 ? -12.197 7.679 24.256 1.00 98.31 354 PHE A O 1
ATOM 2781 N N . GLU A 1 355 ? -12.429 8.853 26.164 1.00 98.50 355 GLU A N 1
ATOM 2782 C CA . GLU A 1 355 ? -11.427 9.878 25.826 1.00 98.50 355 GLU A CA 1
ATOM 2783 C C . GLU A 1 355 ? -10.072 9.249 25.483 1.00 98.50 355 GLU A C 1
ATOM 2785 O O . GLU A 1 355 ? -9.457 9.584 24.476 1.00 98.50 355 GLU A O 1
ATOM 2790 N N . THR A 1 356 ? -9.643 8.250 26.262 1.00 98.12 356 THR A N 1
ATOM 2791 C CA . THR A 1 356 ? -8.383 7.534 26.002 1.00 98.12 356 THR A CA 1
ATOM 2792 C C . THR A 1 356 ? -8.397 6.802 24.653 1.00 98.12 356 THR A C 1
ATOM 2794 O O . THR A 1 356 ? -7.394 6.782 23.938 1.00 98.12 356 THR A O 1
ATOM 2797 N N . LEU A 1 357 ? -9.513 6.150 24.307 1.00 98.06 357 LEU A N 1
ATOM 2798 C CA . LEU A 1 357 ? -9.654 5.435 23.036 1.00 98.06 357 LEU A CA 1
ATOM 2799 C C . LEU A 1 357 ? -9.770 6.402 21.855 1.00 98.06 357 LEU A C 1
ATOM 2801 O O . LEU A 1 357 ? -9.163 6.142 20.817 1.00 98.06 357 LEU A O 1
ATOM 2805 N N . LEU A 1 358 ? -10.512 7.497 22.022 1.00 98.19 358 LEU A N 1
ATOM 2806 C CA . LEU A 1 358 ? -10.690 8.542 21.021 1.00 98.19 358 LEU A CA 1
ATOM 2807 C C . LEU A 1 358 ? -9.351 9.210 20.692 1.00 98.19 358 LEU A C 1
ATOM 2809 O O . LEU A 1 358 ? -8.970 9.245 19.526 1.00 98.19 358 LEU A O 1
ATOM 2813 N N . GLU A 1 359 ? -8.596 9.638 21.708 1.00 97.62 359 GLU A N 1
ATOM 2814 C CA . GLU A 1 359 ? -7.284 10.281 21.547 1.00 97.62 359 GLU A CA 1
ATOM 2815 C C . GLU A 1 359 ? -6.322 9.403 20.734 1.00 97.62 359 GLU A C 1
ATOM 2817 O O . GLU A 1 359 ? -5.662 9.861 19.797 1.00 97.62 359 GLU A O 1
ATOM 2822 N N . VAL A 1 360 ? -6.239 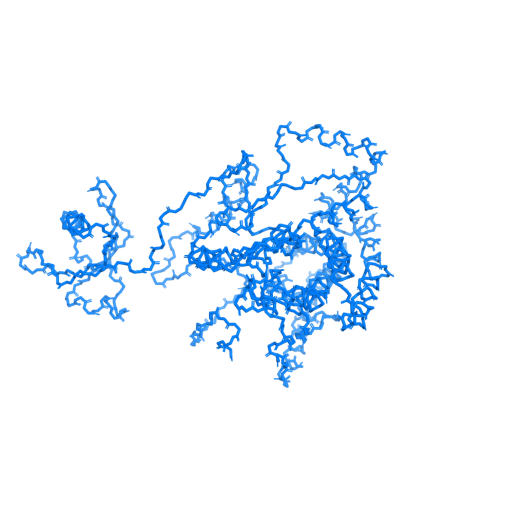8.115 21.081 1.00 97.38 360 VAL A N 1
ATOM 2823 C CA . VAL A 1 360 ? -5.344 7.174 20.402 1.00 97.38 360 VAL A CA 1
ATOM 2824 C C . VAL A 1 360 ? -5.840 6.867 18.985 1.00 97.38 360 VAL A C 1
ATOM 2826 O O . VAL A 1 360 ? -5.029 6.846 18.063 1.00 97.38 360 VAL A O 1
ATOM 2829 N N . ALA A 1 361 ? -7.144 6.680 18.775 1.00 96.88 361 ALA A N 1
ATOM 2830 C CA . ALA A 1 361 ? -7.692 6.427 17.443 1.00 96.88 361 ALA A CA 1
ATOM 2831 C C . ALA A 1 361 ? -7.480 7.620 16.496 1.00 96.88 361 ALA A C 1
ATOM 2833 O O . ALA A 1 361 ? -6.986 7.427 15.387 1.00 96.88 361 ALA A O 1
ATOM 2834 N N . GLN A 1 362 ? -7.764 8.846 16.945 1.00 97.38 362 GLN A N 1
ATOM 2835 C CA . GLN A 1 362 ? -7.570 10.062 16.150 1.00 97.38 362 GLN A CA 1
ATOM 2836 C C . GLN A 1 362 ? -6.094 10.291 15.812 1.00 97.38 362 GLN A C 1
ATOM 2838 O O . GLN A 1 362 ? -5.762 10.525 14.652 1.00 97.38 362 GLN A O 1
ATOM 2843 N N . ARG A 1 363 ? -5.184 10.138 16.785 1.00 96.75 363 ARG A N 1
ATOM 2844 C CA . ARG A 1 363 ? -3.738 10.262 16.536 1.00 96.75 363 ARG A CA 1
ATOM 2845 C C . ARG A 1 363 ? -3.268 9.317 15.433 1.00 96.75 363 ARG A C 1
ATOM 2847 O O . ARG A 1 363 ? -2.534 9.735 14.543 1.00 96.75 363 ARG A O 1
ATOM 2854 N N . TYR A 1 364 ? -3.646 8.042 15.505 1.00 96.44 364 TYR A N 1
ATOM 2855 C CA . TYR A 1 364 ? -3.168 7.053 14.538 1.00 96.44 364 TYR A CA 1
ATOM 2856 C C . TYR A 1 364 ? -3.905 7.121 13.203 1.00 96.44 364 TYR A C 1
ATOM 2858 O O . TYR A 1 364 ? -3.318 6.738 12.196 1.00 96.44 364 TYR A O 1
ATOM 2866 N N . ALA A 1 365 ? -5.132 7.649 13.164 1.00 95.19 365 ALA A N 1
ATOM 2867 C CA . ALA A 1 365 ? -5.785 8.010 11.912 1.00 95.19 365 ALA A CA 1
ATOM 2868 C C . ALA A 1 365 ? -4.966 9.076 11.164 1.00 95.19 365 ALA A C 1
ATOM 2870 O O . ALA A 1 365 ? -4.610 8.842 10.014 1.00 95.19 365 ALA A O 1
ATOM 2871 N N . VAL A 1 366 ? -4.555 10.163 11.834 1.00 95.75 366 VAL A N 1
ATOM 2872 C CA . VAL A 1 366 ? -3.674 11.187 11.232 1.00 95.75 366 VAL A CA 1
ATOM 2873 C C . VAL A 1 366 ? -2.344 10.579 10.784 1.00 95.75 366 VAL A C 1
ATOM 2875 O O . VAL A 1 366 ? -1.970 10.720 9.624 1.00 95.75 366 VAL A O 1
ATOM 2878 N N . LEU A 1 367 ? -1.665 9.826 11.660 1.00 95.81 367 LEU A N 1
ATOM 2879 C CA . LEU A 1 367 ? -0.382 9.195 11.320 1.00 95.81 367 LEU A CA 1
ATOM 2880 C C . LEU A 1 367 ? -0.487 8.249 10.118 1.00 95.81 367 LEU A C 1
ATOM 2882 O O . LEU A 1 367 ? 0.444 8.183 9.321 1.00 95.81 367 LEU A O 1
ATOM 2886 N N . ARG A 1 368 ? -1.590 7.501 9.976 1.00 95.19 368 ARG A N 1
ATOM 2887 C CA . ARG A 1 368 ? -1.811 6.625 8.818 1.00 95.19 368 ARG A CA 1
ATOM 2888 C C . ARG A 1 368 ? -1.887 7.439 7.530 1.00 95.19 368 ARG A C 1
ATOM 2890 O O . ARG A 1 368 ? -1.217 7.065 6.572 1.00 95.19 368 ARG A O 1
ATOM 2897 N N . GLU A 1 369 ? -2.670 8.517 7.514 1.00 93.50 369 GLU A N 1
ATOM 2898 C CA . GLU A 1 369 ? -2.813 9.373 6.329 1.00 93.50 369 GLU A CA 1
ATOM 2899 C C . GLU A 1 369 ? -1.487 10.051 5.967 1.00 93.50 369 GLU A C 1
ATOM 2901 O O . GLU A 1 369 ? -1.078 10.033 4.807 1.00 93.50 369 GLU A O 1
ATOM 2906 N N . GLU A 1 370 ? -0.752 10.572 6.955 1.00 94.38 370 GLU A N 1
ATOM 2907 C CA . GLU A 1 370 ? 0.565 11.166 6.714 1.00 94.38 370 GLU A CA 1
ATOM 2908 C C . GLU A 1 370 ? 1.573 10.127 6.202 1.00 94.38 370 GLU A C 1
ATOM 2910 O O . GLU A 1 370 ? 2.289 10.380 5.231 1.00 94.38 370 GLU A O 1
ATOM 2915 N N . GLN A 1 371 ? 1.631 8.938 6.810 1.00 95.62 371 GLN A N 1
ATOM 2916 C CA . GLN A 1 371 ? 2.530 7.883 6.346 1.00 95.62 371 GLN A CA 1
ATOM 2917 C C . GLN A 1 371 ? 2.179 7.423 4.927 1.00 95.62 371 GLN A C 1
ATOM 2919 O O . GLN A 1 371 ? 3.067 7.285 4.089 1.00 95.62 371 GLN A O 1
ATOM 2924 N N . ALA A 1 372 ? 0.896 7.218 4.630 1.00 94.06 372 ALA A N 1
ATOM 2925 C CA . ALA A 1 372 ? 0.456 6.828 3.296 1.00 94.06 372 ALA A CA 1
ATOM 2926 C C . ALA A 1 372 ? 0.796 7.904 2.253 1.00 94.06 372 ALA A C 1
ATOM 2928 O O . ALA A 1 372 ? 1.319 7.571 1.190 1.00 94.06 372 ALA A O 1
ATOM 2929 N N . ARG A 1 373 ? 0.584 9.188 2.581 1.00 93.50 373 ARG A N 1
ATOM 2930 C CA . ARG A 1 373 ? 0.939 10.329 1.725 1.00 93.50 373 ARG A CA 1
ATOM 2931 C C . ARG A 1 373 ? 2.414 10.288 1.344 1.00 93.50 373 ARG A C 1
ATOM 2933 O O . ARG A 1 373 ? 2.742 10.269 0.166 1.00 93.50 373 ARG A O 1
ATOM 2940 N N . TRP A 1 374 ? 3.307 10.255 2.328 1.00 96.12 374 TRP A N 1
ATOM 2941 C CA . TRP A 1 374 ? 4.748 10.408 2.101 1.00 96.12 374 TRP A CA 1
ATOM 2942 C C . TRP A 1 374 ? 5.465 9.124 1.659 1.00 96.12 374 TRP A C 1
ATOM 2944 O O . TRP A 1 374 ? 6.649 9.182 1.332 1.00 96.12 374 TRP A O 1
ATOM 2954 N N . PHE A 1 375 ? 4.784 7.975 1.621 1.00 97.31 375 PHE A N 1
ATOM 2955 C CA . PHE A 1 375 ? 5.370 6.720 1.141 1.00 97.31 375 PHE A CA 1
ATOM 2956 C C . PHE A 1 375 ? 5.896 6.836 -0.297 1.00 97.31 375 PHE A C 1
ATOM 2958 O O . PHE A 1 375 ? 6.980 6.344 -0.602 1.00 97.31 375 PHE A O 1
ATOM 2965 N N . THR A 1 376 ? 5.169 7.548 -1.157 1.00 97.19 376 THR A N 1
ATOM 2966 C CA . THR A 1 376 ? 5.472 7.672 -2.590 1.00 97.19 376 THR A CA 1
ATOM 2967 C C . THR A 1 376 ? 6.452 8.801 -2.910 1.00 97.19 376 THR A C 1
ATOM 2969 O O . THR A 1 376 ? 6.722 9.069 -4.074 1.00 97.19 376 THR A O 1
ATOM 2972 N N . LEU A 1 377 ? 7.040 9.447 -1.895 1.00 98.06 377 LEU A N 1
ATOM 2973 C CA . LEU A 1 377 ? 7.921 10.610 -2.047 1.00 98.06 377 LEU A CA 1
ATOM 2974 C C . LEU A 1 377 ? 9.046 10.412 -3.075 1.00 98.06 377 LEU A C 1
ATOM 2976 O O . LEU A 1 377 ? 9.378 11.344 -3.799 1.00 98.06 377 LEU A O 1
ATOM 2980 N N . GLY A 1 378 ? 9.633 9.216 -3.142 1.00 98.00 378 GLY A N 1
ATOM 2981 C CA . GLY A 1 378 ? 10.734 8.924 -4.059 1.00 98.00 378 GLY A CA 1
ATOM 2982 C C . GLY A 1 378 ? 10.329 8.573 -5.489 1.00 98.00 378 GLY A C 1
ATOM 2983 O O . GLY A 1 378 ? 11.219 8.405 -6.317 1.00 98.00 378 GLY A O 1
ATOM 2984 N N . TRP A 1 379 ? 9.035 8.439 -5.801 1.00 98.25 379 TRP A N 1
ATOM 2985 C CA . TRP A 1 379 ? 8.587 7.976 -7.120 1.00 98.25 379 TRP A CA 1
ATOM 2986 C C . TRP A 1 379 ? 8.983 8.886 -8.290 1.00 98.25 379 TRP A C 1
ATOM 2988 O O . TRP A 1 379 ? 9.413 8.332 -9.303 1.00 98.25 379 TRP A O 1
ATOM 2998 N N . PRO A 1 380 ? 8.936 10.230 -8.174 1.00 98.06 380 PRO A N 1
ATOM 2999 C CA . PRO A 1 380 ? 9.449 11.113 -9.221 1.00 98.06 380 PRO A CA 1
ATOM 3000 C C . PRO A 1 380 ? 10.918 10.817 -9.562 1.00 98.06 380 PRO A C 1
ATOM 3002 O O . PRO A 1 380 ? 11.238 10.540 -10.718 1.00 98.06 380 PRO A O 1
ATOM 3005 N N . LEU A 1 381 ? 11.794 10.770 -8.550 1.00 98.44 381 LEU A N 1
ATOM 3006 C CA . LEU A 1 381 ? 13.217 10.475 -8.729 1.00 98.44 381 LEU A CA 1
ATOM 3007 C C . LEU A 1 381 ? 13.430 9.081 -9.327 1.00 98.44 381 LEU A C 1
ATOM 3009 O O . LEU A 1 381 ? 14.150 8.928 -10.309 1.00 98.44 381 LEU A O 1
ATOM 3013 N N . LEU A 1 382 ? 12.784 8.066 -8.746 1.00 98.62 382 LEU A N 1
ATOM 3014 C CA . LEU A 1 382 ? 12.887 6.668 -9.164 1.00 98.62 382 LEU A CA 1
ATOM 3015 C C . LEU A 1 382 ? 12.523 6.491 -10.644 1.00 98.62 382 LEU A C 1
ATOM 3017 O O . LEU A 1 382 ? 13.269 5.865 -11.400 1.00 98.62 382 LEU A O 1
ATOM 3021 N N . ARG A 1 383 ? 11.404 7.083 -11.071 1.00 97.88 383 ARG A N 1
ATOM 3022 C CA . ARG A 1 383 ? 10.949 7.038 -12.461 1.00 97.88 383 ARG A CA 1
ATOM 3023 C C . ARG A 1 383 ? 11.907 7.773 -13.395 1.00 97.88 383 ARG A C 1
ATOM 3025 O O . ARG A 1 383 ? 12.256 7.238 -14.449 1.00 97.88 383 ARG A O 1
ATOM 3032 N N . ARG A 1 384 ? 12.376 8.966 -13.015 1.00 97.75 384 ARG A N 1
ATOM 3033 C CA . ARG A 1 384 ? 13.361 9.715 -13.808 1.00 97.75 384 ARG A CA 1
ATOM 3034 C C . ARG A 1 384 ? 14.675 8.948 -13.953 1.00 97.75 384 ARG A C 1
ATOM 3036 O O . ARG A 1 384 ? 15.215 8.920 -15.054 1.00 97.75 384 ARG A O 1
ATOM 3043 N N . CYS A 1 385 ? 15.159 8.284 -12.901 1.00 98.00 385 CYS A N 1
ATOM 3044 C CA . CYS A 1 385 ? 16.345 7.429 -12.981 1.00 98.00 385 CYS A CA 1
ATOM 3045 C C . CYS A 1 385 ? 16.155 6.300 -14.003 1.00 98.00 385 CYS A C 1
ATOM 3047 O O . CYS A 1 385 ? 17.025 6.098 -14.848 1.00 98.00 385 CYS A O 1
ATOM 3049 N N . ALA A 1 386 ? 15.013 5.603 -13.975 1.00 97.19 386 ALA A N 1
ATOM 3050 C CA . ALA A 1 386 ? 14.712 4.545 -14.941 1.00 97.19 386 ALA A CA 1
ATOM 3051 C C . ALA A 1 386 ? 14.676 5.076 -16.386 1.00 97.19 386 ALA A C 1
ATOM 3053 O O . ALA A 1 386 ? 15.314 4.507 -17.270 1.00 97.19 386 ALA A O 1
ATOM 3054 N N . LEU A 1 387 ? 14.004 6.206 -16.629 1.00 96.88 387 LEU A N 1
ATOM 3055 C CA . LEU A 1 387 ? 13.959 6.835 -17.953 1.00 96.88 387 LEU A CA 1
ATOM 3056 C C . LEU A 1 387 ? 15.355 7.257 -18.434 1.00 96.88 387 LEU A C 1
ATOM 3058 O O . LEU A 1 387 ? 15.732 6.953 -19.562 1.00 96.88 387 LEU A O 1
ATOM 3062 N N . ARG A 1 388 ? 16.162 7.877 -17.568 1.00 95.81 388 ARG A N 1
ATOM 3063 C CA . ARG A 1 388 ? 17.548 8.266 -17.874 1.00 95.81 388 ARG A CA 1
ATOM 3064 C C . ARG A 1 388 ? 18.424 7.065 -18.229 1.00 95.81 388 ARG A C 1
ATOM 3066 O O . ARG A 1 388 ? 19.194 7.129 -19.183 1.00 95.81 388 ARG A O 1
ATOM 3073 N N . LEU A 1 389 ? 18.265 5.943 -17.528 1.00 94.62 389 LEU A N 1
ATOM 3074 C CA . LEU A 1 389 ? 18.936 4.688 -17.881 1.00 94.62 389 LEU A CA 1
ATOM 3075 C C . LEU A 1 389 ? 18.500 4.160 -19.258 1.00 94.62 389 LEU A C 1
ATOM 3077 O O . LEU A 1 389 ? 19.311 3.564 -19.962 1.00 94.62 389 LEU A O 1
ATOM 3081 N N . GLY A 1 390 ? 17.257 4.418 -19.674 1.00 93.69 390 GLY A N 1
ATOM 3082 C CA . GLY A 1 390 ? 16.736 4.077 -21.001 1.00 93.69 390 GLY A CA 1
ATOM 3083 C C . GLY A 1 390 ? 17.268 4.948 -22.150 1.00 93.69 390 GLY A C 1
ATOM 3084 O O . GLY A 1 390 ? 17.190 4.546 -23.313 1.00 93.69 390 GLY A O 1
ATOM 3085 N N . GLU A 1 391 ? 17.844 6.122 -21.879 1.00 93.00 391 GLU A N 1
ATOM 3086 C CA . GLU A 1 391 ? 18.335 7.024 -22.932 1.00 93.00 391 GLU A CA 1
ATOM 3087 C C . GLU A 1 391 ? 19.533 6.450 -23.698 1.00 93.00 391 GLU A C 1
ATOM 3089 O O . GLU A 1 391 ? 19.601 6.593 -24.920 1.00 93.00 391 GLU A O 1
ATOM 3094 N N . ILE A 1 392 ? 20.441 5.757 -23.006 1.00 86.00 392 ILE A N 1
ATOM 3095 C CA . ILE A 1 392 ? 21.644 5.143 -23.589 1.00 86.00 392 ILE A CA 1
ATOM 3096 C C . ILE A 1 392 ? 21.302 4.008 -24.569 1.00 86.00 392 ILE A C 1
ATOM 3098 O O . ILE A 1 392 ? 21.708 4.091 -25.733 1.00 86.00 392 ILE A O 1
ATOM 3102 N N . PRO A 1 393 ? 20.548 2.958 -24.176 1.00 88.44 393 PRO A N 1
ATOM 3103 C CA . PRO A 1 393 ? 20.166 1.903 -25.108 1.00 88.44 393 PRO A CA 1
ATOM 3104 C C . PRO A 1 393 ? 19.306 2.442 -26.256 1.00 88.44 393 PRO A C 1
ATOM 3106 O O . PRO A 1 393 ? 19.416 1.939 -27.372 1.00 88.44 393 PRO A O 1
ATOM 3109 N N . ARG A 1 394 ? 18.508 3.499 -26.043 1.00 90.81 394 ARG A N 1
ATOM 3110 C CA . ARG A 1 394 ? 17.784 4.161 -27.138 1.00 90.81 394 ARG A CA 1
ATOM 3111 C C . ARG A 1 394 ? 18.732 4.844 -28.123 1.00 90.81 394 ARG A C 1
ATOM 3113 O O . ARG A 1 394 ? 18.574 4.667 -29.327 1.00 90.81 394 ARG A O 1
ATOM 3120 N N . ALA A 1 395 ? 19.710 5.610 -27.634 1.00 88.38 395 ALA A N 1
ATOM 3121 C CA . ALA A 1 395 ? 20.678 6.312 -28.479 1.00 88.38 395 ALA A CA 1
ATOM 3122 C C . ALA A 1 395 ? 21.491 5.347 -29.361 1.00 88.38 395 ALA A C 1
ATOM 3124 O O . ALA A 1 395 ? 21.797 5.669 -30.506 1.00 88.38 395 ALA A O 1
ATOM 3125 N N . ASN A 1 396 ? 21.760 4.141 -28.855 1.00 86.50 396 ASN A N 1
ATOM 3126 C CA . ASN A 1 396 ? 22.473 3.087 -29.578 1.00 86.50 396 ASN A CA 1
ATOM 3127 C C . ASN A 1 396 ? 21.553 2.172 -30.415 1.00 86.50 396 ASN A C 1
ATOM 3129 O O . ASN A 1 396 ? 22.026 1.192 -30.988 1.00 86.50 396 ASN A O 1
ATOM 3133 N N . GLY A 1 397 ? 20.246 2.457 -30.485 1.00 86.75 397 GLY A N 1
ATOM 3134 C CA . GLY A 1 397 ? 19.273 1.692 -31.274 1.00 86.75 397 GLY A CA 1
ATOM 3135 C C . GLY A 1 397 ? 18.880 0.326 -30.693 1.00 86.75 397 GLY A C 1
ATOM 3136 O O . GLY A 1 397 ? 18.278 -0.482 -31.395 1.00 86.75 397 GLY A O 1
ATOM 3137 N N . ALA A 1 398 ? 19.200 0.046 -29.427 1.00 87.38 398 ALA A N 1
ATOM 3138 C CA . ALA A 1 398 ? 18.878 -1.219 -28.764 1.00 87.38 398 ALA A CA 1
ATOM 3139 C C . ALA A 1 398 ? 17.407 -1.322 -28.315 1.00 87.38 398 ALA A C 1
ATOM 3141 O O . ALA A 1 398 ? 16.924 -2.436 -28.115 1.00 87.38 398 ALA A O 1
ATOM 3142 N N . ILE A 1 399 ? 16.701 -0.190 -28.177 1.00 89.94 399 ILE A N 1
ATOM 3143 C CA . ILE A 1 399 ? 15.255 -0.083 -27.897 1.00 89.94 399 ILE A CA 1
ATOM 3144 C C . ILE A 1 399 ? 14.600 0.999 -28.769 1.00 89.94 399 ILE A C 1
ATOM 3146 O O . ILE A 1 399 ? 15.289 1.879 -29.283 1.00 89.94 399 ILE A O 1
ATOM 3150 N N . GLY A 1 400 ? 13.272 0.939 -28.944 1.00 86.00 400 GLY A N 1
ATOM 3151 C CA . GLY A 1 400 ? 12.535 1.862 -29.817 1.00 86.00 400 GLY A CA 1
ATOM 3152 C C . GLY A 1 400 ? 12.183 3.189 -29.142 1.00 86.00 400 GLY A C 1
ATOM 3153 O O . GLY A 1 400 ? 12.314 4.249 -29.752 1.00 86.00 400 GLY A O 1
ATOM 3154 N N . GLY A 1 401 ? 11.769 3.140 -27.876 1.00 90.62 401 GLY A N 1
ATOM 3155 C CA . GLY A 1 401 ? 11.467 4.310 -27.050 1.00 90.62 401 GLY A CA 1
ATOM 3156 C C . GLY A 1 401 ? 12.128 4.226 -25.677 1.00 90.62 401 GLY A C 1
ATOM 3157 O O . GLY A 1 401 ? 12.471 3.142 -25.221 1.00 90.62 401 GLY A O 1
ATOM 3158 N N . VAL A 1 402 ? 12.291 5.366 -24.995 1.00 93.81 402 VAL A N 1
ATOM 3159 C CA . VAL A 1 402 ? 12.887 5.396 -23.641 1.00 93.81 402 VAL A CA 1
ATOM 3160 C C . VAL A 1 402 ? 12.076 4.533 -22.667 1.00 93.81 402 VAL A C 1
ATOM 3162 O O . VAL A 1 402 ? 12.650 3.802 -21.871 1.00 93.81 402 VAL A O 1
ATOM 3165 N N . GLU A 1 403 ? 10.745 4.540 -22.780 1.00 94.06 403 GLU A N 1
ATOM 3166 C CA . GLU A 1 403 ? 9.856 3.745 -21.923 1.00 94.06 403 GLU A CA 1
ATOM 3167 C C . GLU A 1 403 ? 9.948 2.228 -22.138 1.00 94.06 403 GLU A C 1
ATOM 3169 O O . GLU A 1 403 ? 9.391 1.463 -21.353 1.00 94.06 403 GLU A O 1
ATOM 3174 N N . ASP A 1 404 ? 10.630 1.753 -23.181 1.00 94.50 404 ASP A N 1
ATOM 3175 C CA . ASP A 1 404 ? 10.872 0.315 -23.335 1.00 94.50 404 ASP A CA 1
ATOM 3176 C C . ASP A 1 404 ? 11.770 -0.229 -22.213 1.00 94.50 404 ASP A C 1
ATOM 3178 O O . ASP A 1 404 ? 11.730 -1.426 -21.933 1.00 94.50 404 ASP A O 1
ATOM 3182 N N . VAL A 1 405 ? 12.500 0.652 -21.514 1.00 95.81 405 VAL A N 1
ATOM 3183 C CA . VAL A 1 405 ? 13.317 0.337 -20.333 1.00 95.81 405 VAL A CA 1
ATOM 3184 C C . VAL A 1 405 ? 12.530 -0.413 -19.252 1.00 95.81 405 VAL A C 1
ATOM 3186 O O . VAL A 1 405 ? 13.048 -1.362 -18.673 1.00 95.81 405 VAL A O 1
ATOM 3189 N N . PHE A 1 406 ? 11.258 -0.063 -19.027 1.00 97.44 406 PHE A N 1
ATOM 3190 C CA . PHE A 1 406 ? 10.421 -0.685 -17.993 1.00 97.44 406 PHE A CA 1
ATOM 3191 C C . PHE A 1 406 ? 10.098 -2.155 -18.298 1.00 97.44 406 PHE A C 1
ATOM 3193 O O . PHE A 1 406 ? 9.793 -2.935 -17.397 1.00 97.44 406 PHE A O 1
ATOM 3200 N N . PHE A 1 407 ? 10.202 -2.554 -19.568 1.00 96.88 407 PHE A N 1
ATOM 3201 C CA . PHE A 1 407 ? 9.939 -3.915 -20.038 1.00 96.88 407 PHE A CA 1
ATOM 3202 C C . PHE A 1 407 ? 11.211 -4.761 -20.184 1.00 96.88 407 PHE A C 1
ATOM 3204 O O . PHE A 1 407 ? 11.159 -5.901 -20.658 1.00 96.88 407 PHE A O 1
ATOM 3211 N N . LEU A 1 408 ? 12.345 -4.235 -19.730 1.00 95.38 408 LEU A N 1
ATOM 3212 C CA . LEU A 1 408 ? 13.615 -4.939 -19.604 1.00 95.38 408 LEU A CA 1
ATOM 3213 C C . LEU A 1 408 ? 13.887 -5.288 -18.144 1.00 95.38 408 LEU A C 1
ATOM 3215 O O . LEU A 1 408 ? 13.267 -4.738 -17.245 1.00 95.38 408 LEU A O 1
ATOM 3219 N N . THR A 1 409 ? 14.819 -6.206 -17.923 1.00 95.12 409 THR A N 1
ATOM 3220 C CA . THR A 1 409 ? 15.396 -6.457 -16.602 1.00 95.12 409 THR A CA 1
ATOM 3221 C C . THR A 1 409 ? 16.622 -5.594 -16.360 1.00 95.12 409 THR A C 1
ATOM 3223 O O . THR A 1 409 ? 17.277 -5.178 -17.320 1.00 95.12 409 THR A O 1
ATOM 3226 N N . TYR A 1 410 ? 17.003 -5.370 -15.101 1.00 93.50 410 TYR A N 1
ATOM 3227 C CA . TYR A 1 410 ? 18.179 -4.549 -14.795 1.00 93.50 410 TYR A CA 1
ATOM 3228 C C . TYR A 1 410 ? 19.469 -5.086 -15.445 1.00 93.50 410 TYR A C 1
ATOM 3230 O O . TYR A 1 410 ? 20.280 -4.324 -15.974 1.00 93.50 410 TYR A O 1
ATOM 3238 N N . ALA A 1 411 ? 19.631 -6.412 -15.496 1.00 90.75 411 ALA A N 1
ATOM 3239 C CA . ALA A 1 411 ? 20.768 -7.049 -16.161 1.00 90.75 411 ALA A CA 1
ATOM 3240 C C . ALA A 1 411 ? 20.793 -6.790 -17.679 1.00 90.75 411 ALA A C 1
ATOM 3242 O O . ALA A 1 411 ? 21.863 -6.624 -18.264 1.00 90.75 411 ALA A O 1
ATOM 3243 N N . GLU A 1 412 ? 19.624 -6.724 -18.320 1.00 91.06 412 GLU A N 1
ATOM 3244 C CA . GLU A 1 412 ? 19.501 -6.443 -19.753 1.00 91.06 412 GLU A CA 1
ATOM 3245 C C . GLU A 1 412 ? 19.796 -4.972 -20.084 1.00 91.06 412 GLU A C 1
ATOM 3247 O O . GLU A 1 412 ? 20.284 -4.704 -21.180 1.00 91.06 412 GLU A O 1
ATOM 3252 N N . LEU A 1 413 ? 19.599 -4.034 -19.145 1.00 84.81 413 LEU A N 1
ATOM 3253 C CA . LEU A 1 413 ? 19.977 -2.620 -19.326 1.00 84.81 413 LEU A CA 1
ATOM 3254 C C . LEU A 1 413 ? 21.485 -2.419 -19.491 1.00 84.81 413 LEU A C 1
ATOM 3256 O O . LEU A 1 413 ? 21.922 -1.503 -20.182 1.00 84.81 413 LEU A O 1
ATOM 3260 N N . SER A 1 414 ? 22.277 -3.286 -18.862 1.00 71.75 414 SER A N 1
ATOM 3261 C CA . SER A 1 414 ? 23.743 -3.250 -18.924 1.00 71.75 414 SER A CA 1
ATOM 3262 C C . SER A 1 414 ? 24.312 -4.061 -20.101 1.00 71.75 414 SER A C 1
ATOM 3264 O O . SER A 1 414 ? 25.527 -4.100 -20.309 1.00 71.75 414 SER A O 1
ATOM 3266 N N . GLY A 1 415 ? 23.453 -4.758 -20.853 1.00 69.81 415 GLY A N 1
ATOM 3267 C CA . GLY A 1 415 ? 23.837 -5.631 -21.958 1.00 69.81 415 GLY A CA 1
ATOM 3268 C C . GLY A 1 415 ? 24.035 -4.888 -23.283 1.00 69.81 415 GLY A C 1
ATOM 3269 O O . GLY A 1 415 ? 23.437 -3.851 -23.534 1.00 69.81 415 GLY A O 1
ATOM 3270 N N . HIS A 1 416 ? 24.851 -5.462 -24.173 1.00 65.62 416 HIS A N 1
ATOM 3271 C CA . HIS A 1 416 ? 25.109 -4.926 -25.522 1.00 65.62 416 HIS A CA 1
ATOM 3272 C C . HIS A 1 416 ? 24.253 -5.600 -26.613 1.00 65.62 416 HIS A C 1
ATOM 3274 O O . HIS A 1 416 ? 24.468 -5.384 -27.805 1.00 65.62 416 HIS A O 1
ATOM 3280 N N . MET A 1 417 ? 23.313 -6.465 -26.222 1.00 69.00 417 MET A N 1
ATOM 3281 C CA . MET A 1 417 ? 22.469 -7.209 -27.158 1.00 69.00 417 MET A CA 1
ATOM 3282 C C . MET A 1 417 ? 21.268 -6.362 -27.604 1.00 69.00 417 MET A C 1
ATOM 3284 O O . MET A 1 417 ? 20.759 -5.573 -26.810 1.00 69.00 417 MET A O 1
ATOM 3288 N N . PRO A 1 418 ? 20.753 -6.537 -28.835 1.00 75.56 418 PRO A N 1
ATOM 3289 C CA . PRO A 1 418 ? 19.493 -5.922 -29.238 1.00 75.56 418 PRO A CA 1
ATOM 3290 C C . PRO A 1 418 ? 18.343 -6.467 -28.380 1.00 75.56 418 PRO A C 1
ATOM 3292 O O . PRO A 1 418 ? 17.989 -7.642 -28.476 1.00 75.56 418 PRO A O 1
ATOM 3295 N N . VAL A 1 419 ? 17.760 -5.616 -27.536 1.00 87.44 419 VAL A N 1
ATOM 3296 C CA . VAL A 1 419 ? 16.691 -5.985 -26.588 1.00 87.44 419 VAL A CA 1
ATOM 3297 C C . VAL A 1 419 ? 15.318 -5.436 -26.991 1.00 87.44 419 VAL A C 1
ATOM 3299 O O . VAL A 1 419 ? 14.322 -5.693 -26.319 1.00 87.44 419 VAL A O 1
ATOM 3302 N N . GLN A 1 420 ? 15.227 -4.738 -28.124 1.00 88.00 420 GLN A N 1
ATOM 3303 C CA . GLN A 1 420 ? 13.992 -4.129 -28.618 1.00 88.00 420 GLN A CA 1
ATOM 3304 C C . GLN A 1 420 ? 12.848 -5.141 -28.771 1.00 88.00 420 GLN A C 1
ATOM 3306 O O . GLN A 1 420 ? 11.724 -4.875 -28.349 1.00 88.00 420 GLN A O 1
ATOM 3311 N N . GLU A 1 421 ? 13.123 -6.311 -29.355 1.00 88.94 421 GLU A N 1
ATOM 3312 C CA . GLU A 1 421 ? 12.107 -7.358 -29.521 1.00 88.94 421 GLU A CA 1
ATOM 3313 C C . GLU A 1 421 ? 11.665 -7.933 -28.169 1.00 88.94 421 GLU A C 1
ATOM 3315 O O . GLU A 1 421 ? 10.488 -8.224 -27.966 1.00 88.94 421 GLU A O 1
ATOM 3320 N N . ILE A 1 422 ? 12.598 -8.039 -27.217 1.00 92.25 422 ILE A N 1
ATOM 3321 C CA . ILE A 1 422 ? 12.321 -8.512 -25.857 1.00 92.25 422 ILE A CA 1
ATOM 3322 C C . ILE A 1 422 ? 11.376 -7.537 -25.151 1.00 92.25 422 ILE A C 1
ATOM 3324 O O . ILE A 1 422 ? 10.344 -7.966 -24.630 1.00 92.25 422 ILE A O 1
ATOM 3328 N N . ALA A 1 423 ? 11.685 -6.236 -25.183 1.00 93.25 423 ALA A N 1
ATOM 3329 C CA . ALA A 1 423 ? 10.838 -5.201 -24.600 1.00 93.25 423 ALA A CA 1
ATOM 3330 C C . ALA A 1 423 ? 9.444 -5.184 -25.244 1.00 93.25 423 ALA A C 1
ATOM 3332 O O . ALA A 1 423 ? 8.437 -5.192 -24.534 1.00 93.25 423 ALA A O 1
ATOM 3333 N N . ARG A 1 424 ? 9.364 -5.243 -26.584 1.00 92.00 424 ARG A N 1
ATOM 3334 C CA . ARG A 1 424 ? 8.084 -5.252 -27.313 1.00 92.00 424 ARG A CA 1
ATOM 3335 C C . ARG A 1 424 ? 7.225 -6.457 -26.936 1.00 92.00 424 ARG A C 1
ATOM 3337 O O . ARG A 1 424 ? 6.043 -6.295 -26.633 1.00 92.00 424 ARG A O 1
ATOM 3344 N N . ARG A 1 425 ? 7.814 -7.657 -26.916 1.00 93.75 425 ARG A N 1
ATOM 3345 C CA . ARG A 1 425 ? 7.112 -8.885 -26.530 1.00 93.75 425 ARG A CA 1
ATOM 3346 C C . ARG A 1 425 ? 6.606 -8.810 -25.090 1.00 93.75 425 ARG A C 1
ATOM 3348 O O . ARG A 1 425 ? 5.443 -9.116 -24.844 1.00 93.75 425 ARG A O 1
ATOM 3355 N N . ARG A 1 426 ? 7.444 -8.376 -24.144 1.00 94.69 426 ARG A N 1
ATOM 3356 C CA . ARG A 1 426 ? 7.058 -8.270 -22.727 1.00 94.69 426 ARG A CA 1
ATOM 3357 C C . ARG A 1 426 ? 6.001 -7.198 -22.483 1.00 94.69 426 ARG A C 1
ATOM 3359 O O . ARG A 1 426 ? 5.128 -7.417 -21.650 1.00 94.69 426 ARG A O 1
ATOM 3366 N N . ARG A 1 427 ? 6.023 -6.089 -23.230 1.00 93.31 427 ARG A N 1
ATOM 3367 C CA . ARG A 1 427 ? 4.947 -5.086 -23.215 1.00 93.31 427 ARG A CA 1
ATOM 3368 C C . ARG A 1 427 ? 3.619 -5.693 -23.664 1.00 93.31 427 ARG A C 1
ATOM 3370 O O . ARG A 1 427 ? 2.627 -5.555 -22.956 1.00 93.31 427 ARG A O 1
ATOM 3377 N N . ALA A 1 428 ? 3.611 -6.430 -24.774 1.00 89.00 428 ALA A N 1
ATOM 3378 C CA . ALA A 1 428 ? 2.409 -7.111 -25.258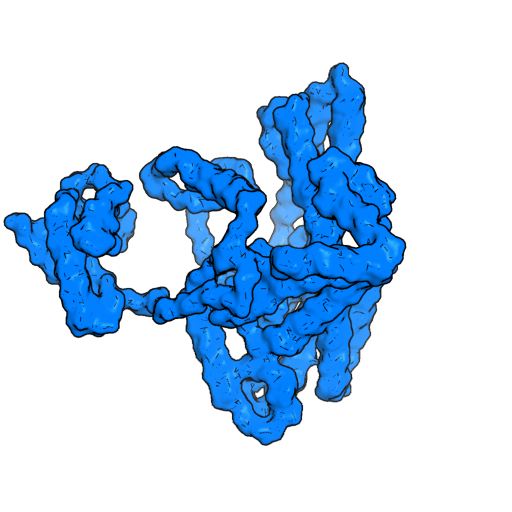 1.00 89.00 428 ALA A CA 1
ATOM 3379 C C . ALA A 1 428 ? 1.893 -8.172 -24.264 1.00 89.00 428 ALA A C 1
ATOM 3381 O O . ALA A 1 428 ? 0.689 -8.268 -24.017 1.00 89.00 428 ALA A O 1
ATOM 3382 N N . ASP A 1 429 ? 2.796 -8.946 -23.653 1.00 90.62 429 ASP A N 1
ATOM 3383 C CA . ASP A 1 429 ? 2.448 -9.913 -22.607 1.00 90.62 429 ASP A CA 1
ATOM 3384 C C . ASP A 1 429 ? 1.853 -9.219 -21.368 1.00 90.62 429 ASP A C 1
ATOM 3386 O O . ASP A 1 429 ? 0.844 -9.677 -20.830 1.00 90.62 429 ASP A O 1
ATOM 3390 N N . TRP A 1 430 ? 2.425 -8.091 -20.942 1.00 93.06 430 TRP A N 1
ATOM 3391 C CA . TRP A 1 430 ? 1.927 -7.285 -19.825 1.00 93.06 430 TRP A CA 1
ATOM 3392 C C . TRP A 1 430 ? 0.539 -6.692 -20.108 1.00 93.06 430 TRP A C 1
ATOM 3394 O O . TRP A 1 430 ? -0.365 -6.823 -19.281 1.00 93.06 430 TRP A O 1
ATOM 3404 N N . GLU A 1 431 ? 0.313 -6.131 -21.300 1.00 87.31 431 GLU A N 1
ATOM 3405 C CA . GLU A 1 431 ? -1.002 -5.633 -21.731 1.00 87.31 431 GLU A CA 1
ATOM 3406 C C . GLU A 1 431 ? -2.060 -6.739 -21.770 1.00 87.31 431 GLU A C 1
ATOM 3408 O O . GLU A 1 431 ? -3.212 -6.514 -21.388 1.00 87.31 431 GLU A O 1
ATOM 3413 N N . ARG A 1 432 ? -1.680 -7.952 -22.191 1.00 86.94 432 ARG A N 1
ATOM 3414 C CA . ARG A 1 432 ? -2.554 -9.127 -22.109 1.00 86.94 432 ARG A CA 1
ATOM 3415 C C . ARG A 1 432 ? -2.887 -9.451 -20.652 1.00 86.94 432 ARG A C 1
ATOM 3417 O O . ARG A 1 432 ? -4.059 -9.648 -20.334 1.00 86.94 432 ARG A O 1
ATOM 3424 N N . CYS A 1 433 ? -1.894 -9.462 -19.762 1.00 87.62 433 CYS A N 1
ATOM 3425 C CA . CYS A 1 433 ? -2.090 -9.751 -18.340 1.00 87.62 433 CYS A CA 1
ATOM 3426 C C . CYS A 1 433 ? -2.968 -8.715 -17.617 1.00 87.62 433 CYS A C 1
ATOM 3428 O O . CYS A 1 433 ? -3.703 -9.086 -16.701 1.00 87.62 433 CYS A O 1
ATOM 3430 N N . ARG A 1 434 ? -2.953 -7.441 -18.037 1.00 85.44 434 ARG A N 1
ATOM 3431 C CA . ARG A 1 434 ? -3.827 -6.382 -17.487 1.00 85.44 434 ARG A CA 1
ATOM 3432 C C . ARG A 1 434 ? -5.312 -6.650 -17.696 1.00 85.44 434 ARG A C 1
ATOM 3434 O O . ARG A 1 434 ? -6.132 -6.202 -16.905 1.00 85.44 434 ARG A O 1
ATOM 3441 N N . ARG A 1 435 ? -5.663 -7.387 -18.751 1.00 80.69 435 ARG A N 1
ATOM 3442 C CA . ARG A 1 435 ? -7.055 -7.745 -19.070 1.00 80.69 435 ARG A CA 1
ATOM 3443 C C . ARG A 1 435 ? -7.569 -8.915 -18.227 1.00 80.69 435 ARG A C 1
ATOM 3445 O O . ARG A 1 435 ? -8.756 -9.223 -18.279 1.00 80.69 435 ARG A O 1
ATOM 3452 N N . LEU A 1 436 ? -6.693 -9.581 -17.470 1.00 81.69 436 LEU A N 1
ATOM 3453 C CA . LEU A 1 436 ? -7.059 -10.699 -16.609 1.00 81.69 436 LEU A CA 1
ATOM 3454 C C . LEU A 1 436 ? -7.802 -10.222 -15.359 1.00 81.69 436 LEU A C 1
ATOM 3456 O O . LEU A 1 436 ? -7.399 -9.270 -14.694 1.00 81.69 436 LEU A O 1
ATOM 3460 N N . VAL A 1 437 ? -8.831 -10.971 -14.963 1.00 79.38 437 VAL A N 1
ATOM 3461 C CA . VAL A 1 437 ? -9.496 -10.788 -13.667 1.00 79.38 437 VAL A CA 1
ATOM 3462 C C . VAL A 1 437 ? -8.700 -11.535 -12.596 1.00 79.38 437 VAL A C 1
ATOM 3464 O O . VAL A 1 437 ? -8.990 -12.688 -12.282 1.00 79.38 437 VAL A O 1
ATOM 3467 N N . ALA A 1 438 ? -7.662 -10.891 -12.059 1.00 83.44 438 ALA A N 1
ATOM 3468 C CA . ALA A 1 438 ? -6.802 -11.492 -11.042 1.00 83.44 438 ALA A CA 1
ATOM 3469 C C . ALA A 1 438 ? -7.551 -11.721 -9.714 1.00 83.44 438 ALA A C 1
ATOM 3471 O O . ALA A 1 438 ? -7.995 -10.741 -9.088 1.00 83.44 438 ALA A O 1
ATOM 3472 N N . PRO A 1 439 ? -7.661 -12.980 -9.234 1.00 84.44 439 PRO A N 1
ATOM 3473 C CA . PRO A 1 439 ? -8.294 -13.286 -7.957 1.00 84.44 439 PRO A CA 1
ATOM 3474 C C . PRO A 1 439 ? -7.644 -12.504 -6.816 1.00 84.44 439 PRO A C 1
ATOM 3476 O O . PRO A 1 439 ? -6.423 -12.370 -6.760 1.00 84.44 439 PRO A O 1
ATOM 3479 N N . LEU A 1 440 ? -8.434 -12.006 -5.865 1.00 82.38 440 LEU A N 1
ATOM 3480 C CA . LEU A 1 440 ? -7.869 -11.335 -4.686 1.00 82.38 440 LEU A CA 1
ATOM 3481 C C . LEU A 1 440 ? -7.038 -12.294 -3.828 1.00 82.38 440 LEU A C 1
ATOM 3483 O O . LEU A 1 440 ? -6.107 -11.866 -3.146 1.00 82.38 440 LEU A O 1
ATOM 3487 N N . THR A 1 441 ? -7.375 -13.583 -3.862 1.00 85.62 441 THR A N 1
ATOM 3488 C CA . THR A 1 441 ? -6.728 -14.622 -3.069 1.00 85.62 441 THR A CA 1
ATOM 3489 C C . THR A 1 441 ? -6.610 -15.914 -3.866 1.00 85.62 441 THR A C 1
ATOM 3491 O O . THR A 1 441 ? -7.465 -16.228 -4.694 1.00 85.62 441 THR A O 1
ATOM 3494 N N . ILE A 1 442 ? -5.535 -16.662 -3.621 1.00 88.12 442 ILE A N 1
ATOM 3495 C CA . ILE A 1 442 ? -5.285 -17.975 -4.227 1.00 88.12 442 ILE A CA 1
ATOM 3496 C C . ILE A 1 442 ? -4.688 -18.930 -3.182 1.00 88.12 442 ILE A C 1
ATOM 3498 O O . ILE A 1 442 ? -4.081 -18.520 -2.185 1.00 88.12 442 ILE A O 1
ATOM 3502 N N . GLY A 1 443 ? -4.844 -20.232 -3.412 1.00 86.31 443 GLY A N 1
ATOM 3503 C CA . GLY A 1 443 ? -4.404 -21.265 -2.477 1.00 86.31 443 GLY A CA 1
ATOM 3504 C C . GLY A 1 443 ? -5.398 -21.517 -1.338 1.00 86.31 443 GLY A C 1
ATOM 3505 O O . GLY A 1 443 ? -6.602 -21.317 -1.479 1.00 86.31 443 GLY A O 1
ATOM 3506 N N . LYS A 1 444 ? -4.913 -22.039 -0.205 1.00 79.38 444 LYS A N 1
ATOM 3507 C CA . LYS A 1 444 ? -5.767 -22.521 0.897 1.00 79.38 444 LYS A CA 1
ATOM 3508 C C . LYS A 1 444 ? -5.644 -21.617 2.121 1.00 79.38 444 LYS A C 1
ATOM 3510 O O . LYS A 1 444 ? -4.595 -21.602 2.759 1.00 79.38 444 LYS A O 1
ATOM 3515 N N . ALA A 1 445 ? -6.740 -20.952 2.492 1.00 67.44 445 ALA A N 1
ATOM 3516 C CA . ALA A 1 445 ? -6.827 -20.170 3.726 1.00 67.44 445 ALA A CA 1
ATOM 3517 C C . ALA A 1 445 ? -6.669 -21.057 4.985 1.00 67.44 445 ALA A C 1
ATOM 3519 O O . ALA A 1 445 ? -7.281 -22.139 5.034 1.00 67.44 445 ALA A O 1
ATOM 3520 N N . PRO A 1 446 ? -5.918 -20.611 6.013 1.00 65.88 446 PRO A N 1
ATOM 3521 C CA . PRO A 1 446 ? -5.913 -21.207 7.349 1.00 65.88 446 PRO A CA 1
ATOM 3522 C C . PRO A 1 446 ? -7.316 -21.234 7.973 1.00 65.88 446 PRO A C 1
ATOM 3524 O O . PRO A 1 446 ? -8.136 -20.354 7.722 1.00 65.88 446 PRO A O 1
ATOM 3527 N N . LEU A 1 447 ? -7.587 -22.207 8.851 1.00 55.75 447 LEU A N 1
ATOM 3528 C CA . LEU A 1 447 ? -8.892 -22.368 9.520 1.00 55.75 447 LEU A CA 1
ATOM 3529 C C . LEU A 1 447 ? -9.376 -21.102 10.254 1.00 55.75 447 LEU A C 1
ATOM 3531 O O . LEU A 1 447 ? -10.568 -20.815 10.239 1.00 55.75 447 LEU A O 1
ATOM 3535 N N . LEU A 1 448 ? -8.463 -20.334 10.856 1.00 52.62 448 LEU A N 1
ATOM 3536 C CA . LEU A 1 448 ? -8.791 -19.110 11.597 1.00 52.62 448 LEU A CA 1
ATOM 3537 C C . LEU A 1 448 ? -9.175 -17.936 10.675 1.00 52.62 448 LEU A C 1
ATOM 3539 O O . LEU A 1 448 ? -10.022 -17.129 11.033 1.00 52.62 448 LEU A O 1
ATOM 3543 N N . GLU A 1 449 ? -8.599 -17.862 9.472 1.00 46.88 449 GLU A N 1
ATOM 3544 C CA . GLU A 1 449 ? -8.973 -16.867 8.456 1.00 46.88 449 GLU A CA 1
ATOM 3545 C C . GLU A 1 449 ? -10.233 -17.272 7.693 1.00 46.88 449 GLU A C 1
ATOM 3547 O O . GLU A 1 449 ? -10.975 -16.401 7.256 1.00 46.88 449 GLU A O 1
ATOM 3552 N N . ARG A 1 450 ? -10.547 -18.571 7.595 1.00 46.78 450 ARG A N 1
ATOM 3553 C CA . ARG A 1 450 ? -11.840 -19.030 7.062 1.00 46.78 450 ARG A CA 1
ATOM 3554 C C . ARG A 1 450 ? -13.025 -18.538 7.888 1.00 46.78 450 ARG A C 1
ATOM 3556 O O . ARG A 1 450 ? -14.096 -18.380 7.318 1.00 46.78 450 ARG A O 1
ATOM 3563 N N . SER A 1 451 ? -12.860 -18.280 9.191 1.00 40.66 451 SER A N 1
ATOM 3564 C CA . SER A 1 451 ? -13.942 -17.709 10.005 1.00 40.66 451 SER A CA 1
ATOM 3565 C C . SER A 1 451 ? -14.146 -16.221 9.716 1.00 40.66 451 SER A C 1
ATOM 3567 O O . SER A 1 451 ? -15.283 -15.786 9.620 1.00 40.66 451 SER A O 1
ATOM 3569 N N . LEU A 1 452 ? -13.078 -15.452 9.482 1.00 35.25 452 LEU A N 1
ATOM 3570 C CA . LEU A 1 452 ? -13.153 -14.040 9.086 1.00 35.25 452 LEU A CA 1
ATOM 3571 C C . LEU A 1 452 ? -13.617 -13.871 7.637 1.00 35.25 452 LEU A C 1
ATOM 3573 O O . LEU A 1 452 ? -14.542 -13.109 7.387 1.00 35.25 452 LEU A O 1
ATOM 3577 N N . ALA A 1 453 ? -13.040 -14.622 6.698 1.00 37.41 453 ALA A N 1
ATOM 3578 C CA . ALA A 1 453 ? -13.498 -14.671 5.314 1.00 37.41 453 ALA A CA 1
ATOM 3579 C C . ALA A 1 453 ? -14.934 -15.200 5.234 1.00 37.41 453 ALA A C 1
ATOM 3581 O O . ALA A 1 453 ? -15.724 -14.649 4.490 1.00 37.41 453 ALA A O 1
ATOM 3582 N N . GLY A 1 454 ? -15.303 -16.191 6.051 1.00 33.75 454 GLY A N 1
ATOM 3583 C CA . GLY A 1 454 ? -16.668 -16.702 6.165 1.00 33.75 454 GLY A CA 1
ATOM 3584 C C . GLY A 1 454 ? -17.641 -15.714 6.808 1.00 33.75 454 GLY A C 1
ATOM 3585 O O . GLY A 1 454 ? -18.794 -15.686 6.412 1.00 33.75 454 GLY A O 1
ATOM 3586 N N . VAL A 1 455 ? -17.198 -14.860 7.736 1.00 34.66 455 VAL A N 1
ATOM 3587 C CA . VAL A 1 455 ? -17.992 -13.735 8.264 1.00 34.66 455 VAL A CA 1
ATOM 3588 C C . VAL A 1 455 ? -18.155 -12.646 7.203 1.00 34.66 455 VAL A C 1
ATOM 3590 O O . VAL A 1 455 ? -19.248 -12.119 7.049 1.00 34.66 455 VAL A O 1
ATOM 3593 N N . VAL A 1 456 ? -17.115 -12.345 6.423 1.00 34.22 456 VAL A N 1
ATOM 3594 C CA . VAL A 1 456 ? -17.191 -11.414 5.284 1.00 34.22 456 VAL A CA 1
ATOM 3595 C C . VAL A 1 456 ? -18.101 -11.976 4.182 1.00 34.22 456 VAL A C 1
ATOM 3597 O O . VAL A 1 456 ? -18.941 -11.248 3.670 1.00 34.22 456 VAL A O 1
ATOM 3600 N N . GLU A 1 457 ? -18.016 -13.270 3.870 1.00 35.31 457 GLU A N 1
ATOM 3601 C CA . GLU A 1 457 ? -18.899 -13.974 2.930 1.00 35.31 457 GLU A CA 1
ATOM 3602 C C . GLU A 1 457 ? -20.340 -14.070 3.457 1.00 35.31 457 GLU A C 1
ATOM 3604 O O . GLU A 1 457 ? -21.286 -13.887 2.697 1.00 35.31 457 GLU A O 1
ATOM 3609 N N . ALA A 1 458 ? -20.537 -14.287 4.760 1.00 35.34 458 ALA A N 1
ATOM 3610 C CA . ALA A 1 458 ? -21.852 -14.303 5.406 1.00 35.34 458 ALA A CA 1
ATOM 3611 C C . ALA A 1 458 ? -22.491 -12.906 5.460 1.00 35.34 458 ALA A C 1
ATOM 3613 O O . ALA A 1 458 ? -23.702 -12.782 5.318 1.00 35.34 458 ALA A O 1
ATOM 3614 N N . VAL A 1 459 ? -21.688 -11.844 5.595 1.00 38.53 459 VAL A N 1
ATOM 3615 C CA . VAL A 1 459 ? -22.141 -10.453 5.425 1.00 38.53 459 VAL A CA 1
ATOM 3616 C C . VAL A 1 459 ? -22.456 -10.157 3.952 1.00 38.53 459 VAL A C 1
ATOM 3618 O O . VAL A 1 459 ? -23.416 -9.444 3.677 1.00 38.53 459 VAL A O 1
ATOM 3621 N N . ARG A 1 460 ? -21.720 -10.748 2.995 1.00 39.50 460 ARG A N 1
ATOM 3622 C CA . ARG A 1 460 ? -22.019 -10.677 1.546 1.00 39.50 460 ARG A CA 1
ATOM 3623 C C . ARG A 1 460 ? -23.294 -11.428 1.146 1.00 39.50 460 ARG A C 1
ATOM 3625 O O . ARG A 1 460 ? -23.901 -11.080 0.141 1.00 39.50 460 ARG A O 1
ATOM 3632 N N . THR A 1 461 ? -23.679 -12.460 1.897 1.00 38.75 461 THR A N 1
ATOM 3633 C CA . THR A 1 461 ? -24.794 -13.377 1.581 1.00 38.75 461 THR A CA 1
ATOM 3634 C C . THR A 1 461 ? -25.957 -13.282 2.573 1.00 38.75 461 THR A C 1
ATOM 3636 O O . THR A 1 461 ? -26.814 -14.167 2.621 1.00 38.75 461 THR A O 1
ATOM 3639 N N . GLY A 1 462 ? -26.018 -12.200 3.355 1.00 35.16 462 GLY A N 1
ATOM 3640 C CA . GLY A 1 462 ? -27.136 -11.897 4.244 1.00 35.16 462 GLY A CA 1
ATOM 3641 C C . GLY A 1 462 ? -28.412 -11.584 3.460 1.00 35.16 462 GLY A C 1
ATOM 3642 O O . GLY A 1 462 ? -28.716 -10.422 3.218 1.00 35.16 462 GLY A O 1
ATOM 3643 N N . GLY A 1 463 ? -29.155 -12.630 3.086 1.00 46.91 463 GLY A N 1
ATOM 3644 C CA . GLY A 1 463 ? -30.407 -12.550 2.328 1.00 46.91 463 GLY A CA 1
ATOM 3645 C C . GLY A 1 463 ? -30.202 -12.314 0.829 1.00 46.91 463 GLY A C 1
ATOM 3646 O O . GLY A 1 463 ? -29.215 -11.713 0.409 1.00 46.91 463 GLY A O 1
ATOM 3647 N N . GLN A 1 464 ? -31.136 -12.802 0.002 1.00 46.53 464 GLN A N 1
ATOM 3648 C CA . GLN A 1 464 ? -31.170 -12.413 -1.409 1.00 46.53 464 GLN A CA 1
ATOM 3649 C C . GLN A 1 464 ? -31.375 -10.891 -1.477 1.00 46.53 464 GLN A C 1
ATOM 3651 O O . GLN A 1 464 ? -32.374 -10.398 -0.943 1.00 46.53 464 GLN A O 1
ATOM 3656 N N . PRO A 1 465 ? -30.447 -10.134 -2.085 1.00 54.31 465 PRO A N 1
ATOM 3657 C CA . PRO A 1 465 ? -30.632 -8.706 -2.271 1.00 54.31 465 PRO A CA 1
ATOM 3658 C C . PRO A 1 465 ? -31.865 -8.467 -3.163 1.00 54.31 465 PRO A C 1
ATOM 3660 O O . PRO A 1 465 ? -32.179 -9.315 -4.005 1.00 54.31 465 PRO A O 1
ATOM 3663 N N . PRO A 1 466 ? -32.570 -7.334 -3.000 1.00 55.53 466 PRO A N 1
ATOM 3664 C CA . PRO A 1 466 ? -33.664 -6.959 -3.888 1.00 55.53 466 PRO A CA 1
ATOM 3665 C C . PRO A 1 466 ? -33.241 -6.995 -5.362 1.00 55.53 466 PRO A C 1
ATOM 3667 O O . PRO A 1 466 ? -32.070 -6.806 -5.701 1.00 55.53 466 PRO A O 1
ATOM 3670 N N . GLU A 1 467 ? -34.205 -7.228 -6.246 1.00 48.25 467 GLU A N 1
ATOM 3671 C CA . GLU A 1 467 ? -33.984 -7.292 -7.689 1.00 48.25 467 GLU A CA 1
ATOM 3672 C C . GLU A 1 467 ? -33.264 -6.033 -8.219 1.00 48.25 467 GLU A C 1
ATOM 3674 O O . GLU A 1 467 ? -33.585 -4.910 -7.833 1.00 48.25 467 GLU A O 1
ATOM 3679 N N . GLY A 1 468 ? -32.255 -6.218 -9.081 1.00 63.81 468 GLY A N 1
ATOM 3680 C CA . GLY A 1 468 ? -31.484 -5.116 -9.678 1.00 63.81 468 GLY A CA 1
ATOM 3681 C C . GLY A 1 468 ? -30.383 -4.513 -8.792 1.00 63.81 468 GLY A C 1
ATOM 3682 O O . GLY A 1 468 ? -29.735 -3.551 -9.200 1.00 63.81 468 GLY A O 1
ATOM 3683 N N . VAL A 1 469 ? -30.131 -5.064 -7.600 1.00 69.31 469 VAL A N 1
ATOM 3684 C CA . VAL A 1 469 ? -29.086 -4.566 -6.692 1.00 69.31 469 VAL A CA 1
ATOM 3685 C C . VAL A 1 469 ? -27.729 -5.208 -6.996 1.00 69.31 469 VAL A C 1
ATOM 3687 O O . VAL A 1 469 ? -27.552 -6.421 -6.883 1.00 69.31 469 VAL A O 1
ATOM 3690 N N . ILE A 1 470 ? -26.735 -4.376 -7.316 1.00 66.88 470 ILE A N 1
ATOM 3691 C CA . ILE A 1 470 ? -25.320 -4.771 -7.336 1.00 66.88 470 ILE A CA 1
ATOM 3692 C C . ILE A 1 470 ? -24.822 -4.802 -5.886 1.00 66.88 470 ILE A C 1
ATOM 3694 O O . ILE A 1 470 ? -24.830 -3.778 -5.201 1.00 66.88 470 ILE A O 1
ATOM 3698 N N . VAL A 1 471 ? -24.388 -5.970 -5.408 1.00 56.75 471 VAL A N 1
ATOM 3699 C CA . VAL A 1 471 ? -23.877 -6.130 -4.038 1.00 56.75 471 VAL A CA 1
ATOM 3700 C C . VAL A 1 471 ? -22.380 -5.837 -4.006 1.00 56.75 471 VAL A C 1
ATOM 3702 O O . VAL A 1 471 ? -21.588 -6.522 -4.650 1.00 56.75 471 VAL A O 1
ATOM 3705 N N . GLY A 1 472 ? -21.996 -4.818 -3.240 1.00 61.66 472 GLY A N 1
ATOM 3706 C CA . GLY A 1 472 ? -20.604 -4.469 -2.957 1.00 61.66 472 GLY A CA 1
ATOM 3707 C C . GLY A 1 472 ? -20.224 -4.713 -1.496 1.00 61.66 472 GLY A C 1
ATOM 3708 O O . GLY A 1 472 ? -21.005 -5.241 -0.704 1.00 61.66 472 GLY A O 1
ATOM 3709 N N . GLN A 1 473 ? -19.016 -4.295 -1.119 1.00 48.94 473 GLN A N 1
ATOM 3710 C CA . GLN A 1 473 ? -18.626 -4.216 0.287 1.00 48.94 473 GLN A CA 1
ATOM 3711 C C . GLN A 1 473 ? -19.097 -2.869 0.859 1.00 48.94 473 GLN A C 1
ATOM 3713 O O . GLN A 1 473 ? -18.797 -1.834 0.259 1.00 48.94 473 GLN A O 1
ATOM 3718 N N . PRO A 1 474 ? -19.814 -2.842 1.998 1.00 48.81 474 PRO A N 1
ATOM 3719 C CA . PRO A 1 474 ? -20.174 -1.582 2.633 1.00 48.81 474 PRO A CA 1
ATOM 3720 C C . PRO A 1 474 ? -18.894 -0.840 3.039 1.00 48.81 474 PRO A C 1
ATOM 3722 O O . PRO A 1 474 ? -18.116 -1.339 3.851 1.00 48.81 474 PRO A O 1
ATOM 3725 N N . ALA A 1 475 ? -18.670 0.329 2.436 1.00 45.19 475 ALA A N 1
ATOM 3726 C CA . ALA A 1 475 ? -17.500 1.172 2.690 1.00 45.19 475 ALA A CA 1
ATOM 3727 C C . ALA A 1 475 ? -17.845 2.391 3.558 1.00 45.19 475 ALA A C 1
ATOM 3729 O O . ALA A 1 475 ? -17.099 2.733 4.468 1.00 45.19 475 ALA A O 1
ATOM 3730 N N . SER A 1 476 ? -19.000 3.016 3.310 1.00 41.88 476 SER A N 1
ATOM 3731 C CA . SER A 1 476 ? -19.505 4.155 4.078 1.00 41.88 476 SER A CA 1
ATOM 3732 C C . SER A 1 476 ? -21.008 3.993 4.331 1.00 41.88 476 SER A C 1
ATOM 3734 O O . SER A 1 476 ? -21.728 3.590 3.411 1.00 41.88 476 SER A O 1
ATOM 3736 N N . PRO A 1 477 ? -21.505 4.254 5.554 1.00 44.88 477 PRO A N 1
ATOM 3737 C CA . PRO A 1 477 ? -22.931 4.217 5.839 1.00 44.88 477 PRO A CA 1
ATOM 3738 C C . PRO A 1 477 ? -23.642 5.404 5.182 1.00 44.88 477 PRO A C 1
ATOM 3740 O O . PRO A 1 477 ? -23.264 6.556 5.370 1.00 44.88 477 PRO A O 1
ATOM 3743 N N . GLY A 1 478 ? -24.707 5.126 4.435 1.00 53.50 478 GLY A N 1
ATOM 3744 C CA . GLY A 1 478 ? -25.527 6.159 3.811 1.00 53.50 478 GLY A CA 1
ATOM 3745 C C . GLY A 1 478 ? -26.335 5.629 2.633 1.00 53.50 478 GLY A C 1
ATOM 3746 O O . GLY A 1 478 ? -26.099 4.528 2.136 1.00 53.50 478 GLY A O 1
ATOM 3747 N N . ARG A 1 479 ? -27.310 6.421 2.183 1.00 69.38 479 ARG A N 1
ATOM 3748 C CA . ARG A 1 479 ? -28.038 6.198 0.928 1.00 69.38 479 ARG A CA 1
ATOM 3749 C C . ARG A 1 479 ? -27.994 7.490 0.124 1.00 69.38 479 ARG A C 1
ATOM 3751 O O . ARG A 1 479 ? -28.356 8.540 0.642 1.00 69.38 479 ARG A O 1
ATOM 3758 N N . ALA A 1 480 ? -27.557 7.394 -1.124 1.00 74.69 480 ALA A N 1
ATOM 3759 C CA . ALA A 1 480 ? -27.526 8.497 -2.075 1.00 74.69 480 ALA A CA 1
ATOM 3760 C C . ALA A 1 480 ? -28.134 8.039 -3.406 1.00 74.69 480 ALA A C 1
ATOM 3762 O O . ALA A 1 480 ? -28.190 6.844 -3.702 1.00 74.69 480 ALA A O 1
ATOM 3763 N N . THR A 1 481 ? -28.609 8.985 -4.211 1.00 84.06 481 THR A N 1
ATOM 3764 C CA . THR A 1 481 ? -29.145 8.725 -5.551 1.00 84.06 481 THR A CA 1
ATOM 3765 C C . THR A 1 481 ? -28.705 9.855 -6.467 1.00 84.06 481 THR A C 1
ATOM 3767 O O . THR A 1 481 ? -28.795 11.021 -6.095 1.00 84.06 481 THR A O 1
ATOM 3770 N N . GLY A 1 482 ? -28.202 9.507 -7.647 1.00 86.31 482 GLY A N 1
ATOM 3771 C CA . GLY A 1 482 ? -27.678 10.461 -8.614 1.00 86.31 482 GLY A CA 1
ATOM 3772 C C . GLY A 1 482 ? -27.137 9.759 -9.861 1.00 86.31 482 GLY A C 1
ATOM 3773 O O . GLY A 1 482 ? -27.098 8.526 -9.899 1.00 86.31 482 GLY A O 1
ATOM 3774 N N . PRO A 1 483 ? -26.739 10.523 -10.890 1.00 87.25 483 PRO A N 1
ATOM 3775 C CA . PRO A 1 483 ? -26.094 9.970 -12.075 1.00 87.25 483 PRO A CA 1
ATOM 3776 C C . PRO A 1 483 ? -24.749 9.314 -11.719 1.00 87.25 483 PRO A C 1
ATOM 3778 O O . PRO A 1 483 ? -23.995 9.828 -10.893 1.00 87.25 483 PRO A O 1
ATOM 3781 N N . VAL A 1 484 ? -24.439 8.184 -12.360 1.00 82.38 484 VAL A N 1
ATOM 3782 C CA . VAL A 1 484 ? -23.164 7.465 -12.194 1.00 82.38 484 VAL A CA 1
ATOM 3783 C C . VAL A 1 484 ? -22.190 7.899 -13.290 1.00 82.38 484 VAL A C 1
ATOM 3785 O O . VAL A 1 484 ? -22.511 7.794 -14.472 1.00 82.38 484 VAL A O 1
ATOM 3788 N N . ARG A 1 485 ? -20.985 8.343 -12.911 1.00 77.38 485 ARG A N 1
ATOM 3789 C CA . ARG A 1 485 ? -19.866 8.584 -13.838 1.00 77.38 485 ARG A CA 1
ATOM 3790 C C . ARG A 1 485 ? -18.927 7.378 -13.804 1.00 77.38 485 ARG A C 1
ATOM 3792 O O . ARG A 1 485 ? -18.396 7.048 -12.747 1.00 77.38 485 ARG A O 1
ATOM 3799 N N . ILE A 1 486 ? -18.735 6.713 -14.944 1.00 78.25 486 ILE A N 1
ATOM 3800 C CA . ILE A 1 486 ? -17.778 5.605 -15.070 1.00 78.25 486 ILE A CA 1
ATOM 3801 C C . ILE A 1 486 ? -16.419 6.201 -15.444 1.00 78.25 486 ILE A C 1
ATOM 3803 O O . ILE A 1 486 ? -16.238 6.637 -16.575 1.00 78.25 486 ILE A O 1
ATOM 3807 N N . VAL A 1 487 ? -15.491 6.210 -14.490 1.00 65.62 487 VAL A N 1
ATOM 3808 C CA . VAL A 1 487 ? -14.101 6.662 -14.662 1.00 65.62 487 VAL A CA 1
ATOM 3809 C C . VAL A 1 487 ? -13.209 5.423 -14.654 1.00 65.62 487 VAL A C 1
ATOM 3811 O O . VAL A 1 487 ? -13.286 4.622 -13.721 1.00 65.62 487 VAL A O 1
ATOM 3814 N N . ARG A 1 488 ? -12.403 5.225 -15.698 1.00 60.84 488 ARG A N 1
ATOM 3815 C CA . ARG A 1 488 ? -11.504 4.069 -15.847 1.00 60.84 488 ARG A CA 1
ATOM 3816 C C . ARG A 1 488 ? -10.042 4.446 -15.644 1.00 60.84 488 ARG A C 1
ATOM 3818 O O . ARG A 1 488 ? -9.278 3.599 -15.188 1.00 60.84 488 ARG A O 1
ATOM 3825 N N . ALA A 1 489 ? -9.675 5.683 -15.950 1.00 57.12 489 ALA A N 1
ATOM 3826 C CA . ALA A 1 489 ? -8.331 6.205 -15.767 1.00 57.12 489 ALA A CA 1
ATOM 3827 C C . ALA A 1 489 ? -8.361 7.656 -15.244 1.00 57.12 489 ALA A C 1
ATOM 3829 O O . ALA A 1 489 ? -9.391 8.325 -15.369 1.00 57.12 489 ALA A O 1
ATOM 3830 N N . PRO A 1 490 ? -7.272 8.154 -14.628 1.00 57.31 490 PRO A N 1
ATOM 3831 C CA . PRO A 1 490 ? -7.187 9.535 -14.148 1.00 57.31 490 PRO A CA 1
ATOM 3832 C C . PRO A 1 490 ? -7.509 10.585 -15.224 1.00 57.31 490 PRO A C 1
ATOM 3834 O O . PRO A 1 490 ? -8.022 11.647 -14.900 1.00 57.31 490 PRO A O 1
ATOM 3837 N N . GLU A 1 491 ? -7.264 10.296 -16.500 1.00 60.34 491 GLU A N 1
ATOM 3838 C CA . GLU A 1 491 ? -7.553 11.198 -17.621 1.00 60.34 491 GLU A CA 1
ATOM 3839 C C . GLU A 1 491 ? -9.057 11.335 -17.916 1.00 60.34 491 GLU A C 1
ATOM 3841 O O . GLU A 1 491 ? -9.464 12.269 -18.602 1.00 60.34 491 GLU A O 1
ATOM 3846 N N . ASP A 1 492 ? -9.891 10.429 -17.392 1.00 61.25 492 ASP A N 1
ATOM 3847 C CA . ASP A 1 492 ? -11.348 10.478 -17.547 1.00 61.25 492 ASP A CA 1
ATOM 3848 C C . ASP A 1 492 ? -12.018 11.489 -16.590 1.00 61.25 492 ASP A C 1
ATOM 3850 O O . ASP A 1 492 ? -13.251 11.612 -16.622 1.00 61.25 492 ASP A O 1
ATOM 3854 N N . PHE A 1 493 ? -11.254 12.153 -15.706 1.00 58.41 493 PHE A N 1
ATOM 3855 C CA . PHE A 1 493 ? -11.755 13.080 -14.676 1.00 58.41 493 PHE A CA 1
ATOM 3856 C C . PHE A 1 493 ? -12.057 14.491 -15.178 1.00 58.41 493 PHE A C 1
ATOM 3858 O O . PHE A 1 493 ? -11.257 15.057 -15.947 1.00 58.41 493 PHE A O 1
#

Secondary structure (DSSP, 8-state):
-EEE-SS-THHHHTTS---EEEEEETTEEEEEE-SS----HHHHHHHHHHHHHHHHHHTS-EEEEEEEETTEEEEEEEEE-TT-PPPPP---SSSSEEESSSGGGGG-SSPPPHHIIIIIHHHHHHHHHHHHHHHHSS--PPEEEEETTEEEEEPSPTTTHHHHHHHHHHHHTTTHHHHHIIIIIGGGT-HHHHIIIIIHHHHHHIIIIIHHHHHHHHHHHHHHTTT--HHHHHHHHHHHHHHHHHHHHHHHHTGGGHHHHHHHHHHHHHHHS-HHHHS-GGGGGSS-TT---SPPTT--S-SSTTSPPTTTTT-----THHHHHHHHHHHHHHHHHHHHHHHHTT-HHHHHHHHHHHHHHHHHHHHHHHHHHHHGGGHHHHHHHHHHHHHHHHHTTSSSSGGGGGGS-HHHHT--S--HHHHHHHHHHHHHHHTS---SEEE---HHHHHHHHHHHHHHTSSPPPTTPPP----S------PPP---SGGG-